Protein 1GME (pdb70)

CATH classification: 2.60.40.790

Organism: Triticum aestivum (NCBI:txid4565)

Structure (mmCIF, N/CA/C/O backbone):
data_1GME
#
_entry.id   1GME
#
_cell.length_a   171.645
_cell.length_b   171.645
_cell.length_c   124.157
_cell.angle_alpha   90.00
_cell.angle_beta   90.00
_cell.angle_gamma   120.00
#
_symmetry.space_group_name_H-M   'H 3 2'
#
loop_
_entity.id
_entity.type
_entity.pdbx_description
1 polymer 'HEAT SHOCK PROTEIN 16.9B'
2 water water
#
loop_
_atom_site.group_PDB
_atom_site.id
_atom_site.type_symbol
_atom_site.label_atom_id
_atom_site.label_alt_id
_atom_site.label_comp_id
_atom_site.label_asym_id
_atom_site.label_entity_id
_atom_site.label_seq_id
_atom_site.pdbx_PDB_ins_code
_atom_site.Cartn_x
_atom_site.Cartn_y
_atom_site.Cartn_z
_atom_site.occupancy
_atom_site.B_iso_or_equiv
_atom_site.auth_seq_id
_atom_site.auth_comp_id
_atom_site.auth_asym_id
_atom_site.auth_atom_id
_atom_site.pdbx_PDB_model_num
ATOM 1 N N . SER A 1 2 ? -9.014 21.940 50.915 1.00 46.72 2 SER A N 1
ATOM 2 C CA . SER A 1 2 ? -7.532 22.059 51.048 1.00 46.14 2 SER A CA 1
ATOM 3 C C . SER A 1 2 ? -7.098 23.516 50.926 1.00 45.08 2 SER A C 1
ATOM 4 O O . SER A 1 2 ? -5.941 23.854 51.171 1.00 46.94 2 SER A O 1
ATOM 7 N N . ILE A 1 3 ? -8.038 24.372 50.544 1.00 42.17 3 ILE A N 1
ATOM 8 C CA . ILE A 1 3 ? -7.768 25.792 50.370 1.00 39.29 3 ILE A CA 1
ATOM 9 C C . ILE A 1 3 ? -7.528 26.528 51.687 1.00 39.21 3 ILE A C 1
ATOM 10 O O . ILE A 1 3 ? -8.423 26.606 52.534 1.00 39.18 3 ILE A O 1
ATOM 15 N N . VAL A 1 4 ? -6.324 27.067 51.863 1.00 36.62 4 VAL A N 1
ATOM 16 C CA . VAL A 1 4 ? -6.023 27.826 53.069 1.00 35.81 4 VAL A CA 1
ATOM 17 C C . VAL A 1 4 ? -6.751 29.167 52.933 1.00 35.26 4 VAL A C 1
ATOM 18 O O . VAL A 1 4 ? -6.528 29.892 51.964 1.00 35.75 4 VAL A O 1
ATOM 22 N N . ARG A 1 5 ? -7.624 29.494 53.885 1.00 34.26 5 ARG A N 1
ATOM 23 C CA . ARG A 1 5 ? -8.356 30.754 53.812 1.00 33.60 5 ARG A CA 1
ATOM 24 C C . ARG A 1 5 ? -8.037 31.707 54.953 1.00 33.19 5 ARG A C 1
ATOM 25 O O . ARG A 1 5 ? -8.164 32.920 54.804 1.00 33.98 5 ARG A O 1
ATOM 33 N N . ARG A 1 6 ? -7.626 31.162 56.091 1.00 32.53 6 ARG A N 1
ATOM 34 C CA . ARG A 1 6 ? -7.279 31.993 57.235 1.00 31.92 6 ARG A CA 1
ATOM 35 C C . ARG A 1 6 ? -6.177 31.334 58.043 1.00 30.58 6 ARG A C 1
ATOM 36 O O . ARG A 1 6 ? -5.798 30.195 57.776 1.00 30.72 6 ARG A O 1
ATOM 44 N N . SER A 1 7 ? -5.659 32.051 59.034 1.00 29.43 7 SER A N 1
ATOM 45 C CA . SER A 1 7 ? -4.594 31.511 59.866 1.00 28.35 7 SER A CA 1
ATOM 46 C C . SER A 1 7 ? -5.108 30.449 60.846 1.00 28.91 7 SER A C 1
ATOM 47 O O . SER A 1 7 ? -6.262 30.476 61.280 1.00 27.90 7 SER A O 1
ATOM 50 N N . ASN A 1 8 ? -4.231 29.507 61.177 1.00 29.47 8 ASN A N 1
ATOM 51 C CA . ASN A 1 8 ? -4.540 28.416 62.089 1.00 27.56 8 ASN A CA 1
ATOM 52 C C . ASN A 1 8 ? -4.677 28.956 63.510 1.00 27.48 8 ASN A C 1
ATOM 53 O O . ASN A 1 8 ? -3.691 29.365 64.125 1.00 28.41 8 ASN A O 1
ATOM 58 N N . VAL A 1 9 ? -5.898 28.964 64.029 1.00 27.36 9 VAL A N 1
ATOM 59 C CA . VAL A 1 9 ? -6.143 29.447 65.380 1.00 27.73 9 VAL A CA 1
ATOM 60 C C . VAL A 1 9 ? -6.715 28.323 66.239 1.00 28.45 9 VAL A C 1
ATOM 61 O O . VAL A 1 9 ? -7.854 27.899 66.040 1.00 28.39 9 VAL A O 1
ATOM 65 N N . PHE A 1 10 ? -5.927 27.842 67.193 1.00 27.64 10 PHE A N 1
ATOM 66 C CA . PHE A 1 10 ? -6.388 26.763 68.051 1.00 28.44 10 PHE A CA 1
ATOM 67 C C . PHE A 1 10 ? -7.558 27.183 68.928 1.00 30.02 10 PHE A C 1
ATOM 68 O O . PHE A 1 10 ? -7.442 28.100 69.743 1.00 30.60 10 PHE A O 1
ATOM 76 N N . ASP A 1 11 ? -8.682 26.495 68.759 1.00 31.56 11 ASP A N 1
ATOM 77 C CA . ASP A 1 11 ? -9.886 26.767 69.532 1.00 32.48 11 ASP A CA 1
ATOM 78 C C . ASP A 1 11 ? -10.338 25.457 70.168 1.00 32.53 11 ASP A C 1
ATOM 79 O O . ASP A 1 11 ? -10.684 24.508 69.468 1.00 32.03 11 ASP A O 1
ATOM 84 N N . PRO A 1 12 ? -10.332 25.389 71.510 1.00 32.89 12 PRO A N 1
ATOM 85 C CA . PRO A 1 12 ? -10.736 24.193 72.253 1.00 33.04 12 PRO A CA 1
ATOM 86 C C . PRO A 1 12 ? -12.208 23.833 72.113 1.00 34.57 12 PRO A C 1
ATOM 87 O O . PRO A 1 12 ? -12.623 22.745 72.505 1.00 34.77 12 PRO A O 1
ATOM 91 N N . PHE A 1 13 ? -12.995 24.745 71.552 1.00 35.57 13 PHE A N 1
ATOM 92 C CA . PHE A 1 13 ? -14.419 24.497 71.385 1.00 35.58 13 PHE A CA 1
ATOM 93 C C . PHE A 1 13 ? -14.813 24.317 69.928 1.00 35.40 13 PHE A C 1
ATOM 94 O O . PHE A 1 13 ? -16.000 24.313 69.601 1.00 35.26 13 PHE A O 1
ATOM 102 N N . ALA A 1 14 ? -13.822 24.173 69.053 1.00 33.80 14 ALA A N 1
ATOM 103 C CA . ALA A 1 14 ? -14.100 23.980 67.634 1.00 33.03 14 ALA A CA 1
ATOM 104 C C . ALA A 1 14 ? -14.993 22.755 67.472 1.00 32.89 14 ALA A C 1
ATOM 105 O O . ALA A 1 14 ? -15.012 21.873 68.326 1.00 31.09 14 ALA A O 1
ATOM 107 N N . ASP A 1 15 ? -15.728 22.703 66.369 1.00 33.31 15 ASP A N 1
ATOM 108 C CA . ASP A 1 15 ? -16.645 21.601 66.119 1.00 34.32 15 ASP A CA 1
ATOM 109 C C . ASP A 1 15 ? -15.962 20.316 65.672 1.00 34.31 15 ASP A C 1
ATOM 110 O O . ASP A 1 15 ? -16.568 19.246 65.701 1.00 34.36 15 ASP A O 1
ATOM 115 N N . LEU A 1 16 ? -14.702 20.419 65.266 1.00 33.79 16 LEU A N 1
ATOM 116 C CA . LEU A 1 16 ? -13.963 19.250 64.811 1.00 34.80 16 LEU A CA 1
ATOM 117 C C . LEU A 1 16 ? -13.775 18.270 65.954 1.00 35.04 16 LEU A C 1
ATOM 118 O O . LEU A 1 16 ? -13.502 17.097 65.722 1.00 34.91 16 LEU A O 1
ATOM 123 N N . TRP A 1 17 ? -13.933 18.754 67.183 1.00 35.63 17 TRP A N 1
ATOM 124 C CA . TRP A 1 17 ? -13.770 17.911 68.363 1.00 37.73 17 TRP A CA 1
ATOM 125 C C . TRP A 1 17 ? -15.064 17.217 68.785 1.00 37.76 17 TRP A C 1
ATOM 126 O O . TRP A 1 17 ? -15.043 16.315 69.620 1.00 39.42 17 TRP A O 1
ATOM 137 N N . ALA A 1 18 ? -16.187 17.634 68.212 1.00 36.71 18 ALA A N 1
ATOM 138 C CA . ALA A 1 18 ? -17.476 17.042 68.558 1.00 35.69 18 ALA A CA 1
ATOM 139 C C . ALA A 1 18 ? -17.628 15.591 68.085 1.00 34.62 18 ALA A C 1
ATOM 140 O O . ALA A 1 18 ? -18.378 14.825 68.688 1.00 35.46 18 ALA A O 1
ATOM 142 N N . ASP A 1 19 ? -16.941 15.225 67.002 1.00 32.71 19 ASP A N 1
ATOM 143 C CA . ASP A 1 19 ? -16.980 13.855 66.470 1.00 29.94 19 ASP A CA 1
ATOM 144 C C . ASP A 1 19 ? -15.565 13.515 66.007 1.00 28.90 19 ASP A C 1
ATOM 145 O O . ASP A 1 19 ? -15.247 13.590 64.819 1.00 27.15 19 ASP A O 1
ATOM 150 N N . PRO A 1 20 ? -14.693 13.142 66.955 1.00 28.60 20 PRO A N 1
ATOM 151 C CA . PRO A 1 20 ? -13.299 12.787 66.690 1.00 27.97 20 PRO A CA 1
ATOM 152 C C . PRO A 1 20 ? -13.116 11.772 65.571 1.00 28.40 20 PRO A C 1
ATOM 153 O O . PRO A 1 20 ? -12.302 11.972 64.664 1.00 28.29 20 PRO A O 1
ATOM 157 N N . PHE A 1 21 ? -13.864 10.677 65.630 1.00 28.20 21 PHE A N 1
ATOM 158 C CA . PHE A 1 21 ? -13.709 9.656 64.612 1.00 29.60 21 PHE A CA 1
ATOM 159 C C . PHE A 1 21 ? -14.132 10.130 63.227 1.00 29.65 21 PHE A C 1
ATOM 160 O O . PHE A 1 21 ? -13.476 9.801 62.243 1.00 29.51 21 PHE A O 1
ATOM 168 N N . ASP A 1 22 ? -15.216 10.896 63.139 1.00 29.06 22 ASP A N 1
ATOM 169 C CA . ASP A 1 22 ? -15.651 11.405 61.840 1.00 30.77 22 ASP A CA 1
ATOM 170 C C . ASP A 1 22 ? -14.536 12.286 61.282 1.00 30.35 22 ASP A C 1
ATOM 171 O O . ASP A 1 22 ? -14.165 12.161 60.118 1.00 31.23 22 ASP A O 1
ATOM 176 N N . THR A 1 23 ? -14.006 13.172 62.124 1.00 29.48 23 THR A N 1
ATOM 177 C CA . THR A 1 23 ? -12.908 14.062 61.739 1.00 29.72 23 THR A CA 1
ATOM 178 C C . THR A 1 23 ? -11.702 13.233 61.312 1.00 30.43 23 THR A C 1
ATOM 179 O O . THR A 1 23 ? -11.098 13.478 60.271 1.00 28.24 23 THR A O 1
ATOM 183 N N . PHE A 1 24 ? -11.353 12.264 62.149 1.00 32.47 24 PHE A N 1
ATOM 184 C CA . PHE A 1 24 ? -10.235 11.368 61.889 1.00 36.16 24 PHE A CA 1
ATOM 185 C C . PHE A 1 24 ? -10.446 10.708 60.533 1.00 36.91 24 PHE A C 1
ATOM 186 O O . PHE A 1 24 ? -9.636 10.839 59.616 1.00 37.10 24 PHE A O 1
ATOM 194 N N . ARG A 1 25 ? -11.560 10.002 60.431 1.00 38.10 25 ARG A N 1
ATOM 195 C CA . ARG A 1 25 ? -11.949 9.293 59.226 1.00 40.43 25 ARG A CA 1
ATOM 196 C C . ARG A 1 25 ? -11.868 10.169 57.976 1.00 41.28 25 ARG A C 1
ATOM 197 O O . ARG A 1 25 ? -11.535 9.681 56.898 1.00 42.58 25 ARG A O 1
ATOM 205 N N . SER A 1 26 ? -12.162 11.459 58.121 1.00 41.08 26 SER A N 1
ATOM 206 C CA . SER A 1 26 ? -12.152 12.376 56.984 1.00 42.12 26 SER A CA 1
ATOM 207 C C . SER A 1 26 ? -10.800 12.931 56.541 1.00 42.84 26 SER A C 1
ATOM 208 O O . SER A 1 26 ? -10.612 13.199 55.354 1.00 42.40 26 SER A O 1
ATOM 211 N N . ILE A 1 27 ? -9.867 13.122 57.473 1.00 43.99 27 ILE A N 1
ATOM 212 C CA . ILE A 1 27 ? -8.561 13.670 57.106 1.00 45.47 27 ILE A CA 1
ATOM 213 C C . ILE A 1 27 ? -7.470 12.651 56.798 1.00 46.87 27 ILE A C 1
ATOM 214 O O . ILE A 1 27 ? -6.539 12.958 56.055 1.00 46.30 27 ILE A O 1
ATOM 219 N N . VAL A 1 28 ? -7.569 11.447 57.353 1.00 49.51 28 VAL A N 1
ATOM 220 C CA . VAL A 1 28 ? -6.553 10.431 57.083 1.00 52.21 28 VAL A CA 1
ATOM 221 C C . VAL A 1 28 ? -6.303 10.334 55.577 1.00 54.33 28 VAL A C 1
ATOM 222 O O . VAL A 1 28 ? -5.158 10.239 55.135 1.00 54.23 28 VAL A O 1
ATOM 226 N N . PRO A 1 29 ? -7.376 10.356 54.769 1.00 56.45 29 PRO A N 1
ATOM 227 C CA . PRO A 1 29 ? -7.248 10.275 53.309 1.00 58.51 29 PRO A CA 1
ATOM 228 C C . PRO A 1 29 ? -6.680 11.552 52.681 1.00 60.68 29 PRO A C 1
ATOM 229 O O . PRO A 1 29 ? -6.277 11.554 51.514 1.00 61.33 29 PRO A O 1
ATOM 233 N N . ALA A 1 30 ? -6.653 12.635 53.455 1.00 61.82 30 ALA A N 1
ATOM 234 C CA . ALA A 1 30 ? -6.159 13.917 52.961 1.00 62.16 30 ALA A CA 1
ATOM 235 C C . ALA A 1 30 ? -4.804 14.321 53.531 1.00 62.65 30 ALA A C 1
ATOM 236 O O . ALA A 1 30 ? -4.353 15.443 53.306 1.00 62.96 30 ALA A O 1
ATOM 238 N N . ILE A 1 31 ? -4.154 13.420 54.263 1.00 63.24 31 ILE A N 1
ATOM 239 C CA . ILE A 1 31 ? -2.849 13.728 54.841 1.00 64.48 31 ILE A CA 1
ATOM 240 C C . ILE A 1 31 ? -1.814 14.028 53.764 1.00 65.53 31 ILE A C 1
ATOM 241 O O . ILE A 1 31 ? -1.019 14.958 53.895 1.00 66.20 31 ILE A O 1
ATOM 246 N N . SER A 1 32 ? -1.827 13.236 52.700 1.00 66.51 32 SER A N 1
ATOM 247 C CA . SER A 1 32 ? -0.885 13.407 51.599 1.00 67.05 32 SER A CA 1
ATOM 248 C C . SER A 1 32 ? -1.234 14.613 50.728 1.00 66.83 32 SER A C 1
ATOM 249 O O . SER A 1 32 ? -1.135 14.550 49.503 1.00 68.52 32 SER A O 1
ATOM 252 N N . GLY A 1 33 ? -1.638 15.713 51.355 1.00 65.52 33 GLY A N 1
ATOM 253 C CA . GLY A 1 33 ? -2.000 16.890 50.585 1.00 64.15 33 GLY A CA 1
ATOM 254 C C . GLY A 1 33 ? -1.738 18.202 51.297 1.00 63.00 33 GLY A C 1
ATOM 255 O O . GLY A 1 33 ? -1.364 18.222 52.473 1.00 63.52 33 GLY A O 1
ATOM 256 N N . GLY A 1 34 ? -1.943 19.303 50.578 1.00 60.25 34 GLY A N 1
ATOM 257 C CA . GLY A 1 34 ? -1.718 20.614 51.153 1.00 55.87 34 GLY A CA 1
ATOM 258 C C . GLY A 1 34 ? -0.338 20.722 51.770 1.00 52.77 34 GLY A C 1
ATOM 259 O O . GLY A 1 34 ? 0.645 20.176 51.260 1.00 53.68 34 GLY A O 1
ATOM 260 N N . GLY A 1 35 ? -0.263 21.440 52.880 1.00 48.67 35 GLY A N 1
ATOM 261 C CA . GLY A 1 35 ? 1.000 21.606 53.564 1.00 42.38 35 GLY A CA 1
ATOM 262 C C . GLY A 1 35 ? 0.739 21.550 55.048 1.00 38.43 35 GLY A C 1
ATOM 263 O O . GLY A 1 35 ? -0.401 21.349 55.472 1.00 38.11 35 GLY A O 1
ATOM 264 N N . SER A 1 36 ? 1.779 21.730 55.847 1.00 33.21 36 SER A N 1
ATOM 265 C CA . SER A 1 36 ? 1.596 21.680 57.283 1.00 30.25 36 SER A CA 1
ATOM 266 C C . SER A 1 36 ? 2.595 22.539 58.042 1.00 29.26 36 SER A C 1
ATOM 267 O O . SER A 1 36 ? 3.730 22.734 57.612 1.00 28.18 36 SER A O 1
ATOM 270 N N . GLU A 1 37 ? 2.152 23.062 59.177 1.00 28.28 37 GLU A N 1
ATOM 271 C CA . GLU A 1 37 ? 2.999 23.884 60.016 1.00 28.16 37 GLU A CA 1
ATOM 272 C C . GLU A 1 37 ? 3.525 23.073 61.181 1.00 28.91 37 GLU A C 1
ATOM 273 O O . GLU A 1 37 ? 4.245 23.613 62.026 1.00 29.88 37 GLU A O 1
ATOM 279 N N . THR A 1 38 ? 3.176 21.786 61.241 1.00 27.58 38 THR A N 1
ATOM 280 C CA . THR A 1 38 ? 3.629 20.962 62.360 1.00 28.49 38 THR A CA 1
ATOM 281 C C . THR A 1 38 ? 5.141 21.025 62.550 1.00 26.91 38 THR A C 1
ATOM 282 O O . THR A 1 38 ? 5.609 21.121 63.675 1.00 27.53 38 THR A O 1
ATOM 286 N N . ALA A 1 39 ? 5.903 20.998 61.463 1.00 25.93 39 ALA A N 1
ATOM 287 C CA . ALA A 1 39 ? 7.349 21.087 61.598 1.00 26.45 39 ALA A CA 1
ATOM 288 C C . ALA A 1 39 ? 7.694 22.369 62.361 1.00 26.97 39 ALA A C 1
ATOM 289 O O . ALA A 1 39 ? 8.413 22.330 63.362 1.00 28.26 39 ALA A O 1
ATOM 291 N N . ALA A 1 40 ? 7.178 23.502 61.883 1.00 25.36 40 ALA A N 1
ATOM 292 C CA . ALA A 1 40 ? 7.430 24.791 62.516 1.00 24.24 40 ALA A CA 1
ATOM 293 C C . ALA A 1 40 ? 6.919 24.799 63.948 1.00 25.01 40 ALA A C 1
ATOM 294 O O . ALA A 1 40 ? 7.570 25.333 64.842 1.00 25.32 40 ALA A O 1
ATOM 296 N N . PHE A 1 41 ? 5.751 24.204 64.163 1.00 24.64 41 PHE A N 1
ATOM 297 C CA . PHE A 1 41 ? 5.156 24.142 65.490 1.00 24.64 41 PHE A CA 1
ATOM 298 C C . PHE A 1 41 ? 6.087 23.470 66.492 1.00 25.18 41 PHE A C 1
ATOM 299 O O . PHE A 1 41 ? 6.099 23.815 67.670 1.00 26.10 41 PHE A O 1
ATOM 307 N N . ALA A 1 42 ? 6.869 22.508 66.019 1.00 26.16 42 ALA A N 1
ATOM 308 C CA . ALA A 1 42 ? 7.786 21.782 66.885 1.00 26.83 42 ALA A CA 1
ATOM 309 C C . ALA A 1 42 ? 8.787 22.683 67.604 1.00 29.19 42 ALA A C 1
ATOM 310 O O . ALA A 1 42 ? 9.337 22.299 68.633 1.00 30.93 42 ALA A O 1
ATOM 312 N N . ASN A 1 43 ? 9.026 23.877 67.065 1.00 30.86 43 ASN A N 1
ATOM 313 C CA . ASN A 1 43 ? 9.961 24.819 67.680 1.00 31.00 43 ASN A CA 1
ATOM 314 C C . ASN A 1 43 ? 9.346 25.511 68.886 1.00 31.52 43 ASN A C 1
ATOM 315 O O . ASN A 1 43 ? 10.030 26.242 69.597 1.00 32.52 43 ASN A O 1
ATOM 320 N N . ALA A 1 44 ? 8.056 25.283 69.119 1.00 31.32 44 ALA A N 1
ATOM 321 C CA . ALA A 1 44 ? 7.382 25.917 70.244 1.00 30.62 44 ALA A CA 1
ATOM 322 C C . ALA A 1 44 ? 6.255 25.082 70.835 1.00 31.07 44 ALA A C 1
ATOM 323 O O . ALA A 1 44 ? 5.085 25.445 70.721 1.00 29.88 44 ALA A O 1
ATOM 325 N N . ARG A 1 45 ? 6.611 23.963 71.461 1.00 31.01 45 ARG A N 1
ATOM 326 C CA . ARG A 1 45 ? 5.622 23.107 72.099 1.00 31.78 45 ARG A CA 1
ATOM 327 C C . ARG A 1 45 ? 4.947 23.975 73.164 1.00 30.60 45 ARG A C 1
ATOM 328 O O . ARG A 1 45 ? 5.625 24.599 73.976 1.00 29.31 45 ARG A O 1
ATOM 336 N N . MET A 1 46 ? 3.619 24.009 73.169 1.00 29.89 46 MET A N 1
ATOM 337 C CA . MET A 1 46 ? 2.907 24.843 74.123 1.00 30.18 46 MET A CA 1
ATOM 338 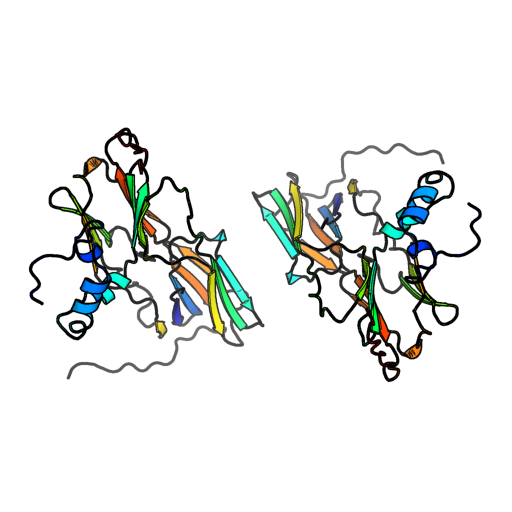C C . MET A 1 46 ? 1.781 24.169 74.879 1.00 30.18 46 MET A C 1
ATOM 339 O O . MET A 1 46 ? 1.130 23.266 74.368 1.00 30.34 46 MET A O 1
ATOM 344 N N . ASP A 1 47 ? 1.558 24.638 76.102 1.00 30.91 47 ASP A N 1
ATOM 345 C CA . ASP A 1 47 ? 0.489 24.139 76.956 1.00 32.41 47 ASP A CA 1
ATOM 346 C C . ASP A 1 47 ? -0.458 25.292 77.221 1.00 32.54 47 ASP A C 1
ATOM 347 O O . ASP A 1 47 ? -0.052 26.452 77.237 1.00 33.51 47 ASP A O 1
ATOM 352 N N . TRP A 1 48 ? -1.723 24.968 77.430 1.00 32.10 48 TRP A N 1
ATOM 353 C CA . TRP A 1 48 ? -2.720 25.972 77.715 1.00 31.23 48 TRP A CA 1
ATOM 354 C C . TRP A 1 48 ? -3.559 25.450 78.866 1.00 31.89 48 TRP A C 1
ATOM 355 O O . TRP A 1 48 ? -4.276 24.457 78.731 1.00 31.97 48 TRP A O 1
ATOM 366 N N . LYS A 1 49 ? -3.440 26.117 80.005 1.00 32.43 49 LYS A N 1
ATOM 367 C CA . LYS A 1 49 ? -4.180 25.744 81.196 1.00 34.95 49 LYS A CA 1
ATOM 368 C C . LYS A 1 49 ? -5.146 26.851 81.584 1.00 37.24 49 LYS A C 1
ATOM 369 O O . LYS A 1 49 ? -4.834 28.033 81.449 1.00 36.91 49 LYS A O 1
ATOM 375 N N . GLU A 1 50 ? -6.325 26.469 82.059 1.00 39.23 50 GLU A N 1
ATOM 376 C CA . GLU A 1 50 ? -7.300 27.456 82.474 1.00 41.74 50 GLU A CA 1
ATOM 377 C C . GLU A 1 50 ? -7.631 27.312 83.948 1.00 43.03 50 GLU A C 1
ATOM 378 O O . GLU A 1 50 ? -8.470 26.496 84.331 1.00 44.15 50 GLU A O 1
ATOM 384 N N . THR A 1 51 ? -6.956 28.093 84.778 1.00 44.27 51 THR A N 1
ATOM 385 C CA . THR A 1 51 ? -7.231 28.067 86.201 1.00 46.40 51 THR A CA 1
ATOM 386 C C . THR A 1 51 ? -8.438 28.985 86.320 1.00 47.61 51 THR A C 1
ATOM 387 O O . THR A 1 51 ? -8.744 29.727 85.387 1.00 48.02 51 THR A O 1
ATOM 391 N N . PRO A 1 52 ? -9.147 28.946 87.455 1.00 49.01 52 PRO A N 1
ATOM 392 C CA . PRO A 1 52 ? -10.313 29.826 87.585 1.00 49.04 52 PRO A CA 1
ATOM 393 C C . PRO A 1 52 ? -9.963 31.305 87.426 1.00 48.50 52 PRO A C 1
ATOM 394 O O . PRO A 1 52 ? -10.766 32.084 86.924 1.00 48.10 52 PRO A O 1
ATOM 398 N N . GLU A 1 53 ? -8.751 31.674 87.831 1.00 48.64 53 GLU A N 1
ATOM 399 C CA . GLU A 1 53 ? -8.291 33.061 87.777 1.00 49.14 53 GLU A CA 1
ATOM 400 C C . GLU A 1 53 ? -7.790 33.569 86.425 1.00 48.13 53 GLU A C 1
ATOM 401 O O . GLU A 1 53 ? -7.927 34.752 86.122 1.00 47.64 53 GLU A O 1
ATOM 407 N N . ALA A 1 54 ? -7.200 32.695 85.615 1.00 47.23 54 ALA A N 1
ATOM 408 C CA . ALA A 1 54 ? -6.687 33.134 84.322 1.00 45.86 54 ALA A CA 1
ATOM 409 C C . ALA A 1 54 ? -6.298 32.001 83.382 1.00 44.23 54 ALA A C 1
ATOM 410 O O . ALA A 1 54 ? -6.312 30.831 83.761 1.00 44.32 54 ALA A O 1
ATOM 412 N N . HIS A 1 55 ? -5.964 32.366 82.146 1.00 41.55 55 HIS A N 1
ATOM 413 C CA . HIS A 1 55 ? -5.523 31.400 81.147 1.00 38.91 55 HIS A CA 1
ATOM 414 C C . HIS A 1 55 ? -3.998 31.459 81.163 1.00 37.05 55 HIS A C 1
ATOM 415 O O . HIS A 1 55 ? -3.421 32.533 81.016 1.00 37.43 55 HIS A O 1
ATOM 422 N N . VAL A 1 56 ? -3.344 30.319 81.357 1.00 34.51 56 VAL A N 1
ATOM 423 C CA . VAL A 1 56 ? -1.885 30.295 81.397 1.00 32.49 56 VAL A CA 1
ATOM 424 C C . VAL A 1 56 ? -1.299 29.455 80.264 1.00 32.12 56 VAL A C 1
ATOM 425 O O . VAL A 1 56 ? -1.589 28.262 80.142 1.00 30.80 56 VAL A O 1
ATOM 429 N N . PHE A 1 57 ? -0.481 30.092 79.431 1.00 30.63 57 PHE A N 1
ATOM 430 C CA . PHE A 1 57 ? 0.152 29.414 78.307 1.00 30.79 57 PHE A CA 1
ATOM 431 C C . PHE A 1 57 ? 1.634 29.250 78.586 1.00 30.91 57 PHE A C 1
ATOM 432 O O . PHE A 1 57 ? 2.266 30.143 79.143 1.00 32.25 57 PHE A O 1
ATOM 440 N N . LYS A 1 58 ? 2.182 28.102 78.205 1.00 29.48 58 LYS A N 1
ATOM 441 C CA . LYS A 1 58 ? 3.596 27.832 78.393 1.00 29.32 58 LYS A CA 1
ATOM 442 C C . LYS A 1 58 ? 4.177 27.464 77.042 1.00 29.39 58 LYS A C 1
ATOM 443 O O . LYS A 1 58 ? 3.525 26.798 76.239 1.00 29.95 58 LYS A O 1
ATOM 449 N N . ALA A 1 59 ? 5.400 27.903 76.780 1.00 27.30 59 ALA A N 1
ATOM 450 C CA . ALA A 1 59 ? 6.034 27.590 75.516 1.00 27.02 59 ALA A CA 1
ATOM 451 C C . ALA A 1 59 ? 7.503 27.284 75.731 1.00 27.54 59 ALA A C 1
ATOM 452 O O . ALA A 1 59 ? 8.234 28.080 76.327 1.00 28.73 59 ALA A O 1
ATOM 454 N N . ASP A 1 60 ? 7.940 26.120 75.269 1.00 27.49 60 ASP A N 1
ATOM 455 C CA . ASP A 1 60 ? 9.337 25.775 75.426 1.00 28.11 60 ASP A CA 1
ATOM 456 C C . ASP A 1 60 ? 10.115 26.476 74.336 1.00 29.50 60 ASP A C 1
ATOM 457 O O . ASP A 1 60 ? 10.012 26.135 73.162 1.00 31.52 60 ASP A O 1
ATOM 462 N N . LEU A 1 61 ? 10.880 27.479 74.740 1.00 31.10 61 LEU A N 1
ATOM 463 C CA . LEU A 1 61 ? 11.689 28.261 73.822 1.00 30.63 61 LEU A CA 1
ATOM 464 C C . LEU A 1 61 ? 13.101 28.340 74.369 1.00 31.46 61 LEU A C 1
ATOM 465 O O . LEU A 1 61 ? 13.603 29.420 74.659 1.00 32.95 61 LEU A O 1
ATOM 470 N N . PRO A 1 62 ? 13.762 27.186 74.516 1.00 32.48 62 PRO A N 1
ATOM 471 C CA . PRO A 1 62 ? 15.129 27.149 75.040 1.00 34.05 62 PRO A CA 1
ATOM 472 C C . PRO A 1 62 ? 16.126 27.983 74.242 1.00 35.83 62 PRO A C 1
ATOM 473 O O . PRO A 1 62 ? 16.107 27.982 73.010 1.00 36.71 62 PRO A O 1
ATOM 477 N N . GLY A 1 63 ? 16.985 28.702 74.961 1.00 38.24 63 GLY A N 1
ATOM 478 C CA . GLY A 1 63 ? 18.007 29.522 74.329 1.00 40.60 63 GLY A CA 1
ATOM 479 C C . GLY A 1 63 ? 17.512 30.705 73.520 1.00 42.01 63 GLY A C 1
ATOM 480 O O . GLY A 1 63 ? 18.255 31.265 72.713 1.00 42.64 63 GLY A O 1
ATOM 481 N N . VAL A 1 64 ? 16.260 31.092 73.729 1.00 42.76 64 VAL A N 1
ATOM 482 C CA . VAL A 1 64 ? 15.692 32.213 72.999 1.00 43.10 64 VAL A CA 1
ATOM 483 C C . VAL A 1 64 ? 15.717 33.480 73.842 1.00 43.86 64 VAL A C 1
ATOM 484 O O . VAL A 1 64 ? 15.467 33.440 75.044 1.00 43.24 64 VAL A O 1
ATOM 488 N N . LYS A 1 65 ? 16.030 34.602 73.204 1.00 46.11 65 LYS A N 1
ATOM 489 C CA . LYS A 1 65 ? 16.076 35.887 73.891 1.00 48.28 65 LYS A CA 1
ATOM 490 C C . LYS A 1 65 ? 14.804 36.658 73.574 1.00 48.67 65 LYS A C 1
ATOM 491 O O . LYS A 1 65 ? 14.281 36.569 72.465 1.00 48.47 65 LYS A O 1
ATOM 497 N N . LYS A 1 66 ? 14.312 37.413 74.552 1.00 50.18 66 LYS A N 1
ATOM 498 C CA . LYS A 1 66 ? 13.087 38.191 74.391 1.00 51.51 66 LYS A CA 1
ATOM 499 C C . LYS A 1 66 ? 13.010 39.016 73.108 1.00 51.66 66 LYS A C 1
ATOM 500 O O . LYS A 1 66 ? 11.923 39.252 72.593 1.00 52.46 66 LYS A O 1
ATOM 506 N N . GLU A 1 67 ? 14.151 39.456 72.589 1.00 51.95 67 GLU A N 1
ATOM 507 C CA . GLU A 1 67 ? 14.157 40.242 71.355 1.00 52.79 67 GLU A CA 1
ATOM 508 C C . GLU A 1 67 ? 13.849 39.357 70.151 1.00 52.96 67 GLU A C 1
ATOM 509 O O . GLU A 1 67 ? 13.735 39.846 69.025 1.00 54.35 67 GLU A O 1
ATOM 515 N N . GLU A 1 68 ? 13.721 38.056 70.395 1.00 51.50 68 GLU A N 1
ATOM 516 C CA . GLU A 1 68 ? 13.456 37.090 69.335 1.00 49.13 68 GLU A CA 1
ATOM 517 C C . GLU A 1 68 ? 12.064 36.469 69.416 1.00 46.84 68 GLU A C 1
ATOM 518 O O . GLU A 1 68 ? 11.679 35.698 68.540 1.00 45.28 68 GLU A O 1
ATOM 524 N N . VAL A 1 69 ? 11.321 36.800 70.468 1.00 44.81 69 VAL A N 1
ATOM 525 C CA . VAL A 1 69 ? 9.972 36.268 70.672 1.00 43.23 69 VAL A CA 1
ATOM 526 C C . VAL A 1 69 ? 8.969 37.401 70.677 1.00 42.08 69 VAL A C 1
ATOM 527 O O . VAL A 1 69 ? 9.294 38.514 71.060 1.00 41.66 69 VAL A O 1
ATOM 531 N N . LYS A 1 70 ? 7.738 37.112 70.283 1.00 42.38 70 LYS A N 1
ATOM 532 C CA . LYS A 1 70 ? 6.723 38.146 70.238 1.00 41.79 70 LYS A CA 1
ATOM 533 C C . LYS A 1 70 ? 5.357 37.625 70.674 1.00 41.57 70 LYS A C 1
ATOM 534 O O . LYS A 1 70 ? 4.869 36.619 70.164 1.00 42.33 70 LYS A O 1
ATOM 540 N N . VAL A 1 71 ? 4.752 38.316 71.632 1.00 41.30 71 VAL A N 1
ATOM 541 C CA . VAL A 1 71 ? 3.437 37.952 72.143 1.00 40.06 71 VAL A CA 1
ATOM 542 C C . VAL A 1 71 ? 2.497 39.105 71.831 1.00 40.03 71 VAL A C 1
ATOM 543 O O . VAL A 1 71 ? 2.642 40.193 72.378 1.00 41.72 71 VAL A O 1
ATOM 547 N N . GLU A 1 72 ? 1.533 38.867 70.950 1.00 40.26 72 GLU A N 1
ATOM 548 C CA . GLU A 1 72 ? 0.595 39.907 70.564 1.00 39.96 72 GLU A CA 1
ATOM 549 C C . GLU A 1 72 ? -0.836 39.433 70.761 1.00 39.20 72 GLU A C 1
ATOM 550 O O . GLU A 1 72 ? -1.076 38.272 71.087 1.00 39.13 72 GLU A O 1
ATOM 556 N N . VAL A 1 73 ? -1.781 40.347 70.577 1.00 38.20 73 VAL A N 1
ATOM 557 C CA . VAL A 1 73 ? -3.196 40.027 70.693 1.00 37.81 73 VAL A CA 1
ATOM 558 C C . VAL A 1 73 ? -3.867 40.596 69.449 1.00 40.53 73 VAL A C 1
ATOM 559 O O . VAL A 1 73 ? -3.671 41.764 69.110 1.00 42.47 73 VAL A O 1
ATOM 563 N N . GLU A 1 74 ? -4.639 39.767 68.755 1.00 41.96 74 GLU A N 1
ATOM 564 C CA . GLU A 1 74 ? -5.310 40.199 67.537 1.00 42.89 74 GLU A CA 1
ATOM 565 C C . GLU A 1 74 ? -6.809 40.049 67.647 1.00 44.16 74 GLU A C 1
ATOM 566 O O . GLU A 1 74 ? -7.307 39.171 68.353 1.00 43.95 74 GLU A O 1
ATOM 572 N N . ASP A 1 75 ? -7.518 40.919 66.936 1.00 45.17 75 ASP A N 1
ATOM 573 C CA . ASP A 1 75 ? -8.972 40.905 66.905 1.00 45.84 75 ASP A CA 1
ATOM 574 C C . ASP A 1 75 ? -9.606 40.625 68.263 1.00 44.60 75 ASP A C 1
ATOM 575 O O . ASP A 1 75 ? -10.520 39.809 68.374 1.00 44.35 75 ASP A O 1
ATOM 580 N N . GLY A 1 76 ? -9.099 41.296 69.292 1.00 43.87 76 GLY A N 1
ATOM 581 C CA . GLY A 1 76 ? -9.639 41.145 70.633 1.00 43.03 76 GLY A CA 1
ATOM 582 C C . GLY A 1 76 ? -9.490 39.836 71.392 1.00 43.41 76 GLY A C 1
ATOM 583 O O . GLY A 1 76 ? -9.273 39.859 72.604 1.00 42.72 76 GLY A O 1
ATOM 584 N N . ASN A 1 77 ? -9.595 38.695 70.715 1.00 43.15 77 ASN A N 1
ATOM 585 C CA . ASN A 1 77 ? -9.491 37.423 71.425 1.00 43.84 77 ASN A CA 1
ATOM 586 C C . ASN A 1 77 ? -8.533 36.377 70.850 1.00 42.22 77 ASN A C 1
ATOM 587 O O . ASN A 1 77 ? -8.758 35.178 71.018 1.00 41.16 77 ASN A O 1
ATOM 592 N N . VAL A 1 78 ? -7.464 36.812 70.192 1.00 39.26 78 VAL A N 1
ATOM 593 C CA . VAL A 1 78 ? -6.521 35.861 69.616 1.00 35.70 78 VAL A CA 1
ATOM 594 C C . VAL A 1 78 ? -5.085 36.072 70.073 1.00 33.68 78 VAL A C 1
ATOM 595 O O . VAL A 1 78 ? -4.409 37.006 69.639 1.00 33.12 78 VAL A O 1
ATOM 599 N N . LEU A 1 79 ? -4.623 35.193 70.956 1.00 30.93 79 LEU A N 1
ATOM 600 C CA . LEU A 1 79 ? -3.266 35.283 71.459 1.00 29.58 79 LEU A CA 1
ATOM 601 C C . LEU A 1 79 ? -2.363 34.802 70.342 1.00 29.90 79 LEU A C 1
ATOM 602 O O . LEU A 1 79 ? -2.668 33.809 69.683 1.00 29.82 79 LEU A O 1
ATOM 607 N N . VAL A 1 80 ? -1.265 35.514 70.115 1.00 28.91 80 VAL A N 1
ATOM 608 C CA . VAL A 1 80 ? -0.339 35.131 69.064 1.00 26.98 80 VAL A CA 1
ATOM 609 C C . VAL A 1 80 ? 1.085 35.071 69.588 1.00 27.94 80 VAL A C 1
ATOM 610 O O . VAL A 1 80 ? 1.583 36.033 70.164 1.00 28.45 80 VAL A O 1
ATOM 614 N N . VAL A 1 81 ? 1.736 33.930 69.392 1.00 27.78 81 VAL A N 1
ATOM 615 C CA . VAL A 1 81 ? 3.116 33.756 69.828 1.00 28.06 81 VAL A CA 1
ATOM 616 C C . VAL A 1 81 ? 3.964 33.387 68.620 1.00 29.66 81 VAL A C 1
ATOM 617 O O . VAL A 1 81 ? 3.673 32.416 67.927 1.00 30.04 81 VAL A O 1
ATOM 621 N N . SER A 1 82 ? 5.010 34.169 68.368 1.00 32.28 82 SER A N 1
ATOM 622 C CA . SER A 1 82 ? 5.888 33.929 67.230 1.00 34.81 82 SER A CA 1
ATOM 623 C C . SER A 1 82 ? 7.325 34.322 67.541 1.00 36.40 82 SER A C 1
ATOM 624 O O . SER A 1 82 ? 7.595 34.961 68.556 1.00 37.08 82 SER A O 1
ATOM 627 N N . GLY A 1 83 ? 8.244 33.938 66.663 1.00 37.65 83 GLY A N 1
ATOM 628 C CA . GLY A 1 83 ? 9.636 34.274 66.873 1.00 42.34 83 GLY A CA 1
ATOM 629 C C . GLY A 1 83 ? 10.591 33.473 66.014 1.00 46.43 83 GLY A C 1
ATOM 630 O O . GLY A 1 83 ? 10.192 32.859 65.026 1.00 46.94 83 GLY A O 1
ATOM 631 N N . GLU A 1 84 ? 11.863 33.492 66.394 1.00 50.74 84 GLU A N 1
ATOM 632 C CA . GLU A 1 84 ? 12.905 32.768 65.681 1.00 56.44 84 GLU A CA 1
ATOM 633 C C . GLU A 1 84 ? 14.223 32.863 66.439 1.00 60.35 84 GLU A C 1
ATOM 634 O O . GLU A 1 84 ? 14.794 33.946 66.554 1.00 61.67 84 GLU A O 1
ATOM 640 N N . ARG A 1 85 ? 14.699 31.731 66.955 1.00 64.66 85 ARG A N 1
ATOM 641 C CA . ARG A 1 85 ? 15.951 31.707 67.701 1.00 68.90 85 ARG A CA 1
ATOM 642 C C . ARG A 1 85 ? 17.078 32.140 66.776 1.00 71.70 85 ARG A C 1
ATOM 643 O O . ARG A 1 85 ? 17.236 31.602 65.678 1.00 71.75 85 ARG A O 1
ATOM 651 N N . THR A 1 86 ? 17.852 33.124 67.225 1.00 75.04 86 THR A N 1
ATOM 652 C CA . THR A 1 86 ? 18.960 33.662 66.443 1.00 78.04 86 THR A CA 1
ATOM 653 C C . THR A 1 86 ? 20.095 32.666 66.294 1.00 80.04 86 THR A C 1
ATOM 654 O O . THR A 1 86 ? 20.186 31.693 67.042 1.00 79.99 86 THR A O 1
ATOM 658 N N . LYS A 1 87 ? 20.953 32.914 65.311 1.00 83.13 87 LYS A N 1
ATOM 659 C CA . LYS A 1 87 ? 22.106 32.061 65.083 1.00 85.94 87 LYS A CA 1
ATOM 660 C C . LYS A 1 87 ? 23.066 32.301 66.231 1.00 87.49 87 LYS A C 1
ATOM 661 O O . LYS A 1 87 ? 23.307 33.447 66.619 1.00 87.97 87 LYS A O 1
ATOM 667 N N . GLU A 1 88 ? 23.602 31.222 66.786 1.00 88.81 88 GLU A N 1
ATOM 668 C CA . GLU A 1 88 ? 24.543 31.345 67.888 1.00 90.28 88 GLU A CA 1
ATOM 669 C C . GLU A 1 88 ? 25.820 31.936 67.297 1.00 91.22 88 GLU A C 1
ATOM 670 O O . GLU A 1 88 ? 26.519 31.287 66.517 1.00 91.70 88 GLU A O 1
ATOM 676 N N . LYS A 1 89 ? 26.105 33.179 67.655 1.00 91.98 89 LYS A N 1
ATOM 677 C CA . LYS A 1 89 ? 27.293 33.869 67.187 1.00 92.68 89 LYS A CA 1
ATOM 678 C C . LYS A 1 89 ? 28.526 33.226 67.797 1.00 93.19 89 LYS A C 1
ATOM 679 O O . LYS A 1 89 ? 29.429 33.914 68.292 1.00 93.82 89 LYS A O 1
ATOM 685 N N . GLU A 1 90 ? 28.542 31.897 67.779 1.00 93.16 90 GLU A N 1
ATOM 686 C CA . GLU A 1 90 ? 29.652 31.131 68.337 1.00 93.40 90 GLU A CA 1
ATOM 687 C C . GLU A 1 90 ? 30.746 30.896 67.297 1.00 92.57 90 GLU A C 1
ATOM 688 O O . GLU A 1 90 ? 30.498 30.874 66.094 1.00 92.43 90 GLU A O 1
ATOM 694 N N . ASP A 1 91 ? 31.955 30.703 67.805 1.00 91.46 91 ASP A N 1
ATOM 695 C CA . ASP A 1 91 ? 33.151 30.489 67.015 1.00 90.20 91 ASP A CA 1
ATOM 696 C C . ASP A 1 91 ? 32.928 30.020 65.590 1.00 88.28 91 ASP A C 1
ATOM 697 O O . ASP A 1 91 ? 32.595 28.858 65.347 1.00 88.99 91 ASP A O 1
ATOM 702 N N . LYS A 1 92 ? 33.097 30.930 64.638 1.00 85.49 92 LYS A N 1
ATOM 703 C CA . LYS A 1 92 ? 32.952 30.588 63.224 1.00 82.37 92 LYS A CA 1
ATOM 704 C C . LYS A 1 92 ? 34.208 29.744 62.970 1.00 79.52 92 LYS A C 1
ATOM 705 O O . LYS A 1 92 ? 35.317 30.195 63.257 1.00 79.84 92 LYS A O 1
ATOM 711 N N . ASN A 1 93 ? 34.016 28.531 62.459 1.00 75.09 93 ASN A N 1
ATOM 712 C CA . ASN A 1 93 ? 35.075 27.570 62.144 1.00 71.00 93 ASN A CA 1
ATOM 713 C C . ASN A 1 93 ? 34.979 26.302 62.986 1.00 67.54 93 ASN A C 1
ATOM 714 O O . ASN A 1 93 ? 35.679 25.323 62.721 1.00 67.83 93 ASN A O 1
ATOM 719 N N . ASP A 1 94 ? 34.139 26.326 64.016 1.00 62.34 94 ASP A N 1
ATOM 720 C CA . ASP A 1 94 ? 33.990 25.160 64.885 1.00 57.07 94 ASP A CA 1
ATOM 721 C C . ASP A 1 94 ? 33.575 23.932 64.103 1.00 52.32 94 ASP A C 1
ATOM 722 O O . ASP A 1 94 ? 32.965 24.038 63.039 1.00 51.15 94 ASP A O 1
ATOM 727 N N . LYS A 1 95 ? 33.898 22.761 64.639 1.00 47.22 95 LYS A N 1
ATOM 728 C CA . LYS A 1 95 ? 33.532 21.515 63.984 1.00 43.29 95 LYS A CA 1
ATOM 729 C C . LYS A 1 95 ? 32.236 21.012 64.602 1.00 42.12 95 LYS A C 1
ATOM 730 O O . LYS A 1 95 ? 32.143 20.860 65.821 1.00 41.39 95 LYS A O 1
ATOM 736 N N . TRP A 1 96 ? 31.234 20.767 63.762 1.00 39.79 96 TRP A N 1
ATOM 737 C CA . TRP A 1 96 ? 29.946 20.280 64.238 1.00 37.67 96 TRP A CA 1
ATOM 738 C C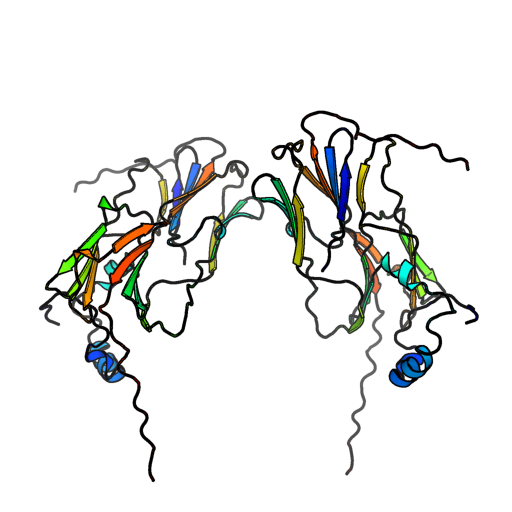 . TRP A 1 96 ? 29.851 18.765 64.151 1.00 36.04 96 TRP A C 1
ATOM 739 O O . TRP A 1 96 ? 29.589 18.228 63.078 1.00 36.67 96 TRP A O 1
ATOM 750 N N . HIS A 1 97 ? 30.067 18.081 65.273 1.00 33.45 97 HIS A N 1
ATOM 751 C CA . HIS A 1 97 ? 29.980 16.623 65.314 1.00 32.25 97 HIS A CA 1
ATOM 752 C C . HIS A 1 97 ? 28.527 16.168 65.221 1.00 31.88 97 HIS A C 1
ATOM 753 O O . HIS A 1 97 ? 28.193 15.278 64.446 1.00 32.04 97 HIS A O 1
ATOM 760 N N . ARG A 1 98 ? 27.664 16.782 66.023 1.00 29.98 98 ARG A N 1
ATOM 761 C CA . ARG A 1 98 ? 26.259 16.409 66.044 1.00 29.18 98 ARG A CA 1
ATOM 762 C C . ARG A 1 98 ? 25.385 17.625 66.328 1.00 28.97 98 ARG A C 1
ATOM 763 O O . ARG A 1 98 ? 25.674 18.407 67.235 1.00 28.75 98 ARG A O 1
ATOM 771 N N . VAL A 1 99 ? 24.312 17.775 65.557 1.00 28.38 99 VAL A N 1
ATOM 772 C CA . VAL A 1 99 ? 23.397 18.900 65.734 1.00 28.14 99 VAL A CA 1
ATOM 773 C C . VAL A 1 99 ? 21.943 18.454 65.744 1.00 29.98 99 VAL A C 1
ATOM 774 O O . VAL A 1 99 ? 21.376 18.122 64.699 1.00 30.96 99 VAL A O 1
ATOM 778 N N . GLU A 1 100 ? 21.336 18.446 66.924 1.00 30.10 100 GLU A N 1
ATOM 779 C CA . GLU A 1 100 ? 19.939 18.058 67.042 1.00 29.76 100 GLU A CA 1
ATOM 780 C C . GLU A 1 100 ? 19.092 19.309 67.234 1.00 31.18 100 GLU A C 1
ATOM 781 O O . GLU A 1 100 ? 18.011 19.437 66.658 1.00 32.29 100 GLU A O 1
ATOM 787 N N . ARG A 1 101 ? 19.600 20.234 68.040 1.00 33.20 101 ARG A N 1
ATOM 788 C CA . ARG A 1 101 ? 18.902 21.481 68.312 1.00 34.57 101 ARG A CA 1
ATOM 789 C C . ARG A 1 101 ? 18.868 22.264 67.010 1.00 35.68 101 ARG A C 1
ATOM 790 O O . ARG A 1 101 ? 19.863 22.843 66.596 1.00 38.30 101 ARG A O 1
ATOM 798 N N . SER A 1 102 ? 17.717 22.268 66.358 1.00 36.39 102 SER A N 1
ATOM 799 C CA . SER A 1 102 ? 17.578 22.965 65.095 1.00 37.73 102 SER A CA 1
ATOM 800 C C . SER A 1 102 ? 16.236 23.690 65.056 1.00 39.27 102 SER A C 1
ATOM 801 O O . SER A 1 102 ? 15.258 23.169 64.527 1.00 40.09 102 SER A O 1
ATOM 804 N N . SER A 1 103 ? 16.200 24.894 65.619 1.00 41.08 103 SER A N 1
ATOM 805 C CA . SER A 1 103 ? 14.975 25.688 65.671 1.00 43.37 103 SER A CA 1
ATOM 806 C C . SER A 1 103 ? 14.873 26.732 64.559 1.00 42.32 103 SER A C 1
ATOM 807 O O . SER A 1 103 ? 15.886 27.190 64.030 1.00 44.88 103 SER A O 1
ATOM 810 N N . GLY A 1 104 ? 13.640 27.106 64.216 1.00 39.19 104 GLY A N 1
ATOM 811 C CA . GLY A 1 104 ? 13.418 28.089 63.172 1.00 35.22 104 GLY A CA 1
ATOM 812 C C . GLY A 1 104 ? 12.248 29.013 63.455 1.00 33.22 104 GLY A C 1
ATOM 813 O O . GLY A 1 104 ? 11.753 29.088 64.572 1.00 33.89 104 GLY A O 1
ATOM 814 N N . LYS A 1 105 ? 11.805 29.725 62.429 1.00 33.00 105 LYS A N 1
ATOM 815 C CA .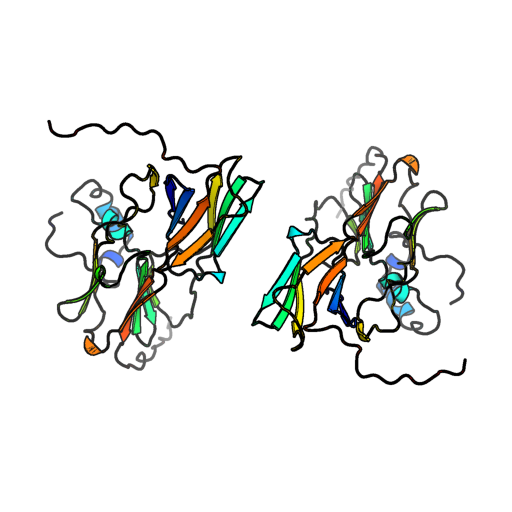 LYS A 1 105 ? 10.689 30.652 62.557 1.00 33.37 105 LYS A CA 1
ATOM 816 C C . LYS A 1 105 ? 9.398 29.891 62.849 1.00 32.97 105 LYS A C 1
ATOM 817 O O . LYS A 1 105 ? 9.279 28.716 62.492 1.00 32.03 105 LYS A O 1
ATOM 823 N N . PHE A 1 106 ? 8.432 30.564 63.481 1.00 30.24 106 PHE A N 1
ATOM 824 C CA . PHE A 1 106 ? 7.152 29.942 63.817 1.00 27.19 106 PHE A CA 1
ATOM 825 C C . PHE A 1 106 ? 6.140 30.959 64.331 1.00 27.13 106 PHE A C 1
ATOM 826 O O . PHE A 1 106 ? 6.518 31.969 64.915 1.00 27.41 106 PHE A O 1
ATOM 834 N N . VAL A 1 107 ? 4.855 30.675 64.125 1.00 26.38 107 VAL A N 1
ATOM 835 C CA . VAL A 1 107 ? 3.782 31.530 64.626 1.00 27.53 107 VAL A CA 1
ATOM 836 C C . VAL A 1 107 ? 2.625 30.658 65.110 1.00 28.79 107 VAL A C 1
ATOM 837 O O . VAL A 1 107 ? 2.203 29.722 64.420 1.00 27.40 107 VAL A O 1
ATOM 841 N N . ARG A 1 108 ? 2.114 30.976 66.296 1.00 29.12 108 ARG A N 1
ATOM 842 C CA . ARG A 1 108 ? 1.022 30.220 66.897 1.00 28.35 108 ARG A CA 1
ATOM 843 C C . ARG A 1 108 ? -0.107 31.126 67.370 1.00 29.18 108 ARG A C 1
ATOM 844 O O . ARG A 1 108 ? 0.131 32.228 67.857 1.00 31.41 108 ARG A O 1
ATOM 852 N N . ARG A 1 109 ? -1.340 30.656 67.232 1.00 29.19 109 ARG A N 1
ATOM 853 C CA . ARG A 1 109 ? -2.493 31.437 67.649 1.00 28.58 109 ARG A CA 1
ATOM 854 C C . ARG A 1 109 ? -3.526 30.621 68.413 1.00 29.10 109 ARG A C 1
ATOM 855 O O . ARG A 1 109 ? -3.764 29.458 68.100 1.00 29.41 109 ARG A O 1
ATOM 863 N N . PHE A 1 110 ? -4.121 31.237 69.431 1.00 29.99 110 PHE A N 1
ATOM 864 C CA . PHE A 1 110 ? -5.147 30.584 70.242 1.00 31.58 110 PHE A CA 1
ATOM 865 C C . PHE A 1 110 ? -6.372 31.487 70.362 1.00 32.92 110 PHE A C 1
ATOM 866 O O . PHE A 1 110 ? -6.246 32.702 70.505 1.00 33.30 110 PHE A O 1
ATOM 874 N N . ARG A 1 111 ? -7.561 30.901 70.297 1.00 34.03 111 ARG A N 1
ATOM 875 C CA . ARG A 1 111 ? -8.759 31.704 70.423 1.00 36.21 111 ARG A CA 1
ATOM 876 C C . ARG A 1 111 ? -9.213 31.730 71.868 1.00 38.33 111 ARG A C 1
ATOM 877 O O . ARG A 1 111 ? -9.692 30.729 72.403 1.00 38.64 111 ARG A O 1
ATOM 885 N N . LEU A 1 112 ? -9.042 32.886 72.499 1.00 40.33 112 LEU A N 1
ATOM 886 C CA . LEU A 1 112 ? -9.435 33.080 73.886 1.00 41.62 112 LEU A CA 1
ATOM 887 C C . LEU A 1 112 ? -10.951 32.967 73.993 1.00 42.41 112 LEU A C 1
ATOM 888 O O . LEU A 1 112 ? -11.669 33.259 73.040 1.00 42.22 112 LEU A O 1
ATOM 893 N N . LEU A 1 113 ? -11.434 32.536 75.152 1.00 44.43 113 LEU A N 1
ATOM 894 C CA . LEU A 1 113 ? -12.867 32.376 75.358 1.00 46.61 113 LEU A CA 1
ATOM 895 C C . LEU A 1 113 ? -13.542 33.731 75.525 1.00 48.11 113 LEU A C 1
ATOM 896 O O . LEU A 1 113 ? -14.738 33.871 75.279 1.00 48.82 113 LEU A O 1
ATOM 901 N N . GLU A 1 114 ? -12.765 34.726 75.939 1.00 50.24 114 GLU A N 1
ATOM 902 C CA . GLU A 1 114 ? -13.280 36.075 76.145 1.00 52.50 114 GLU A CA 1
ATOM 903 C C . GLU A 1 114 ? -12.241 37.107 75.728 1.00 52.73 114 GLU A C 1
ATOM 904 O O . GLU A 1 114 ? -11.042 36.876 75.865 1.00 51.90 114 GLU A O 1
ATOM 910 N N . ASP A 1 115 ? -12.702 38.244 75.219 1.00 53.83 115 ASP A N 1
ATOM 911 C CA . ASP A 1 115 ? -11.791 39.309 74.820 1.00 55.27 115 ASP A CA 1
ATOM 912 C C . ASP A 1 115 ? -10.908 39.639 76.015 1.00 55.06 115 ASP A C 1
ATOM 913 O O . ASP A 1 115 ? -11.394 39.853 77.121 1.00 55.95 115 ASP A O 1
ATOM 918 N N . ALA A 1 116 ? -9.604 39.677 75.790 1.00 55.32 116 ALA A N 1
ATOM 919 C CA . ALA A 1 116 ? -8.665 39.950 76.864 1.00 55.40 116 ALA A CA 1
ATOM 920 C C . ALA A 1 116 ? -8.352 41.431 77.045 1.00 55.00 116 ALA A C 1
ATOM 921 O O . ALA A 1 116 ? -8.349 42.201 76.082 1.00 55.86 116 ALA A O 1
ATOM 923 N N . LYS A 1 117 ? -8.097 41.818 78.293 1.00 53.41 117 LYS A N 1
ATOM 924 C CA . LYS A 1 117 ? -7.740 43.193 78.615 1.00 51.34 117 LYS A CA 1
ATOM 925 C C . LYS A 1 117 ? -6.229 43.261 78.434 1.00 49.01 117 LYS A C 1
ATOM 926 O O . LYS A 1 117 ? -5.462 43.079 79.377 1.00 49.03 117 LYS A O 1
ATOM 932 N N . VAL A 1 118 ? -5.817 43.511 77.199 1.00 46.52 118 VAL A N 1
ATOM 933 C CA . VAL A 1 118 ? -4.414 43.572 76.829 1.00 44.48 118 VAL A CA 1
ATOM 934 C C . VAL A 1 118 ? -3.442 44.207 77.823 1.00 44.57 118 VAL A C 1
ATOM 935 O O . VAL A 1 118 ? -2.279 43.812 77.875 1.00 44.57 118 VAL A O 1
ATOM 939 N N . GLU A 1 119 ? -3.890 45.177 78.614 1.00 45.40 119 GLU A N 1
ATOM 940 C CA . GLU A 1 119 ? -2.970 45.808 79.555 1.00 45.35 119 GLU A CA 1
ATOM 941 C C . GLU A 1 119 ? -2.752 44.957 80.788 1.00 46.08 119 GLU A C 1
ATOM 942 O O . GLU A 1 119 ? -1.867 45.244 81.595 1.00 45.67 119 GLU A O 1
ATOM 948 N N . GLU A 1 120 ? -3.552 43.902 80.923 1.00 47.72 120 GLU A N 1
ATOM 949 C CA . GLU A 1 120 ? -3.452 42.998 82.065 1.00 48.91 120 GLU A CA 1
ATOM 950 C C . GLU A 1 120 ? -2.716 41.703 81.747 1.00 47.98 120 GLU A C 1
ATOM 951 O O . GLU A 1 120 ? -2.411 40.922 82.646 1.00 49.04 120 GLU A O 1
ATOM 957 N N . VAL A 1 121 ? -2.429 41.483 80.468 1.00 46.88 121 VAL A N 1
ATOM 958 C CA . VAL A 1 121 ? -1.718 40.289 80.025 1.00 45.43 121 VAL A CA 1
ATOM 959 C C . VAL A 1 121 ? -0.239 40.376 80.405 1.00 46.09 121 VAL A C 1
ATOM 960 O O . VAL A 1 121 ? 0.444 41.335 80.045 1.00 47.26 121 VAL A O 1
ATOM 964 N N . LYS A 1 122 ? 0.248 39.372 81.129 1.00 46.34 122 LYS A N 1
ATOM 965 C CA . LYS A 1 122 ? 1.646 39.319 81.560 1.00 47.06 122 LYS A CA 1
ATOM 966 C C . LYS A 1 122 ? 2.406 38.250 80.773 1.00 47.13 122 LYS A C 1
ATOM 967 O O . LYS A 1 122 ? 1.875 37.169 80.507 1.00 48.80 122 LYS A O 1
ATOM 973 N N . ALA A 1 123 ? 3.647 38.555 80.403 1.00 45.32 123 ALA A N 1
ATOM 974 C CA . ALA A 1 123 ? 4.478 37.627 79.641 1.00 43.48 123 ALA A CA 1
ATOM 975 C C . ALA A 1 123 ? 5.913 37.630 80.159 1.00 44.12 123 ALA A C 1
ATOM 976 O O . ALA A 1 123 ? 6.585 38.664 80.157 1.00 44.96 123 ALA A O 1
ATOM 978 N N . GLY A 1 124 ? 6.384 36.466 80.594 1.00 43.10 124 GLY A N 1
ATOM 979 C CA . GLY A 1 124 ? 7.732 36.380 81.110 1.00 43.36 124 GLY A CA 1
ATOM 980 C C . GLY A 1 124 ? 8.517 35.241 80.503 1.00 44.06 124 GLY A C 1
ATOM 981 O O . GLY A 1 124 ? 7.969 34.189 80.196 1.00 44.67 124 GLY A O 1
ATOM 982 N N . LEU A 1 125 ? 9.813 35.456 80.329 1.00 44.06 125 LEU A N 1
ATOM 983 C CA . LEU A 1 125 ? 10.681 34.442 79.760 1.00 43.29 125 LEU A CA 1
ATOM 984 C C . LEU A 1 125 ? 11.698 34.042 80.825 1.00 43.48 125 LEU A C 1
ATOM 985 O O . LEU A 1 125 ? 12.401 34.889 81.376 1.00 44.36 125 LEU A O 1
ATOM 990 N N . GLU A 1 126 ? 11.768 32.751 81.126 1.00 43.04 126 GLU A N 1
ATOM 991 C CA . GLU A 1 126 ? 12.692 32.272 82.142 1.00 43.20 126 GLU A CA 1
ATOM 992 C C . GLU A 1 126 ? 13.041 30.794 81.978 1.00 41.58 126 GLU A C 1
ATOM 993 O O . GLU A 1 126 ? 12.162 29.955 81.789 1.00 41.43 126 GLU A O 1
ATOM 999 N N . ASN A 1 127 ? 14.332 30.487 82.065 1.00 39.55 127 ASN A N 1
ATOM 1000 C CA . ASN A 1 127 ? 14.822 29.120 81.919 1.00 37.07 127 ASN A CA 1
ATOM 1001 C C . ASN A 1 127 ? 14.270 28.450 80.665 1.00 34.56 127 ASN A C 1
ATOM 1002 O O . ASN A 1 127 ? 13.841 27.300 80.697 1.00 33.19 127 ASN A O 1
ATOM 1007 N N . GLY A 1 128 ? 14.277 29.196 79.565 1.00 31.98 128 GLY A N 1
ATOM 1008 C CA . GLY A 1 128 ? 13.807 28.681 78.293 1.00 29.50 128 GLY A CA 1
ATOM 1009 C C . GLY A 1 128 ? 12.310 28.509 78.147 1.00 28.65 128 GLY A C 1
ATOM 1010 O O . GLY A 1 128 ? 11.844 28.009 77.123 1.00 29.07 128 GLY A O 1
ATOM 1011 N N . VAL A 1 129 ? 11.550 28.925 79.154 1.00 27.50 129 VAL A N 1
ATOM 1012 C CA . VAL A 1 129 ? 10.098 28.785 79.111 1.00 27.60 129 VAL A CA 1
ATOM 1013 C C . VAL A 1 129 ? 9.344 30.109 79.088 1.00 28.10 129 VAL A C 1
ATOM 1014 O O . VAL A 1 129 ? 9.446 30.916 80.012 1.00 28.78 129 VAL A O 1
ATOM 1018 N N . LEU A 1 130 ? 8.580 30.323 78.025 1.00 28.07 130 LEU A N 1
ATOM 1019 C CA . LEU A 1 130 ? 7.787 31.535 77.891 1.00 27.93 130 LEU A CA 1
ATOM 1020 C C . LEU A 1 130 ? 6.473 31.285 78.615 1.00 28.73 130 LEU A C 1
ATOM 1021 O O . LEU A 1 130 ? 5.897 30.206 78.514 1.00 30.89 130 LEU A O 1
ATOM 1026 N N . THR A 1 131 ? 6.001 32.275 79.356 1.00 29.19 131 THR A N 1
ATOM 1027 C CA . THR A 1 131 ? 4.752 32.131 80.082 1.00 29.05 131 THR A CA 1
ATOM 1028 C C . THR A 1 131 ? 3.865 33.339 79.832 1.00 30.82 131 THR A C 1
ATOM 1029 O O . THR A 1 131 ? 4.272 34.480 80.063 1.00 31.84 131 THR A O 1
ATOM 1033 N N . VAL A 1 132 ? 2.654 33.082 79.351 1.00 30.65 132 VAL A N 1
ATOM 1034 C CA . VAL A 1 132 ? 1.716 34.151 79.063 1.00 31.26 132 VAL A CA 1
ATOM 1035 C C . VAL A 1 132 ? 0.476 33.953 79.918 1.00 33.23 132 VAL A C 1
ATOM 1036 O O . VAL A 1 132 ? -0.248 32.977 79.754 1.00 34.75 132 VAL A O 1
ATOM 1040 N N . THR A 1 133 ? 0.237 34.876 80.842 1.00 35.16 133 THR A N 1
ATOM 1041 C CA . THR A 1 133 ? -0.927 34.785 81.715 1.00 36.11 133 THR A CA 1
ATOM 1042 C C . THR A 1 133 ? -1.995 35.782 81.271 1.00 38.01 133 THR A C 1
ATOM 1043 O O . THR A 1 133 ? -1.712 36.968 81.104 1.00 40.20 133 THR A O 1
ATOM 1047 N N . VAL A 1 134 ? -3.217 35.297 81.069 1.00 38.32 134 VAL A N 1
ATOM 1048 C CA . VAL A 1 134 ? -4.319 36.155 80.649 1.00 38.71 134 VAL A CA 1
ATOM 1049 C C . VAL A 1 134 ? -5.422 36.143 81.701 1.00 41.28 134 VAL A C 1
ATOM 1050 O O . VAL A 1 134 ? -6.174 35.175 81.820 1.00 40.18 134 VAL A O 1
ATOM 1054 N N . PRO A 1 135 ? -5.528 37.227 82.484 1.00 44.46 135 PRO A N 1
ATOM 1055 C CA . PRO A 1 135 ? -6.531 37.371 83.542 1.00 46.74 135 PRO A CA 1
ATOM 1056 C C . PRO A 1 135 ? -7.961 37.338 83.019 1.00 50.06 135 PRO A C 1
ATOM 1057 O O . PRO A 1 135 ? -8.311 38.071 82.095 1.00 50.71 135 PRO A O 1
ATOM 1061 N N . LYS A 1 136 ? -8.788 36.485 83.610 1.00 53.60 136 LYS A N 1
ATOM 1062 C CA . LYS A 1 136 ? -10.183 36.396 83.205 1.00 57.41 136 LYS A CA 1
ATOM 1063 C C . LYS A 1 136 ? -11.006 37.311 84.105 1.00 60.63 136 LYS A C 1
ATOM 1064 O O . LYS A 1 136 ? -10.498 37.842 85.090 1.00 60.04 136 LYS A O 1
ATOM 1070 N N . ALA A 1 137 ? -12.274 37.500 83.760 1.00 64.61 137 ALA A N 1
ATOM 1071 C CA . ALA A 1 137 ? -13.156 38.332 84.564 1.00 68.13 137 ALA A CA 1
ATOM 1072 C C . ALA A 1 137 ? -13.838 37.452 85.609 1.00 70.82 137 ALA A C 1
ATOM 1073 O O . ALA A 1 137 ? -14.041 36.260 85.382 1.00 71.16 137 ALA A O 1
ATOM 1075 N N . GLU A 1 138 ? -14.196 38.046 86.745 1.00 74.28 138 GLU A N 1
ATOM 1076 C CA . GLU A 1 138 ? -14.836 37.314 87.837 1.00 78.43 138 GLU A CA 1
ATOM 1077 C C . GLU A 1 138 ? -16.242 36.800 87.530 1.00 80.31 138 GLU A C 1
ATOM 1078 O O . GLU A 1 138 ? -17.045 37.464 86.868 1.00 80.29 138 GLU A O 1
ATOM 1084 N N . VAL A 1 139 ? -16.517 35.601 88.031 1.00 82.30 139 VAL A N 1
ATOM 1085 C CA . VAL A 1 139 ? -17.808 34.936 87.875 1.00 84.88 139 VAL A CA 1
ATOM 1086 C C . VAL A 1 139 ? -17.904 33.879 88.975 1.00 87.05 139 VAL A C 1
ATOM 1087 O O . VAL A 1 139 ? -16.893 33.291 89.365 1.00 87.25 139 VAL A O 1
ATOM 1091 N N . LYS A 1 140 ? -19.114 33.638 89.473 1.00 89.22 140 LYS A N 1
ATOM 1092 C CA . LYS A 1 140 ? -19.318 32.654 90.529 1.00 91.28 140 LYS A CA 1
ATOM 1093 C C . LYS A 1 140 ? -19.485 31.228 90.010 1.00 92.15 140 LYS A C 1
ATOM 1094 O O . LYS A 1 140 ? -20.044 30.379 90.709 1.00 92.21 140 LYS A O 1
ATOM 1100 N N . LYS A 1 141 ? -19.017 30.965 88.791 1.00 92.34 141 LYS A N 1
ATOM 1101 C CA . LYS A 1 141 ? -19.131 29.627 88.221 1.00 92.41 141 LYS A CA 1
ATOM 1102 C C . LYS A 1 141 ? -20.581 29.268 88.478 1.00 91.98 141 LYS A C 1
ATOM 1103 O O . LYS A 1 141 ? -20.882 28.262 89.137 1.00 91.98 141 LYS A O 1
ATOM 1109 N N . PRO A 1 142 ? -21.501 30.085 87.933 1.00 91.52 142 PRO A N 1
ATOM 1110 C CA . PRO A 1 142 ? -22.963 30.019 88.014 1.00 90.33 142 PRO A CA 1
ATOM 1111 C C . PRO A 1 142 ? -23.645 28.831 88.682 1.00 89.59 142 PRO A C 1
ATOM 1112 O O . PRO A 1 142 ? -24.770 28.450 88.315 1.00 90.01 142 PRO A O 1
ATOM 1116 N N . GLU A 1 143 ? -22.975 28.266 89.678 1.00 88.14 143 GLU A N 1
ATOM 1117 C CA . GLU A 1 143 ? -23.461 27.107 90.411 1.00 86.31 143 GLU A CA 1
ATOM 1118 C C . GLU A 1 143 ? -23.789 25.955 89.462 1.00 84.84 143 GLU A C 1
ATOM 1119 O O . GLU A 1 143 ? -24.161 26.184 88.311 1.00 85.19 143 GLU A O 1
ATOM 1125 N N . VAL A 1 144 ? -23.681 24.719 89.948 1.00 82.29 144 VAL A N 1
ATOM 1126 C CA . VAL A 1 144 ? -23.980 23.546 89.127 1.00 79.18 144 VAL A CA 1
ATOM 1127 C C . VAL A 1 144 ? -25.370 23.032 89.481 1.00 77.57 144 VAL A C 1
ATOM 1128 O O . VAL A 1 144 ? -25.684 22.810 90.652 1.00 76.85 144 VAL A O 1
ATOM 1132 N N . LYS A 1 145 ? -26.202 22.852 88.462 1.00 75.36 145 LYS A N 1
ATOM 1133 C CA . LYS A 1 145 ? -27.562 22.375 88.667 1.00 72.95 145 LYS A CA 1
ATOM 1134 C C . LYS A 1 145 ? -27.596 20.857 88.542 1.00 71.15 145 LYS A C 1
ATOM 1135 O O . LYS A 1 145 ? -27.124 20.294 87.556 1.00 70.45 145 LYS A O 1
ATOM 1141 N N . ALA A 1 146 ? -28.149 20.203 89.557 1.00 68.57 146 ALA A N 1
ATOM 1142 C CA . ALA A 1 146 ? -28.247 18.750 89.576 1.00 65.39 146 ALA A CA 1
ATOM 1143 C C . ALA A 1 146 ? -29.698 18.315 89.397 1.00 62.82 146 ALA A C 1
ATOM 1144 O O . ALA A 1 146 ? -30.563 18.645 90.209 1.00 61.13 146 ALA A O 1
ATOM 1146 N N . ILE A 1 147 ? -29.951 17.571 88.324 1.00 60.30 147 ILE A N 1
ATOM 1147 C CA . ILE A 1 147 ? -31.290 17.088 88.006 1.00 58.21 147 ILE A CA 1
ATOM 1148 C C . ILE A 1 147 ? -31.567 15.700 88.574 1.00 57.63 147 ILE A C 1
ATOM 1149 O O . ILE A 1 147 ? -30.818 14.759 88.317 1.00 58.27 147 ILE A O 1
ATOM 1154 N N . GLN A 1 148 ? -32.642 15.570 89.345 1.00 56.90 148 GLN A N 1
ATOM 1155 C CA . GLN A 1 148 ? -33.002 14.272 89.900 1.00 57.25 148 GLN A CA 1
ATOM 1156 C C . GLN A 1 148 ? -33.549 13.425 88.758 1.00 55.42 148 GLN A C 1
ATOM 1157 O O . GLN A 1 148 ? -34.430 13.860 88.020 1.00 55.33 148 GLN A O 1
ATOM 1163 N N . ILE A 1 149 ? -33.014 12.219 88.611 1.00 53.47 149 ILE A N 1
ATOM 1164 C CA . ILE A 1 149 ? -33.427 11.330 87.535 1.00 51.75 149 ILE A CA 1
ATOM 1165 C C . ILE A 1 149 ? -34.664 10.507 87.858 1.00 51.32 149 ILE A C 1
ATOM 1166 O O . ILE A 1 149 ? -34.606 9.553 88.630 1.00 52.14 149 ILE A O 1
ATOM 1171 N N . SER A 1 150 ? -35.784 10.876 87.253 1.00 51.17 150 SER A N 1
ATOM 1172 C CA . SER A 1 150 ? -37.020 10.146 87.470 1.00 52.18 150 SER A CA 1
ATOM 1173 C C . SER A 1 150 ? -36.902 8.779 86.807 1.00 52.77 150 SER A C 1
ATOM 1174 O O . SER A 1 150 ? -35.821 8.376 86.381 1.00 51.91 150 SER A O 1
ATOM 1177 N N . GLY A 1 151 ? -38.023 8.075 86.715 1.00 53.74 151 GLY A N 1
ATOM 1178 C CA . GLY A 1 151 ? -38.020 6.757 86.114 1.00 54.22 151 GLY A CA 1
ATOM 1179 C C . GLY A 1 151 ? -37.481 5.718 87.079 1.00 55.45 151 GLY A C 1
ATOM 1180 O O . GLY A 1 151 ? -37.064 6.100 88.197 1.00 55.37 151 GLY A O 1
ATOM 1182 N N . ASN B 1 43 ? 13.096 13.463 76.112 1.00 54.47 43 ASN B N 1
ATOM 1183 C CA . ASN B 1 43 ? 14.014 13.739 74.967 1.00 54.86 43 ASN B CA 1
ATOM 1184 C C . ASN B 1 43 ? 14.698 15.102 75.083 1.00 53.94 43 ASN B C 1
ATOM 1185 O O . ASN B 1 43 ? 14.084 16.144 74.823 1.00 54.16 43 ASN B O 1
ATOM 1190 N N . ALA B 1 44 ? 15.970 15.091 75.466 1.00 50.27 44 ALA B N 1
ATOM 1191 C CA . ALA B 1 44 ? 16.732 16.324 75.587 1.00 47.14 44 ALA B CA 1
ATOM 1192 C C . ALA B 1 44 ? 17.616 16.449 74.345 1.00 45.82 44 ALA B C 1
ATOM 1193 O O . ALA B 1 44 ? 18.501 15.618 74.117 1.00 45.12 44 ALA B O 1
ATOM 1195 N N . ARG B 1 45 ? 17.362 17.477 73.536 1.00 43.92 45 ARG B N 1
ATOM 1196 C CA . ARG B 1 45 ? 18.129 17.693 72.313 1.00 42.37 45 ARG B CA 1
ATOM 1197 C C . ARG B 1 45 ? 19.505 18.260 72.627 1.00 40.15 45 ARG B C 1
ATOM 1198 O O . ARG B 1 45 ? 19.634 19.237 73.361 1.00 38.08 45 ARG B O 1
ATOM 1206 N N . MET B 1 46 ? 20.530 17.630 72.059 1.00 38.19 46 MET B N 1
ATOM 1207 C CA . MET B 1 46 ? 21.900 18.040 72.299 1.00 37.67 46 MET B CA 1
ATOM 1208 C C . MET B 1 46 ? 22.768 18.188 71.058 1.00 37.87 46 MET B C 1
ATOM 1209 O O . MET B 1 46 ? 22.666 17.404 70.115 1.00 38.79 46 MET B O 1
ATOM 1214 N N . ASP B 1 47 ? 23.625 19.206 71.079 1.00 37.10 47 ASP B N 1
ATOM 1215 C CA . ASP B 1 47 ? 24.558 19.460 69.996 1.00 35.62 47 ASP B CA 1
ATOM 1216 C C . ASP B 1 47 ? 25.930 19.085 70.519 1.00 34.97 47 ASP B C 1
ATOM 1217 O O . ASP B 1 47 ? 26.182 19.150 71.726 1.00 33.44 47 ASP B O 1
ATOM 1222 N N . TRP B 1 48 ? 26.812 18.695 69.608 1.00 34.29 48 TRP B N 1
ATOM 1223 C CA . TRP B 1 48 ? 28.173 18.329 69.963 1.00 33.70 48 TRP B CA 1
ATOM 1224 C C . TRP B 1 48 ? 29.118 19.006 68.976 1.00 35.29 48 TRP B C 1
ATOM 1225 O O . TRP B 1 48 ? 29.250 18.582 67.827 1.00 35.16 48 TRP B O 1
ATOM 1236 N N . LYS B 1 49 ? 29.747 20.086 69.435 1.00 36.56 49 LYS B N 1
ATOM 1237 C CA . LYS B 1 49 ? 30.691 20.849 68.629 1.00 37.35 49 LYS B CA 1
ATOM 1238 C C . LYS B 1 49 ? 32.095 20.722 69.203 1.00 37.68 49 LYS B C 1
ATOM 1239 O O . LYS B 1 49 ? 32.275 20.425 70.385 1.00 35.61 49 LYS B O 1
ATOM 1245 N N . GLU B 1 50 ? 33.093 20.938 68.355 1.00 39.27 50 GLU B N 1
ATOM 1246 C CA . GLU B 1 50 ? 34.475 20.844 68.790 1.00 39.94 50 GLU B CA 1
ATOM 1247 C C . GLU B 1 50 ? 35.241 22.117 68.477 1.00 40.45 50 GLU B C 1
ATOM 1248 O O . GLU B 1 50 ? 35.237 22.598 67.347 1.00 39.85 50 GLU B O 1
ATOM 1254 N N . THR B 1 51 ? 35.889 22.664 69.497 1.00 43.15 51 THR B N 1
ATOM 1255 C CA . THR B 1 51 ? 36.693 23.867 69.341 1.00 44.62 51 THR B CA 1
ATOM 1256 C C . THR B 1 51 ? 38.144 23.415 69.428 1.00 46.83 51 THR B C 1
ATOM 1257 O O . THR B 1 51 ? 38.432 22.286 69.835 1.00 46.65 51 THR B O 1
ATOM 1261 N N . PRO B 1 52 ? 39.081 24.285 69.042 1.00 48.50 52 PRO B N 1
ATOM 1262 C CA . PRO B 1 52 ? 40.479 23.863 69.125 1.00 49.31 52 PRO B CA 1
ATOM 1263 C C . PRO B 1 52 ? 40.849 23.499 70.564 1.00 49.91 52 PRO B C 1
ATOM 1264 O O . PRO B 1 52 ? 41.707 22.653 70.798 1.00 50.82 52 PRO B O 1
ATOM 1268 N N . GLU B 1 53 ? 40.168 24.125 71.519 1.00 49.75 53 GLU B N 1
ATOM 1269 C CA . GLU B 1 53 ? 40.433 23.902 72.935 1.00 50.09 53 GLU B CA 1
ATOM 1270 C C . GLU B 1 53 ? 39.611 22.808 73.611 1.00 49.23 53 GLU B C 1
ATOM 1271 O O . GLU B 1 53 ? 40.094 22.157 74.538 1.00 49.67 53 GLU B O 1
ATOM 1277 N N . ALA B 1 54 ? 38.377 22.595 73.161 1.00 48.23 54 ALA B N 1
ATOM 1278 C CA . ALA B 1 54 ? 37.538 21.577 73.792 1.00 46.49 54 ALA B CA 1
ATOM 1279 C C . ALA B 1 54 ? 36.304 21.150 73.009 1.00 44.70 54 ALA B C 1
ATOM 1280 O O . ALA B 1 54 ? 35.909 21.792 72.034 1.00 43.41 54 ALA B O 1
ATOM 1282 N N . HIS B 1 55 ? 35.710 20.046 73.453 1.00 42.09 55 HIS B N 1
ATOM 1283 C CA . HIS B 1 55 ? 34.487 19.540 72.855 1.00 40.91 55 HIS B CA 1
ATOM 1284 C C . HIS B 1 55 ? 33.383 20.165 73.688 1.00 39.88 55 HIS B C 1
ATOM 1285 O O . HIS B 1 55 ? 33.388 20.062 74.911 1.00 38.49 55 HIS B O 1
ATOM 1292 N N . VAL B 1 56 ? 32.449 20.827 73.017 1.00 39.59 56 VAL B N 1
ATOM 1293 C CA . VAL B 1 56 ? 31.357 21.502 73.693 1.00 39.94 56 VAL B CA 1
ATOM 1294 C C . VAL B 1 56 ? 30.011 20.857 73.409 1.00 40.02 56 VAL B C 1
ATOM 1295 O O . VAL B 1 56 ? 29.654 20.623 72.258 1.00 40.91 56 VAL B O 1
ATOM 1299 N N . PHE B 1 57 ? 29.266 20.574 74.470 1.00 39.67 57 PHE B N 1
ATOM 1300 C CA . PHE B 1 57 ? 27.953 19.958 74.344 1.00 38.89 57 PHE B CA 1
ATOM 1301 C C . PHE B 1 57 ? 26.868 20.936 74.795 1.00 38.72 57 PHE B C 1
ATOM 1302 O O . PHE B 1 57 ? 27.036 21.644 75.788 1.00 39.20 57 PHE B O 1
ATOM 1310 N N . LYS B 1 58 ? 25.767 20.980 74.053 1.00 38.11 58 LYS B N 1
ATOM 1311 C CA . LYS B 1 58 ? 24.645 21.860 74.375 1.00 37.17 58 LYS B CA 1
ATOM 1312 C C . LYS B 1 58 ? 23.399 20.999 74.543 1.00 36.32 58 LYS B C 1
ATOM 1313 O O . LYS B 1 58 ? 23.246 19.998 73.853 1.00 35.71 58 LYS B O 1
ATOM 1319 N N . ALA B 1 59 ? 22.505 21.382 75.448 1.00 34.69 59 ALA B N 1
ATOM 1320 C CA . ALA B 1 59 ? 21.290 20.610 75.666 1.00 32.21 59 ALA B CA 1
ATOM 1321 C C . ALA B 1 59 ? 20.112 21.511 75.977 1.00 32.11 59 ALA B C 1
ATOM 1322 O O . ALA B 1 59 ? 20.199 22.360 76.858 1.00 32.60 59 ALA B O 1
ATOM 1324 N N . ASP B 1 60 ? 19.014 21.338 75.246 1.00 32.25 60 ASP B N 1
ATOM 1325 C CA . ASP B 1 60 ? 17.822 22.135 75.495 1.00 31.20 60 ASP B CA 1
ATOM 1326 C C . ASP B 1 60 ? 17.149 21.523 76.713 1.00 31.42 60 ASP B C 1
ATOM 1327 O O . ASP B 1 60 ? 16.764 20.356 76.689 1.00 31.56 60 ASP B O 1
ATOM 1332 N N . LEU B 1 61 ? 17.027 22.303 77.781 1.00 31.50 61 LEU B N 1
ATOM 1333 C CA . LEU B 1 61 ? 16.396 21.832 79.008 1.00 32.51 61 LEU B CA 1
ATOM 1334 C C . LEU B 1 61 ? 15.466 22.904 79.551 1.00 33.09 61 LEU B C 1
ATOM 1335 O O . LEU B 1 61 ? 15.587 23.325 80.698 1.00 34.09 61 LEU B O 1
ATOM 1340 N N . PRO B 1 62 ? 14.516 23.362 78.729 1.00 34.02 62 PRO B N 1
ATOM 1341 C CA . PRO B 1 62 ? 13.605 24.395 79.217 1.00 34.45 62 PRO B CA 1
ATOM 1342 C C . PRO B 1 62 ? 12.868 23.967 80.480 1.00 35.72 62 PRO B C 1
ATOM 1343 O O . PRO B 1 62 ? 12.509 22.803 80.632 1.00 36.85 62 PRO B O 1
ATOM 1347 N N . GLY B 1 63 ? 12.668 24.914 81.390 1.00 37.65 63 GLY B N 1
ATOM 1348 C CA . GLY B 1 63 ? 11.953 24.635 82.623 1.00 39.53 63 GLY B CA 1
ATOM 1349 C C . GLY B 1 63 ? 12.637 23.721 83.620 1.00 42.13 63 GLY B C 1
ATOM 1350 O O . GLY B 1 63 ? 11.978 23.130 84.473 1.00 43.47 63 GLY B O 1
ATOM 1351 N N . VAL B 1 64 ? 13.955 23.599 83.530 1.00 43.82 64 VAL B N 1
ATOM 1352 C CA . VAL B 1 64 ? 14.689 22.739 84.450 1.00 44.67 64 VAL B CA 1
ATOM 1353 C C . VAL B 1 64 ? 15.643 23.563 85.297 1.00 46.04 64 VAL B C 1
ATOM 1354 O O . VAL B 1 64 ? 16.485 24.286 84.763 1.00 46.29 64 VAL B O 1
ATOM 1358 N N . LYS B 1 65 ? 15.505 23.464 86.616 1.00 47.58 65 LYS B N 1
ATOM 1359 C CA . LYS B 1 65 ? 16.384 24.197 87.520 1.00 50.46 65 LYS B CA 1
ATOM 1360 C C . LYS B 1 65 ? 17.669 23.387 87.693 1.00 51.89 65 LYS B C 1
ATOM 1361 O O . LYS B 1 65 ? 17.647 22.156 87.620 1.00 51.33 65 LYS B O 1
ATOM 1367 N N . LYS B 1 66 ? 18.786 24.075 87.918 1.00 53.68 66 LYS B N 1
ATOM 1368 C CA . LYS B 1 66 ? 20.069 23.402 88.075 1.00 55.44 66 LYS B CA 1
ATOM 1369 C C . LYS B 1 66 ? 20.092 22.338 89.166 1.00 55.53 66 LYS B C 1
ATOM 1370 O O . LYS B 1 66 ? 21.016 21.532 89.223 1.00 56.75 66 LYS B O 1
ATOM 1376 N N . GLU B 1 67 ? 19.079 22.323 90.027 1.00 56.19 67 GLU B N 1
ATOM 1377 C CA . GLU B 1 67 ? 19.015 21.326 91.096 1.00 56.39 67 GLU B CA 1
ATOM 1378 C C . GLU B 1 67 ? 18.403 20.030 90.589 1.00 56.13 67 GLU B C 1
ATOM 1379 O O . GLU B 1 67 ? 18.412 19.017 91.288 1.00 56.53 67 GLU B O 1
ATOM 1385 N N . GLU B 1 68 ? 17.872 20.068 89.371 1.00 55.59 68 GLU B N 1
ATOM 1386 C CA . GLU B 1 68 ? 17.239 18.903 88.769 1.00 54.73 68 GLU B CA 1
ATOM 1387 C C . GLU B 1 68 ? 18.096 18.277 87.677 1.00 53.50 68 GLU B C 1
ATOM 1388 O O . GLU B 1 68 ? 17.713 17.269 87.082 1.00 53.36 68 GLU B O 1
ATOM 1394 N N . VAL B 1 69 ? 19.252 18.877 87.412 1.00 51.79 69 VAL B N 1
ATOM 1395 C CA . VAL B 1 69 ? 20.151 18.374 86.382 1.00 49.44 69 VAL B CA 1
ATOM 1396 C C . VAL B 1 69 ? 21.423 17.837 87.019 1.00 48.98 69 VAL B C 1
ATOM 1397 O O . VAL B 1 69 ? 21.914 18.386 88.003 1.00 48.35 69 VAL B O 1
ATOM 1401 N N . LYS B 1 70 ? 21.953 16.762 86.450 1.00 48.37 70 LYS B N 1
ATOM 1402 C CA . LYS B 1 70 ? 23.180 16.161 86.950 1.00 47.68 70 LYS B CA 1
ATOM 1403 C C . LYS B 1 70 ? 24.147 15.969 85.785 1.00 46.91 70 LYS B C 1
ATOM 1404 O O . LYS B 1 70 ? 23.771 15.453 84.736 1.00 47.71 70 LYS B O 1
ATOM 1410 N N . VAL B 1 71 ? 25.389 16.397 85.968 1.00 46.56 71 VAL B N 1
ATOM 1411 C CA . VAL B 1 71 ? 26.405 16.249 84.933 1.00 45.88 71 VAL B CA 1
ATOM 1412 C C . VAL B 1 71 ? 27.554 15.414 85.493 1.00 45.98 71 VAL B C 1
ATOM 1413 O O . VAL B 1 71 ? 28.214 15.817 86.447 1.00 45.76 71 VAL B O 1
ATOM 1417 N N . GLU B 1 72 ? 27.792 14.247 84.906 1.00 46.34 72 GLU B N 1
ATOM 1418 C CA . GLU B 1 72 ? 28.857 13.387 85.398 1.00 48.88 72 GLU B CA 1
ATOM 1419 C C . GLU B 1 72 ? 29.682 12.719 84.313 1.00 49.62 72 GLU B C 1
ATOM 1420 O O . GLU B 1 72 ? 29.406 12.843 83.119 1.00 51.23 72 GLU B O 1
ATOM 1426 N N . VAL B 1 73 ? 30.702 12.000 84.766 1.00 50.53 73 VAL B N 1
ATOM 1427 C CA . VAL B 1 73 ? 31.597 11.250 83.904 1.00 49.71 73 VAL B CA 1
ATOM 1428 C C . VAL B 1 73 ? 31.669 9.839 84.485 1.00 49.64 73 VAL B C 1
ATOM 1429 O O . VAL B 1 73 ? 32.256 9.624 85.543 1.00 48.56 73 VAL B O 1
ATOM 1433 N N . GLU B 1 74 ? 31.041 8.890 83.802 1.00 50.65 74 GLU B N 1
ATOM 1434 C CA . GLU B 1 74 ? 31.029 7.503 84.246 1.00 52.85 74 GLU B CA 1
ATOM 1435 C C . GLU B 1 74 ? 32.123 6.719 83.545 1.00 53.38 74 GLU B C 1
ATOM 1436 O O . GLU B 1 74 ? 32.682 7.174 82.549 1.00 52.97 74 GLU B O 1
ATOM 1442 N N . ASP B 1 75 ? 32.409 5.533 84.074 1.00 54.41 75 ASP B N 1
ATOM 1443 C CA . ASP B 1 75 ? 33.416 4.635 83.519 1.00 55.55 75 ASP B CA 1
ATOM 1444 C C . ASP B 1 75 ? 34.694 5.333 83.058 1.00 54.91 75 ASP B C 1
ATOM 1445 O O . ASP B 1 75 ? 35.396 4.841 82.176 1.00 54.66 75 ASP B O 1
ATOM 1450 N N . GLY B 1 76 ? 34.987 6.483 83.654 1.00 53.95 76 GLY B N 1
ATOM 1451 C CA . GLY B 1 76 ? 36.189 7.212 83.302 1.00 51.66 76 GLY B CA 1
ATOM 1452 C C . GLY B 1 76 ? 36.121 8.105 82.079 1.00 50.79 76 GLY B C 1
ATOM 1453 O O . GLY B 1 76 ? 36.817 9.120 82.027 1.00 50.75 76 GLY B O 1
ATOM 1454 N N . ASN B 1 77 ? 35.298 7.757 81.093 1.00 49.48 77 ASN B N 1
ATOM 1455 C CA . ASN B 1 77 ? 35.228 8.584 79.894 1.00 47.38 77 ASN B CA 1
ATOM 1456 C C . ASN B 1 77 ? 33.865 8.708 79.232 1.00 45.02 77 ASN B C 1
ATOM 1457 O O . ASN B 1 77 ? 33.781 8.945 78.027 1.00 45.71 77 ASN B O 1
ATOM 1462 N N . VAL B 1 78 ? 32.798 8.554 80.006 1.00 42.03 78 VAL B N 1
ATOM 1463 C CA . VAL B 1 78 ? 31.454 8.684 79.454 1.00 38.84 78 VAL B CA 1
ATOM 1464 C C . VAL B 1 78 ? 30.697 9.832 80.108 1.00 37.95 78 VAL B C 1
ATOM 1465 O O . VAL B 1 78 ? 30.346 9.766 81.282 1.00 37.96 78 VAL B O 1
ATOM 1469 N N . LEU B 1 79 ? 30.462 10.891 79.341 1.00 37.45 79 LEU B N 1
ATOM 1470 C CA . LEU B 1 79 ? 29.729 12.049 79.834 1.00 36.97 79 LEU B CA 1
ATOM 1471 C C . LEU B 1 79 ? 28.255 11.676 79.992 1.00 37.80 79 LEU B C 1
ATOM 1472 O O . LEU B 1 79 ? 27.624 11.184 79.054 1.00 37.51 79 LEU B O 1
ATOM 1477 N N . VAL B 1 80 ? 27.709 11.900 81.182 1.00 37.38 80 VAL B N 1
ATOM 1478 C CA . VAL B 1 80 ? 26.313 11.575 81.434 1.00 37.76 80 VAL B CA 1
ATOM 1479 C C . VAL B 1 80 ? 25.529 12.795 81.904 1.00 39.57 80 VAL B C 1
ATOM 1480 O O . VAL B 1 80 ? 25.793 13.352 82.974 1.00 40.15 80 VAL B O 1
ATOM 1484 N N . VAL B 1 81 ? 24.573 13.213 81.080 1.00 39.92 81 VAL B N 1
ATOM 1485 C CA . VAL B 1 81 ? 23.722 14.353 81.391 1.00 40.23 81 VAL B CA 1
ATOM 1486 C C . VAL B 1 81 ? 22.332 13.782 81.671 1.00 40.66 81 VAL B C 1
ATOM 1487 O O . VAL B 1 81 ? 21.721 13.156 80.802 1.00 42.04 81 VAL B O 1
ATOM 1491 N N . SER B 1 82 ? 21.838 13.972 82.886 1.00 40.51 82 SER B N 1
ATOM 1492 C CA . SER B 1 82 ? 20.527 13.452 83.235 1.00 41.37 82 SER B CA 1
ATOM 1493 C C . SER B 1 82 ? 19.825 14.343 84.245 1.00 42.72 82 SER B C 1
ATOM 1494 O O . SER B 1 82 ? 20.445 15.187 84.889 1.00 43.84 82 SER B O 1
ATOM 1497 N N . GLY B 1 83 ? 18.522 14.142 84.375 1.00 43.40 83 GLY B N 1
ATOM 1498 C CA . GLY B 1 83 ? 17.735 14.928 85.300 1.00 44.53 83 GLY B CA 1
ATOM 1499 C C . GLY B 1 83 ? 16.265 14.697 85.037 1.00 46.13 83 GLY B C 1
ATOM 1500 O O . GLY B 1 83 ? 15.895 13.759 84.327 1.00 46.30 83 GLY B O 1
ATOM 1501 N N . GLU B 1 84 ? 15.418 15.553 85.595 1.00 48.13 84 GLU B N 1
ATOM 1502 C CA . GLU B 1 84 ? 13.985 15.402 85.404 1.00 50.02 84 GLU B CA 1
ATOM 1503 C C . GLU B 1 84 ? 13.300 16.730 85.126 1.00 50.16 84 GLU B C 1
ATOM 1504 O O . GLU B 1 84 ? 13.660 17.762 85.687 1.00 49.67 84 GLU B O 1
ATOM 1510 N N . ARG B 1 85 ? 12.316 16.692 84.238 1.00 51.28 85 ARG B N 1
ATOM 1511 C CA . ARG B 1 85 ? 11.550 17.877 83.889 1.00 53.33 85 ARG B CA 1
ATOM 1512 C C . ARG B 1 85 ? 10.233 17.665 84.619 1.00 55.21 85 ARG B C 1
ATOM 1513 O O . ARG B 1 85 ? 9.277 17.132 84.062 1.00 55.75 85 ARG B O 1
ATOM 1521 N N . THR B 1 86 ? 10.208 18.073 85.882 1.00 58.32 86 THR B N 1
ATOM 1522 C CA . THR B 1 86 ? 9.049 17.893 86.743 1.00 62.22 86 THR B CA 1
ATOM 1523 C C . THR B 1 86 ? 7.711 18.346 86.178 1.00 65.28 86 THR B C 1
ATOM 1524 O O . THR B 1 86 ? 7.576 19.461 85.673 1.00 64.80 86 THR B O 1
ATOM 1528 N N . LYS B 1 87 ? 6.722 17.462 86.276 1.00 69.04 87 LYS B N 1
ATOM 1529 C CA . LYS B 1 87 ? 5.375 17.746 85.803 1.00 73.93 87 LYS B CA 1
ATOM 1530 C C . LYS B 1 87 ? 4.644 18.549 86.873 1.00 77.30 87 LYS B C 1
ATOM 1531 O O . LYS B 1 87 ? 4.621 18.167 88.041 1.00 78.09 87 LYS B O 1
ATOM 1537 N N . GLU B 1 88 ? 4.050 19.663 86.465 1.00 80.69 88 GLU B N 1
ATOM 1538 C CA . GLU B 1 88 ? 3.328 20.536 87.382 1.00 83.95 88 GLU B CA 1
ATOM 1539 C C . GLU B 1 88 ? 1.881 20.073 87.546 1.00 85.65 88 GLU B C 1
ATOM 1540 O O . GLU B 1 88 ? 0.951 20.774 87.145 1.00 86.24 88 GLU B O 1
ATOM 1546 N N . LYS B 1 89 ? 1.701 18.898 88.145 1.00 87.36 89 LYS B N 1
ATOM 1547 C CA . LYS B 1 89 ? 0.375 18.320 88.339 1.00 89.46 89 LYS B CA 1
ATOM 1548 C C . LYS B 1 89 ? -0.750 19.257 88.777 1.00 89.79 89 LYS B C 1
ATOM 1549 O O . LYS B 1 89 ? -1.850 19.204 88.220 1.00 90.01 89 LYS B O 1
ATOM 1555 N N . GLU B 1 90 ? -0.485 20.101 89.770 1.00 89.82 90 GLU B N 1
ATOM 1556 C CA . GLU B 1 90 ? -1.474 21.068 90.248 1.00 89.75 90 GLU B CA 1
ATOM 1557 C C . GLU B 1 90 ? -2.771 20.505 90.852 1.00 88.92 90 GLU B C 1
ATOM 1558 O O . GLU B 1 90 ? -2.794 19.399 91.397 1.00 89.24 90 GLU B O 1
ATOM 1564 N N . ASP B 1 91 ? -3.843 21.287 90.746 1.00 87.28 91 ASP B N 1
ATOM 1565 C CA . ASP B 1 91 ? -5.142 20.924 91.294 1.00 85.91 91 ASP B CA 1
ATOM 1566 C C . ASP B 1 91 ? -6.214 20.642 90.246 1.00 84.19 91 ASP B C 1
ATOM 1567 O O . ASP B 1 91 ? -6.059 20.983 89.072 1.00 84.01 91 ASP B O 1
ATOM 1572 N N . LYS B 1 92 ? -7.308 20.024 90.690 1.00 82.15 92 LYS B N 1
ATOM 1573 C CA . LYS B 1 92 ? -8.424 19.669 89.814 1.00 79.93 92 LYS B CA 1
ATOM 1574 C C . LYS B 1 92 ? -9.292 20.867 89.445 1.00 77.25 92 LYS B C 1
ATOM 1575 O O . LYS B 1 92 ? -10.179 20.755 88.598 1.00 76.82 92 LYS B O 1
ATOM 1581 N N . ASN B 1 93 ? -9.048 22.007 90.083 1.00 74.28 93 ASN B N 1
ATOM 1582 C CA . ASN B 1 93 ? -9.807 23.207 89.757 1.00 71.53 93 ASN B CA 1
ATOM 1583 C C . ASN B 1 93 ? -9.423 23.636 88.346 1.00 69.13 93 ASN B C 1
ATOM 1584 O O . ASN B 1 93 ? -10.204 24.268 87.637 1.00 69.71 93 ASN B O 1
ATOM 1589 N N . ASP B 1 94 ? -8.206 23.274 87.954 1.00 65.85 94 ASP B N 1
ATOM 1590 C CA . ASP B 1 94 ? -7.664 23.614 86.651 1.00 61.74 94 ASP B CA 1
ATOM 1591 C C . ASP B 1 94 ? -8.295 22.833 85.508 1.00 58.49 94 ASP B C 1
ATOM 1592 O O . ASP B 1 94 ? -8.946 21.813 85.717 1.00 57.82 94 ASP B O 1
ATOM 1597 N N . LYS B 1 95 ? -8.080 23.322 84.293 1.00 54.69 95 LYS B N 1
ATOM 1598 C CA . LYS B 1 95 ? -8.638 22.720 83.093 1.00 51.11 95 LYS B CA 1
ATOM 1599 C C . LYS B 1 95 ? -7.588 22.824 81.985 1.00 48.32 95 LYS B C 1
ATOM 1600 O O . LYS B 1 95 ? -7.070 23.909 81.726 1.00 48.24 95 LYS B O 1
ATOM 1606 N N . TRP B 1 96 ? -7.265 21.708 81.337 1.00 43.38 96 TRP B N 1
ATOM 1607 C CA . TRP B 1 96 ? -6.263 21.732 80.275 1.00 40.41 96 TRP B CA 1
ATOM 1608 C C . TRP B 1 96 ? -6.854 21.735 78.875 1.00 39.25 96 TRP B C 1
ATOM 1609 O O . TRP B 1 96 ? -7.568 20.810 78.493 1.00 40.31 96 TRP B O 1
ATOM 1620 N N . HIS B 1 97 ? -6.538 22.775 78.109 1.00 36.66 97 HIS B N 1
ATOM 1621 C CA . HIS B 1 97 ? -7.041 22.903 76.748 1.00 34.60 97 HIS B CA 1
ATOM 1622 C C . HIS B 1 97 ? -6.033 22.409 75.723 1.00 33.96 97 HIS B C 1
ATOM 1623 O O . HIS B 1 97 ? -6.393 22.061 74.603 1.00 34.41 97 HIS B O 1
ATOM 1630 N N . ARG B 1 98 ? -4.766 22.376 76.107 1.00 32.90 98 ARG B N 1
ATOM 1631 C CA . ARG B 1 98 ? -3.726 21.916 75.203 1.00 31.67 98 ARG B CA 1
ATOM 1632 C C . ARG B 1 98 ? -2.504 21.490 76.001 1.00 31.64 98 ARG B C 1
ATOM 1633 O O . ARG B 1 98 ? -2.130 22.136 76.982 1.00 30.67 98 ARG B O 1
ATOM 1641 N N . VAL B 1 99 ? -1.886 20.395 75.582 1.00 31.42 99 VAL B N 1
ATOM 1642 C CA . VAL B 1 99 ? -0.703 19.892 76.258 1.00 30.36 99 VAL B CA 1
ATOM 1643 C C . VAL B 1 99 ? 0.242 19.311 75.216 1.00 30.70 99 VAL B C 1
ATOM 1644 O O . VAL B 1 99 ? -0.054 18.277 74.617 1.00 29.49 99 VAL B O 1
ATOM 1648 N N . GLU B 1 100 ? 1.374 19.978 74.995 1.00 29.95 100 GLU B N 1
ATOM 1649 C CA . GLU B 1 100 ? 2.348 19.519 74.016 1.00 29.38 100 GLU B CA 1
ATOM 1650 C C . GLU B 1 100 ? 3.719 19.368 74.640 1.00 30.83 100 GLU B C 1
ATOM 1651 O O . GLU B 1 100 ? 4.586 18.674 74.108 1.00 33.20 100 GLU B O 1
ATOM 1657 N N . ARG B 1 101 ? 3.921 20.022 75.773 1.00 30.72 101 ARG B N 1
ATOM 1658 C CA . ARG B 1 101 ? 5.208 19.961 76.432 1.00 31.25 101 ARG B CA 1
ATOM 1659 C C . ARG B 1 101 ? 5.400 18.650 77.187 1.00 33.27 101 ARG B C 1
ATOM 1660 O O . ARG B 1 101 ? 4.487 18.156 77.846 1.00 34.63 101 ARG B O 1
ATOM 1668 N N . SER B 1 102 ? 6.594 18.081 77.081 1.00 33.82 102 SER B N 1
ATOM 1669 C CA . SER B 1 102 ? 6.883 16.822 77.751 1.00 34.47 102 SER B CA 1
ATOM 1670 C C . SER B 1 102 ? 7.427 17.042 79.156 1.00 33.89 102 SER B C 1
ATOM 1671 O O . SER B 1 102 ? 7.825 18.144 79.516 1.00 34.58 102 SER B O 1
ATOM 1674 N N . SER B 1 103 ? 7.428 15.978 79.948 1.00 34.09 103 SER B N 1
ATOM 1675 C CA . SER B 1 103 ? 7.935 16.029 81.309 1.00 34.16 103 SER B CA 1
ATOM 1676 C C . SER B 1 103 ? 8.477 14.649 81.649 1.00 34.51 103 SER B C 1
ATOM 1677 O O . SER B 1 103 ? 8.239 13.683 80.923 1.00 33.20 103 SER B O 1
ATOM 1680 N N . GLY B 1 104 ? 9.210 14.558 82.750 1.00 34.29 104 GLY B N 1
ATOM 1681 C CA . GLY B 1 104 ? 9.763 13.279 83.140 1.00 34.41 104 GLY B CA 1
ATOM 1682 C C . GLY B 1 104 ? 11.277 13.262 83.149 1.00 35.12 104 GLY B C 1
ATOM 1683 O O . GLY B 1 104 ? 11.930 14.307 83.163 1.00 34.32 104 GLY B O 1
ATOM 1684 N N . LYS B 1 105 ? 11.833 12.058 83.130 1.00 36.05 105 LYS B N 1
ATOM 1685 C CA . LYS B 1 105 ? 13.275 11.871 83.161 1.00 36.05 105 LYS B CA 1
ATOM 1686 C C . LYS B 1 105 ? 13.916 11.924 81.786 1.00 34.79 105 LYS B C 1
ATOM 1687 O O . LYS B 1 105 ? 13.289 11.571 80.793 1.00 33.61 105 LYS B O 1
ATOM 1693 N N . PHE B 1 106 ? 15.166 12.381 81.745 1.00 34.13 106 PHE B N 1
ATOM 1694 C CA . PHE B 1 106 ? 15.937 12.434 80.508 1.00 33.50 106 PHE B CA 1
ATOM 1695 C C . PHE B 1 106 ? 17.355 11.948 80.809 1.00 32.86 106 PHE B C 1
ATOM 1696 O O . PHE B 1 106 ? 17.876 12.168 81.901 1.00 32.67 106 PHE B O 1
ATOM 1704 N N . VAL B 1 107 ? 17.963 11.269 79.844 1.00 32.64 107 VAL B N 1
ATOM 1705 C CA . VAL B 1 107 ? 19.310 10.738 80.002 1.00 34.14 107 VAL B CA 1
ATOM 1706 C C . VAL B 1 107 ? 20.103 10.853 78.708 1.00 33.40 107 VAL B C 1
ATOM 1707 O O . VAL B 1 107 ? 19.647 10.402 77.666 1.00 34.42 107 VAL B O 1
ATOM 1711 N N . ARG B 1 108 ? 21.294 11.438 78.777 1.00 32.43 108 ARG B N 1
ATOM 1712 C CA . ARG B 1 108 ? 22.134 11.559 77.592 1.00 32.42 108 ARG B CA 1
ATOM 1713 C C . ARG B 1 108 ? 23.578 11.184 77.864 1.00 32.30 108 ARG B C 1
ATOM 1714 O O . ARG B 1 108 ? 24.175 11.651 78.833 1.00 32.88 108 ARG B O 1
ATOM 1722 N N . ARG B 1 109 ? 24.138 10.347 76.994 1.00 31.64 109 ARG B N 1
ATOM 1723 C CA . ARG B 1 109 ? 25.506 9.875 77.154 1.00 32.66 109 ARG B CA 1
ATOM 1724 C C . ARG B 1 109 ? 26.391 10.049 75.920 1.00 32.73 109 ARG B C 1
ATOM 1725 O O . ARG B 1 109 ? 26.011 9.683 74.812 1.00 34.12 109 ARG B O 1
ATOM 1733 N N . PHE B 1 110 ? 27.581 10.599 76.119 1.00 33.18 110 PHE B N 1
ATOM 1734 C CA . PHE B 1 110 ? 28.536 10.770 75.030 1.00 33.16 110 PHE B CA 1
ATOM 1735 C C . PHE B 1 110 ? 29.842 10.173 75.511 1.00 34.21 110 PHE B C 1
ATOM 1736 O O . PHE B 1 110 ? 30.181 10.286 76.687 1.00 35.78 110 PHE B O 1
ATOM 1744 N N . ARG B 1 111 ? 30.572 9.524 74.615 1.00 35.08 111 ARG B N 1
ATOM 1745 C CA . ARG B 1 111 ? 31.848 8.936 74.989 1.00 36.53 111 ARG B CA 1
ATOM 1746 C C . ARG B 1 111 ? 32.968 9.927 74.690 1.00 38.61 111 ARG B C 1
ATOM 1747 O O . ARG B 1 111 ? 33.230 10.254 73.531 1.00 37.83 111 ARG B O 1
ATOM 1755 N N . LEU B 1 112 ? 33.613 10.414 75.747 1.00 39.96 112 LEU B N 1
ATOM 1756 C CA . LEU B 1 112 ? 34.710 11.365 75.613 1.00 41.55 112 LEU B CA 1
ATOM 1757 C C . LEU B 1 112 ? 35.982 10.617 75.227 1.00 43.83 112 LEU B C 1
ATOM 1758 O O . LEU B 1 112 ? 35.996 9.386 75.178 1.00 42.64 112 LEU B O 1
ATOM 1763 N N . LEU B 1 113 ? 37.050 11.361 74.956 1.00 46.55 113 LEU B N 1
ATOM 1764 C CA . LEU B 1 113 ? 38.326 10.754 74.588 1.00 49.18 113 LEU B CA 1
ATOM 1765 C C . LEU B 1 113 ? 39.017 10.149 75.805 1.00 51.11 113 LEU B C 1
ATOM 1766 O O . LEU B 1 113 ? 38.922 10.686 76.908 1.00 49.76 113 LEU B O 1
ATOM 1771 N N . GLU B 1 114 ? 39.713 9.032 75.599 1.00 54.39 114 GLU B N 1
ATOM 1772 C CA . GLU B 1 114 ? 40.439 8.368 76.680 1.00 57.29 114 GLU B CA 1
ATOM 1773 C C . GLU B 1 114 ? 41.461 9.329 77.291 1.00 58.50 114 GLU B C 1
ATOM 1774 O O . GLU B 1 114 ? 42.030 9.053 78.346 1.00 57.71 114 GLU B O 1
ATOM 1780 N N . ASP B 1 115 ? 41.683 10.457 76.617 1.00 60.11 115 ASP B N 1
ATOM 1781 C CA . ASP B 1 115 ? 42.620 11.474 77.087 1.00 61.44 115 ASP B CA 1
ATOM 1782 C C . ASP B 1 115 ? 41.957 12.855 77.061 1.00 61.40 115 ASP B C 1
ATOM 1783 O O . ASP B 1 115 ? 42.310 13.725 76.263 1.00 62.74 115 ASP B O 1
ATOM 1788 N N . ALA B 1 116 ? 40.982 13.046 77.941 1.00 60.22 116 ALA B N 1
ATOM 1789 C CA . ALA B 1 116 ? 40.270 14.312 78.029 1.00 59.08 116 ALA B CA 1
ATOM 1790 C C . ALA B 1 116 ? 40.378 14.826 79.453 1.00 59.06 116 ALA B C 1
ATOM 1791 O O . ALA B 1 116 ? 40.417 14.042 80.400 1.00 58.59 116 ALA B O 1
ATOM 1793 N N . LYS B 1 117 ? 40.434 16.144 79.601 1.00 59.28 117 LYS B N 1
ATOM 1794 C CA . LYS B 1 117 ? 40.543 16.762 80.914 1.00 60.67 117 LYS B CA 1
ATOM 1795 C C . LYS B 1 117 ? 39.289 16.503 81.750 1.00 61.40 117 LYS B C 1
ATOM 1796 O O . LYS B 1 117 ? 38.551 17.431 82.081 1.00 62.30 117 LYS B O 1
ATOM 1802 N N . VAL B 1 118 ? 39.064 15.236 82.091 1.00 61.64 118 VAL B N 1
ATOM 1803 C CA . VAL B 1 118 ? 37.907 14.823 82.879 1.00 62.19 118 VAL B CA 1
ATOM 1804 C C . VAL B 1 118 ? 37.716 15.630 84.168 1.00 62.68 118 VAL B C 1
ATOM 1805 O O . VAL B 1 118 ? 36.593 15.797 84.644 1.00 62.86 118 VAL B O 1
ATOM 1809 N N . GLU B 1 119 ? 38.810 16.129 84.733 1.00 63.00 119 GLU B N 1
ATOM 1810 C CA . GLU B 1 119 ? 38.735 16.921 85.956 1.00 63.39 119 GLU B CA 1
ATOM 1811 C C . GLU B 1 119 ? 38.497 18.393 85.652 1.00 63.33 119 GLU B C 1
ATOM 1812 O O . GLU B 1 119 ? 38.296 19.192 86.564 1.00 64.78 119 GLU B O 1
ATOM 1818 N N . GLU B 1 120 ? 38.521 18.754 84.373 1.00 63.15 120 GLU B N 1
ATOM 1819 C CA . GLU B 1 120 ? 38.324 20.146 83.979 1.00 62.37 120 GLU B CA 1
ATOM 1820 C C . GLU B 1 120 ? 37.034 20.415 83.212 1.00 60.40 120 GLU B C 1
ATOM 1821 O O . GLU B 1 120 ? 36.901 21.449 82.556 1.00 60.02 120 GLU B O 1
ATOM 1827 N N . VAL B 1 121 ? 36.083 19.491 83.302 1.00 59.34 121 VAL B N 1
ATOM 1828 C CA . VAL B 1 121 ? 34.804 19.649 82.617 1.00 57.69 121 VAL B CA 1
ATOM 1829 C C . VAL B 1 121 ? 33.933 20.666 83.345 1.00 56.71 121 VAL B C 1
ATOM 1830 O O . VAL B 1 121 ? 33.725 20.565 84.552 1.00 56.73 121 VAL B O 1
ATOM 1834 N N . LYS B 1 122 ? 33.429 21.650 82.612 1.00 55.40 122 LYS B N 1
ATOM 1835 C CA . LYS B 1 122 ? 32.571 22.664 83.209 1.00 54.08 122 LYS B CA 1
ATOM 1836 C C . LYS B 1 122 ? 31.152 22.441 82.711 1.00 52.70 122 LYS B C 1
ATOM 1837 O O . LYS B 1 122 ? 30.943 21.827 81.667 1.00 53.10 122 LYS B O 1
ATOM 1843 N N . ALA B 1 123 ? 30.180 22.944 83.458 1.00 50.54 123 ALA B N 1
ATOM 1844 C CA . ALA B 1 123 ? 28.786 22.797 83.079 1.00 48.28 123 ALA B CA 1
ATOM 1845 C C . ALA B 1 123 ? 28.020 24.047 83.471 1.00 47.35 123 ALA B C 1
ATOM 1846 O O . ALA B 1 123 ? 27.959 24.403 84.644 1.00 46.62 123 ALA B O 1
ATOM 1848 N N . GLY B 1 124 ? 27.447 24.715 82.477 1.00 46.68 124 GLY B N 1
ATOM 1849 C CA . GLY B 1 124 ? 26.687 25.921 82.735 1.00 46.46 124 GLY B CA 1
ATOM 1850 C C . GLY B 1 124 ? 25.252 25.760 82.280 1.00 47.48 124 GLY B C 1
ATOM 1851 O O . GLY B 1 124 ? 24.977 25.030 81.328 1.00 48.09 124 GLY B O 1
ATOM 1852 N N . LEU B 1 125 ? 24.332 26.435 82.960 1.00 47.13 125 LEU B N 1
ATOM 1853 C CA . LEU B 1 125 ? 22.918 26.361 82.614 1.00 46.40 125 LEU B CA 1
ATOM 1854 C C . LEU B 1 125 ? 22.318 27.752 82.581 1.00 46.27 125 LEU B C 1
ATOM 1855 O O . LEU B 1 125 ? 22.281 28.436 83.597 1.00 47.74 125 LEU B O 1
ATOM 1860 N N . GLU B 1 126 ? 21.841 28.165 81.413 1.00 46.44 126 GLU B N 1
ATOM 1861 C CA . GLU B 1 126 ? 21.244 29.484 81.264 1.00 46.30 126 GLU B CA 1
ATOM 1862 C C . GLU B 1 126 ? 20.206 29.516 80.152 1.00 44.20 126 GLU B C 1
ATOM 1863 O O . GLU B 1 126 ? 20.415 28.958 79.080 1.00 44.15 126 GLU B O 1
ATOM 1869 N N . ASN B 1 127 ? 19.086 30.173 80.421 1.00 43.14 127 ASN B N 1
ATOM 1870 C CA . ASN B 1 127 ? 18.005 30.295 79.448 1.00 42.63 127 ASN B CA 1
ATOM 1871 C C . ASN B 1 127 ? 17.563 28.950 78.869 1.00 41.84 127 ASN B C 1
ATOM 1872 O O . ASN B 1 127 ? 17.371 28.811 77.660 1.00 40.44 127 ASN B O 1
ATOM 1877 N N . GLY B 1 128 ? 17.405 27.962 79.742 1.00 40.67 128 GLY B N 1
ATOM 1878 C CA . GLY B 1 128 ? 16.966 26.654 79.304 1.00 39.12 128 GLY B CA 1
ATOM 1879 C C . GLY B 1 128 ? 17.954 25.864 78.471 1.00 38.34 128 GLY B C 1
ATOM 1880 O O . GLY B 1 128 ? 17.587 24.842 77.891 1.00 39.10 128 GLY B O 1
ATOM 1881 N N . VAL B 1 129 ? 19.198 26.324 78.394 1.00 36.99 129 VAL B N 1
ATOM 1882 C CA . VAL B 1 129 ? 20.216 25.607 77.626 1.00 36.44 129 VAL B CA 1
ATOM 1883 C C . VAL B 1 129 ? 21.415 25.246 78.492 1.00 36.00 129 VAL B C 1
ATOM 1884 O O . VAL B 1 129 ? 22.018 26.113 79.130 1.00 36.83 129 VAL B O 1
ATOM 1888 N N . LEU B 1 130 ? 21.749 23.959 78.512 1.00 34.35 130 LEU B N 1
ATOM 1889 C CA . LEU B 1 130 ? 22.880 23.461 79.285 1.00 33.81 130 LEU B CA 1
ATOM 1890 C C . LEU B 1 130 ? 24.114 23.385 78.388 1.00 33.69 130 LEU B C 1
ATOM 1891 O O . LEU B 1 130 ? 24.033 22.953 77.241 1.00 34.10 130 LEU B O 1
ATOM 1896 N N . THR B 1 131 ? 25.255 23.812 78.910 1.00 33.90 131 THR B N 1
ATOM 1897 C CA . THR B 1 131 ? 26.492 23.777 78.146 1.00 34.18 131 THR B CA 1
ATOM 1898 C C . THR B 1 131 ? 27.583 23.073 78.935 1.00 35.91 131 THR B C 1
ATOM 1899 O O . THR B 1 131 ? 27.881 23.447 80.068 1.00 37.16 131 THR B O 1
ATOM 1903 N N . VAL B 1 132 ? 28.168 22.043 78.338 1.00 36.53 132 VAL B N 1
ATOM 1904 C CA . VAL B 1 132 ? 29.229 21.294 78.988 1.00 38.43 132 VAL B CA 1
ATOM 1905 C C . VAL B 1 132 ? 30.504 21.452 78.170 1.00 40.45 132 VAL B C 1
ATOM 1906 O O . VAL B 1 132 ? 30.513 21.202 76.964 1.00 40.49 132 VAL B O 1
ATOM 1910 N N . THR B 1 133 ? 31.578 21.871 78.832 1.00 40.85 133 THR B N 1
ATOM 1911 C CA . THR B 1 133 ? 32.849 22.087 78.157 1.00 41.33 133 THR B CA 1
ATOM 1912 C C . THR B 1 133 ? 33.887 21.065 78.580 1.00 42.45 133 THR B C 1
ATOM 1913 O O . THR B 1 133 ? 34.369 21.089 79.713 1.00 43.77 133 THR B O 1
ATOM 1917 N N . VAL B 1 134 ? 34.235 20.166 77.667 1.00 43.29 134 VAL B N 1
ATOM 1918 C CA . VAL B 1 134 ? 35.225 19.142 77.964 1.00 44.69 134 VAL B CA 1
ATOM 1919 C C . VAL B 1 134 ? 36.558 19.497 77.319 1.00 45.93 134 VAL B C 1
ATOM 1920 O O . VAL B 1 134 ? 36.753 19.290 76.124 1.00 46.22 134 VAL B O 1
ATOM 1924 N N . PRO B 1 135 ? 37.494 20.044 78.111 1.00 47.53 135 PRO B N 1
ATOM 1925 C CA . PRO B 1 135 ? 38.826 20.441 77.637 1.00 47.39 135 PRO B CA 1
ATOM 1926 C C . PRO B 1 135 ? 39.582 19.301 76.962 1.00 47.29 135 PRO B C 1
ATOM 1927 O O . PRO B 1 135 ? 39.531 18.159 77.413 1.00 46.82 135 PRO B O 1
ATOM 1931 N N . LYS B 1 136 ? 40.287 19.618 75.883 1.00 47.82 136 LYS B N 1
ATOM 1932 C CA . LYS B 1 136 ? 41.051 18.614 75.155 1.00 49.59 136 LYS B CA 1
ATOM 1933 C C . LYS B 1 136 ? 42.479 18.550 75.686 1.00 51.53 136 LYS B C 1
ATOM 1934 O O . LYS B 1 136 ? 43.053 19.566 76.073 1.00 50.34 136 LYS B O 1
ATOM 1940 N N . ALA B 1 137 ? 43.046 17.349 75.707 1.00 54.24 137 ALA B N 1
ATOM 1941 C CA . ALA B 1 137 ? 44.403 17.152 76.205 1.00 56.69 137 ALA B CA 1
ATOM 1942 C C . ALA B 1 137 ? 45.369 18.193 75.653 1.00 58.90 137 ALA B C 1
ATOM 1943 O O . ALA B 1 137 ? 46.244 18.682 76.374 1.00 60.17 137 ALA B O 1
ATOM 1945 N N . GLU B 1 138 ? 45.213 18.534 74.377 1.00 59.98 138 GLU B N 1
ATOM 1946 C CA . GLU B 1 138 ? 46.095 19.510 73.752 1.00 60.74 138 GLU B CA 1
ATOM 1947 C C . GLU B 1 138 ? 45.389 20.302 72.657 1.00 60.56 138 GLU B C 1
ATOM 1948 O O . GLU B 1 138 ? 44.993 19.750 71.633 1.00 60.80 138 GLU B O 1
ATOM 1954 N N . VAL B 1 139 ? 45.235 21.602 72.894 1.00 59.81 139 VAL B N 1
ATOM 1955 C CA . VAL B 1 139 ? 44.585 22.506 71.952 1.00 59.87 139 VAL B CA 1
ATOM 1956 C C . VAL B 1 139 ? 45.042 22.226 70.527 1.00 60.54 139 VAL B C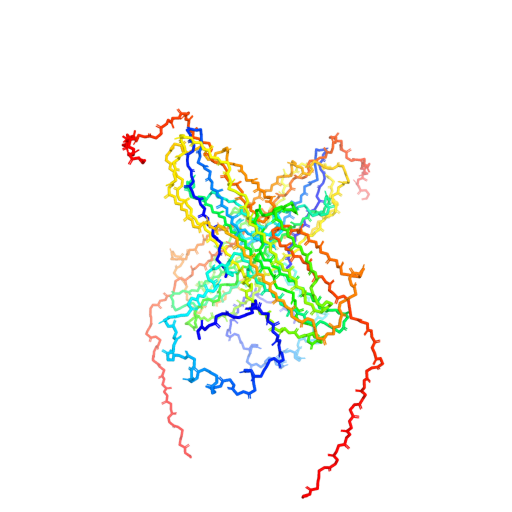 1
ATOM 1957 O O . VAL B 1 139 ? 46.239 22.139 70.268 1.00 61.64 139 VAL B O 1
ATOM 1961 N N . LYS B 1 140 ? 44.090 22.091 69.606 1.00 60.91 140 LYS B N 1
ATOM 1962 C CA . LYS B 1 140 ? 44.420 21.801 68.213 1.00 61.56 140 LYS B CA 1
ATOM 1963 C C . LYS B 1 140 ? 43.186 21.709 67.322 1.00 62.05 140 LYS B C 1
ATOM 1964 O O . LYS B 1 140 ? 42.466 20.711 67.358 1.00 62.44 140 LYS B O 1
ATOM 1970 N N . LYS B 1 141 ? 42.947 22.742 66.518 1.00 62.39 141 LYS B N 1
ATOM 1971 C CA . LYS B 1 141 ? 41.799 22.737 65.618 1.00 63.11 141 LYS B CA 1
ATOM 1972 C C . LYS B 1 141 ? 41.811 21.482 64.759 1.00 63.27 141 LYS B C 1
ATOM 1973 O O . LYS B 1 141 ? 42.866 21.040 64.307 1.00 62.23 141 LYS B O 1
ATOM 1979 N N . PRO B 1 142 ? 40.630 20.889 64.526 1.00 64.12 142 PRO B N 1
ATOM 1980 C CA . PRO B 1 142 ? 40.512 19.675 63.712 1.00 64.06 142 PRO B CA 1
ATOM 1981 C C . PRO B 1 142 ? 40.812 19.942 62.240 1.00 64.15 142 PRO B C 1
ATOM 1982 O O . PRO B 1 142 ? 40.554 21.033 61.731 1.00 63.91 142 PRO B O 1
ATOM 1986 N N . GLU B 1 143 ? 41.359 18.940 61.563 1.00 64.47 143 GLU B N 1
ATOM 1987 C CA . GLU B 1 143 ? 41.690 19.067 60.150 1.00 65.32 143 GLU B CA 1
ATOM 1988 C C . GLU B 1 143 ? 40.437 19.061 59.282 1.00 63.11 143 GLU B C 1
ATOM 1989 O O . GLU B 1 143 ? 39.734 18.054 59.203 1.00 62.14 143 GLU B O 1
ATOM 1995 N N . VAL B 1 144 ? 40.166 20.193 58.637 1.00 60.94 144 VAL B N 1
ATOM 1996 C CA . VAL B 1 144 ? 39.000 20.331 57.770 1.00 59.34 144 VAL B CA 1
ATOM 1997 C C . VAL B 1 144 ? 39.321 21.193 56.552 1.00 57.39 144 VAL B C 1
ATOM 1998 O O . VAL B 1 144 ? 39.675 22.359 56.689 1.00 58.63 144 VAL B O 1
ATOM 2002 N N . LYS B 1 145 ? 39.187 20.620 55.363 1.00 55.22 145 LYS B N 1
ATOM 2003 C CA . LYS B 1 145 ? 39.470 21.347 54.131 1.00 52.99 145 LYS B CA 1
ATOM 2004 C C . LYS B 1 145 ? 38.188 21.861 53.482 1.00 51.58 145 LYS B C 1
ATOM 2005 O O . LYS B 1 145 ? 37.399 21.081 52.945 1.00 50.92 145 LYS B O 1
ATOM 2011 N N . ALA B 1 146 ? 37.987 23.176 53.532 1.00 49.12 146 ALA B N 1
ATOM 2012 C CA . ALA B 1 146 ? 36.794 23.791 52.959 1.00 46.87 146 ALA B CA 1
ATOM 2013 C C . ALA B 1 146 ? 36.841 23.824 51.440 1.00 46.33 146 ALA B C 1
ATOM 2014 O O . ALA B 1 146 ? 37.910 23.786 50.845 1.00 46.90 146 ALA B O 1
ATOM 2016 N N . ILE B 1 147 ? 35.668 23.897 50.823 1.00 45.87 147 ILE B N 1
ATOM 2017 C CA . ILE B 1 147 ? 35.553 23.934 49.375 1.00 45.26 147 ILE B CA 1
ATOM 2018 C C . ILE B 1 147 ? 34.722 25.142 48.962 1.00 46.09 147 ILE B C 1
ATOM 2019 O O . ILE B 1 147 ? 33.859 25.582 49.721 1.00 46.21 147 ILE B O 1
ATOM 2024 N N . GLN B 1 148 ? 34.993 25.678 47.772 1.00 46.55 148 GLN B N 1
ATOM 2025 C CA . GLN B 1 148 ? 34.278 26.850 47.274 1.00 48.47 148 GLN B CA 1
ATOM 2026 C C . GLN B 1 148 ? 32.940 26.513 46.642 1.00 48.03 148 GLN B C 1
ATOM 2027 O O . GLN B 1 148 ? 32.833 25.547 45.887 1.00 47.35 148 GLN B O 1
ATOM 2033 N N . ILE B 1 149 ? 31.937 27.335 46.937 1.00 48.96 149 ILE B N 1
ATOM 2034 C CA . ILE B 1 149 ? 30.600 27.150 46.393 1.00 51.89 149 ILE B CA 1
ATOM 2035 C C . ILE B 1 149 ? 30.318 28.288 45.416 1.00 54.92 149 ILE B C 1
ATOM 2036 O O . ILE B 1 149 ? 30.680 29.437 45.672 1.00 54.59 149 ILE B O 1
ATOM 2041 N N . SER B 1 150 ? 29.663 27.968 44.304 1.00 58.76 150 SER B N 1
ATOM 2042 C CA . SER B 1 150 ? 29.352 28.959 43.279 1.00 62.33 150 SER B CA 1
ATOM 2043 C C . SER B 1 150 ? 28.391 28.362 42.260 1.00 66.01 150 SER B C 1
ATOM 2044 O O . SER B 1 150 ? 27.178 28.555 42.357 1.00 66.53 150 SER B O 1
ATOM 2047 N N . GLY B 1 151 ? 28.978 27.646 41.293 1.00 67.70 151 GLY B N 1
ATOM 2048 C CA . GLY B 1 151 ? 28.279 26.969 40.204 1.00 68.93 151 GLY B CA 1
ATOM 2049 C C . GLY B 1 151 ? 26.821 27.213 39.841 1.00 70.53 151 GLY B C 1
ATOM 2050 O O . GLY B 1 151 ? 26.096 27.916 40.573 1.00 71.09 151 GLY B O 1
ATOM 2052 N N . SER C 1 2 ? 15.738 -18.851 135.291 1.00 48.50 2 SER C N 1
ATOM 2053 C CA . SER C 1 2 ? 16.676 -17.692 135.295 1.00 49.19 2 SER C CA 1
ATOM 2054 C C . SER C 1 2 ? 18.116 -18.176 135.408 1.00 48.53 2 SER C C 1
ATOM 2055 O O . SER C 1 2 ? 19.053 -17.394 135.235 1.00 49.03 2 SER C O 1
ATOM 2058 N N . ILE C 1 3 ? 18.289 -19.460 135.716 1.00 46.57 3 ILE C N 1
ATOM 2059 C CA . ILE C 1 3 ? 19.624 -20.038 135.831 1.00 45.30 3 ILE C CA 1
ATOM 2060 C C . ILE C 1 3 ? 20.267 -20.126 134.449 1.00 44.25 3 ILE C C 1
ATOM 2061 O O . ILE C 1 3 ? 19.769 -20.845 133.581 1.00 43.72 3 ILE C O 1
ATOM 2066 N N . VAL C 1 4 ? 21.357 -19.395 134.234 1.00 41.52 4 VAL C N 1
ATOM 2067 C CA . VAL C 1 4 ? 22.044 -19.467 132.950 1.00 39.90 4 VAL C CA 1
ATOM 2068 C C . VAL C 1 4 ? 22.867 -20.749 132.978 1.00 40.07 4 VAL C C 1
ATOM 2069 O O . VAL C 1 4 ? 23.660 -20.962 133.900 1.00 40.31 4 VAL C O 1
ATOM 2073 N N . ARG C 1 5 ? 22.683 -21.615 131.989 1.00 39.55 5 ARG C N 1
ATOM 2074 C CA . ARG C 1 5 ? 23.446 -22.853 131.980 1.00 41.40 5 ARG C CA 1
ATOM 2075 C C . ARG C 1 5 ? 24.180 -23.087 130.679 1.00 40.67 5 ARG C C 1
ATOM 2076 O O . ARG C 1 5 ? 25.100 -23.894 130.621 1.00 42.82 5 ARG C O 1
ATOM 2084 N N . ARG C 1 6 ? 23.794 -22.364 129.639 1.00 39.35 6 ARG C N 1
ATOM 2085 C CA . ARG C 1 6 ? 24.414 -22.546 128.339 1.00 37.27 6 ARG C CA 1
ATOM 2086 C C . ARG C 1 6 ? 24.501 -21.228 127.583 1.00 35.83 6 ARG C C 1
ATOM 2087 O O . ARG C 1 6 ? 23.801 -20.276 127.912 1.00 37.48 6 ARG C O 1
ATOM 2095 N N . SER C 1 7 ? 25.364 -21.171 126.574 1.00 34.88 7 SER C N 1
ATOM 2096 C CA . SER C 1 7 ? 25.501 -19.964 125.768 1.00 33.32 7 SER C CA 1
ATOM 2097 C C . SER C 1 7 ? 24.293 -19.902 124.834 1.00 34.63 7 SER C C 1
ATOM 2098 O O . SER C 1 7 ? 23.756 -20.937 124.436 1.00 35.32 7 SER C O 1
ATOM 2101 N N . ASN C 1 8 ? 23.864 -18.691 124.490 1.00 34.98 8 ASN C N 1
ATOM 2102 C CA . ASN C 1 8 ? 22.705 -18.510 123.627 1.00 34.04 8 ASN C CA 1
ATOM 2103 C C . ASN C 1 8 ? 22.995 -18.813 122.167 1.00 34.11 8 ASN C C 1
ATOM 2104 O O . ASN C 1 8 ? 23.774 -18.112 121.520 1.00 33.28 8 ASN C O 1
ATOM 2109 N N . VAL C 1 9 ? 22.354 -19.855 121.650 1.00 34.34 9 VAL C N 1
ATOM 2110 C CA . VAL C 1 9 ? 22.529 -20.247 120.258 1.00 34.70 9 VAL C CA 1
ATOM 2111 C C . VAL C 1 9 ? 21.208 -20.109 119.517 1.00 35.04 9 VAL C C 1
ATOM 2112 O O . VAL C 1 9 ? 20.237 -20.792 119.831 1.00 35.11 9 VAL C O 1
ATOM 2116 N N . PHE C 1 10 ? 21.167 -19.217 118.539 1.00 35.65 10 PHE C N 1
ATOM 2117 C CA . PHE C 1 10 ? 19.945 -19.029 117.779 1.00 37.33 10 PHE C CA 1
ATOM 2118 C C . PHE C 1 10 ? 19.721 -20.235 116.876 1.00 39.60 10 PHE C C 1
ATOM 2119 O O . PHE C 1 10 ? 20.526 -20.523 115.986 1.00 39.53 10 PHE C O 1
ATOM 2127 N N . ASP C 1 11 ? 18.624 -20.940 117.120 1.00 41.77 11 ASP C N 1
ATOM 2128 C CA . ASP C 1 11 ? 18.277 -22.120 116.342 1.00 43.75 11 ASP C CA 1
ATOM 2129 C C . ASP C 1 11 ? 16.893 -21.908 115.749 1.00 44.40 11 ASP C C 1
ATOM 2130 O O . ASP C 1 11 ? 15.891 -21.916 116.467 1.00 43.73 11 ASP C O 1
ATOM 2135 N N . PRO C 1 12 ? 16.819 -21.705 114.425 1.00 45.48 12 PRO C N 1
ATOM 2136 C CA . PRO C 1 12 ? 15.526 -21.491 113.774 1.00 46.00 12 PRO C CA 1
ATOM 2137 C C . PRO C 1 12 ? 14.579 -22.680 113.899 1.00 48.29 12 PRO C C 1
ATOM 2138 O O . PRO C 1 12 ? 13.459 -22.641 113.396 1.00 48.91 12 PRO C O 1
ATOM 2142 N N . PHE C 1 13 ? 15.024 -23.730 114.587 1.00 50.60 13 PHE C N 1
ATOM 2143 C CA . PHE C 1 13 ? 14.199 -24.921 114.776 1.00 51.39 13 PHE C CA 1
ATOM 2144 C C . PHE C 1 13 ? 13.893 -25.254 116.234 1.00 50.53 13 PHE C C 1
ATOM 2145 O O . PHE C 1 13 ? 13.332 -26.310 116.528 1.00 50.27 13 PHE C O 1
ATOM 2153 N N . ALA C 1 14 ? 14.251 -24.359 117.146 1.00 49.19 14 ALA C N 1
ATOM 2154 C CA . ALA C 1 14 ? 13.994 -24.596 118.561 1.00 48.60 14 ALA C CA 1
ATOM 2155 C C . ALA C 1 14 ? 12.499 -24.768 118.807 1.00 48.81 14 ALA C C 1
ATOM 2156 O O . ALA C 1 14 ? 11.666 -24.313 118.022 1.00 48.52 14 ALA C O 1
ATOM 2158 N N . ASP C 1 15 ? 12.161 -25.425 119.908 1.00 48.40 15 ASP C N 1
ATOM 2159 C CA . ASP C 1 15 ? 10.769 -25.671 120.238 1.00 47.07 15 ASP C CA 1
ATOM 2160 C C . ASP C 1 15 ? 9.952 -24.442 120.630 1.00 46.11 15 ASP C C 1
ATOM 2161 O O . ASP C 1 15 ? 8.722 -24.500 120.626 1.00 46.67 15 ASP C O 1
ATOM 2166 N N . LEU C 1 16 ? 10.606 -23.333 120.961 1.00 44.99 16 LEU C N 1
ATOM 2167 C CA . LEU C 1 16 ? 9.846 -22.155 121.366 1.00 43.83 16 LEU C CA 1
ATOM 2168 C C . LEU C 1 16 ? 9.078 -21.519 120.214 1.00 42.99 16 LEU C C 1
ATOM 2169 O O . LEU C 1 16 ? 8.200 -20.690 120.448 1.00 43.99 16 LEU C O 1
ATOM 2174 N N . TRP C 1 17 ? 9.392 -21.913 118.978 1.00 41.51 17 TRP C N 1
ATOM 2175 C CA . TRP C 1 17 ? 8.710 -21.366 117.802 1.00 39.92 17 TRP C CA 1
ATOM 2176 C C . TRP C 1 17 ? 7.492 -22.202 117.370 1.00 39.44 17 TRP C C 1
ATOM 2177 O O . TRP C 1 17 ? 6.815 -21.866 116.397 1.00 39.88 17 TRP C O 1
ATOM 2188 N N . ALA C 1 18 ? 7.208 -23.286 118.088 1.00 38.02 18 ALA C N 1
ATOM 2189 C CA . ALA C 1 18 ? 6.075 -24.145 117.748 1.00 36.12 18 ALA C CA 1
ATOM 2190 C C . ALA C 1 18 ? 4.752 -23.545 118.224 1.00 35.97 18 ALA C C 1
ATOM 2191 O O . ALA C 1 18 ? 3.706 -23.758 117.600 1.00 35.69 18 ALA C O 1
ATOM 2193 N N . ASP C 1 19 ? 4.805 -22.805 119.332 1.00 34.49 19 ASP C N 1
ATOM 2194 C CA . ASP C 1 19 ? 3.624 -22.148 119.891 1.00 32.97 19 ASP C CA 1
ATOM 2195 C C . ASP C 1 19 ? 4.027 -20.729 120.290 1.00 32.47 19 ASP C C 1
ATOM 2196 O O . ASP C 1 19 ? 4.062 -20.392 121.473 1.00 32.26 19 ASP C O 1
ATOM 2201 N N . PRO C 1 20 ? 4.324 -19.876 119.300 1.00 31.96 20 PRO C N 1
ATOM 2202 C CA . PRO C 1 20 ? 4.732 -18.488 119.535 1.00 32.68 20 PRO C CA 1
ATOM 2203 C C . PRO C 1 20 ? 3.949 -17.792 120.639 1.00 33.13 20 PRO C C 1
ATOM 2204 O O . PRO C 1 20 ? 4.527 -17.254 121.584 1.00 34.21 20 PRO C O 1
ATOM 2208 N N . PHE C 1 21 ? 2.629 -17.810 120.523 1.00 33.68 21 PHE C N 1
ATOM 2209 C CA . PHE C 1 21 ? 1.796 -17.154 121.510 1.00 34.12 21 PHE C CA 1
ATOM 2210 C C . PHE C 1 21 ? 2.007 -17.692 122.915 1.00 33.56 21 PHE C C 1
ATOM 2211 O O . PHE C 1 21 ? 2.055 -16.927 123.871 1.00 33.46 21 PHE C O 1
ATOM 2219 N N . ASP C 1 22 ? 2.130 -19.006 123.052 1.00 34.09 22 ASP C N 1
ATOM 2220 C CA . ASP C 1 22 ? 2.345 -19.578 124.373 1.00 35.02 22 ASP C CA 1
ATOM 2221 C C . ASP C 1 22 ? 3.690 -19.092 124.922 1.00 36.11 22 ASP C C 1
ATOM 2222 O O . ASP C 1 22 ? 3.777 -18.679 126.076 1.00 35.38 22 ASP C O 1
ATOM 2227 N N . THR C 1 23 ? 4.731 -19.139 124.091 1.00 36.76 23 THR C N 1
ATOM 2228 C CA . THR C 1 23 ? 6.054 -18.681 124.495 1.00 38.81 23 THR C CA 1
ATOM 2229 C C . THR C 1 23 ? 5.893 -17.262 125.013 1.00 41.01 23 THR C C 1
ATOM 2230 O O . THR C 1 23 ? 6.206 -16.962 126.167 1.00 38.70 23 THR C O 1
ATOM 2234 N N . PHE C 1 24 ? 5.391 -16.400 124.138 1.00 43.60 24 PHE C N 1
ATOM 2235 C CA . PHE C 1 24 ? 5.136 -15.004 124.459 1.00 47.35 24 PHE C CA 1
ATOM 2236 C C . PHE C 1 24 ? 4.415 -14.912 125.805 1.00 49.20 24 PHE C C 1
ATOM 2237 O O . PHE C 1 24 ? 4.974 -14.468 126.807 1.00 48.86 24 PHE C O 1
ATOM 2245 N N . ARG C 1 25 ? 3.162 -15.349 125.803 1.00 51.40 25 ARG C N 1
ATOM 2246 C CA . ARG C 1 25 ? 2.307 -15.341 126.982 1.00 53.84 25 ARG C CA 1
ATOM 2247 C C . ARG C 1 25 ? 3.024 -15.610 128.308 1.00 55.32 25 ARG C C 1
ATOM 2248 O O . ARG C 1 25 ? 2.792 -14.916 129.294 1.00 55.45 25 ARG C O 1
ATOM 2256 N N . SER C 1 26 ? 3.906 -16.600 128.340 1.00 57.11 26 SER C N 1
ATOM 2257 C CA . SER C 1 26 ? 4.605 -16.917 129.578 1.00 58.97 26 SER C CA 1
ATOM 2258 C C . SER C 1 26 ? 5.943 -16.201 129.736 1.00 60.70 26 SER C C 1
ATOM 2259 O O . SER C 1 26 ? 6.542 -16.235 130.809 1.00 60.70 26 SER C O 1
ATOM 2262 N N . ILE C 1 27 ? 6.411 -15.549 128.676 1.00 62.85 27 ILE C N 1
ATOM 2263 C CA . ILE C 1 27 ? 7.693 -14.853 128.732 1.00 65.17 27 ILE C CA 1
ATOM 2264 C C . ILE C 1 27 ? 7.565 -13.449 129.320 1.00 66.76 27 ILE C C 1
ATOM 2265 O O . ILE C 1 27 ? 8.444 -12.996 130.054 1.00 67.55 27 ILE C O 1
ATOM 2270 N N . VAL C 1 28 ? 6.466 -12.769 128.999 1.00 68.12 28 VAL C N 1
ATOM 2271 C CA . VAL C 1 28 ? 6.216 -11.418 129.489 1.00 69.05 28 VAL C CA 1
ATOM 2272 C C . VAL C 1 28 ? 6.323 -11.309 131.012 1.00 71.46 28 VAL C C 1
ATOM 2273 O O . VAL C 1 28 ? 6.884 -10.344 131.537 1.00 72.06 28 VAL C O 1
ATOM 2277 N N . PRO C 1 29 ? 5.782 -12.296 131.744 1.00 73.14 29 PRO C N 1
ATOM 2278 C CA . PRO C 1 29 ? 5.844 -12.263 133.208 1.00 73.94 29 PRO C CA 1
ATOM 2279 C C . PRO C 1 29 ? 7.227 -11.960 133.794 1.00 74.03 29 PRO C C 1
ATOM 2280 O O . PRO C 1 29 ? 7.370 -11.060 134.621 1.00 74.45 29 PRO C O 1
ATOM 2284 N N . ALA C 1 30 ? 8.240 -12.707 133.364 1.00 74.29 30 ALA C N 1
ATOM 2285 C CA . ALA C 1 30 ? 9.591 -12.519 133.884 1.00 74.30 30 ALA C CA 1
ATOM 2286 C C . ALA C 1 30 ? 10.527 -11.750 132.959 1.00 74.39 30 ALA C C 1
ATOM 2287 O O . ALA C 1 30 ? 11.630 -12.214 132.678 1.00 75.29 30 ALA C O 1
ATOM 2289 N N . ILE C 1 31 ? 10.104 -10.577 132.498 1.00 74.26 31 ILE C N 1
ATOM 2290 C CA . ILE C 1 31 ? 10.941 -9.769 131.615 1.00 74.75 31 ILE C CA 1
ATOM 2291 C C . ILE C 1 31 ? 11.961 -8.942 132.406 1.00 74.39 31 ILE C C 1
ATOM 2292 O O . ILE C 1 31 ? 12.845 -8.307 131.823 1.00 74.58 31 ILE C O 1
ATOM 2297 N N . SER C 1 32 ? 11.852 -8.965 133.733 1.00 73.59 32 SER C N 1
ATOM 2298 C CA . SER C 1 32 ? 12.768 -8.204 134.584 1.00 72.13 32 SER C CA 1
ATOM 2299 C C . SER C 1 32 ? 13.344 -9.009 135.753 1.00 71.07 32 SER C C 1
ATOM 2300 O O . SER C 1 32 ? 12.754 -9.047 136.834 1.00 71.69 32 SER C O 1
ATOM 2303 N N . GLY C 1 33 ? 14.499 -9.639 135.539 1.00 69.12 33 GLY C N 1
ATOM 2304 C CA . GLY C 1 33 ? 15.117 -10.416 136.601 1.00 66.17 33 GLY C CA 1
ATOM 2305 C C . GLY C 1 33 ? 16.007 -11.569 136.162 1.00 63.91 33 GLY C C 1
ATOM 2306 O O . GLY C 1 33 ? 16.381 -12.410 136.982 1.00 64.81 33 GLY C O 1
ATOM 2307 N N . GLY C 1 34 ? 16.358 -11.615 134.879 1.00 61.12 34 GLY C N 1
ATOM 2308 C CA . GLY C 1 34 ? 17.202 -12.695 134.394 1.00 55.78 34 GLY C CA 1
ATOM 2309 C C . GLY C 1 34 ? 18.358 -12.270 133.502 1.00 52.09 34 GLY C C 1
ATOM 2310 O O . GLY C 1 34 ? 18.967 -13.117 132.835 1.00 52.50 34 GLY C O 1
ATOM 2311 N N . GLY C 1 35 ? 18.663 -10.972 133.487 1.00 46.06 35 GLY C N 1
ATOM 2312 C CA . GLY C 1 35 ? 19.751 -10.468 132.665 1.00 39.18 35 GLY C CA 1
ATOM 2313 C C . GLY C 1 35 ? 19.502 -10.687 131.187 1.00 34.22 35 GLY C C 1
ATOM 2314 O O . GLY C 1 35 ? 18.823 -11.636 130.805 1.00 34.23 35 GLY C O 1
ATOM 2315 N N . SER C 1 36 ? 20.049 -9.820 130.344 1.00 30.73 36 SER C N 1
ATOM 2316 C CA . SER C 1 36 ? 19.854 -9.953 128.904 1.00 28.55 36 SER C CA 1
ATOM 2317 C C . SER C 1 36 ? 21.102 -9.544 128.116 1.00 27.56 36 SER C C 1
ATOM 2318 O O . SER C 1 36 ? 21.894 -8.721 128.570 1.00 26.45 36 SER C O 1
ATOM 2321 N N . GLU C 1 37 ? 21.272 -10.127 126.934 1.00 26.32 37 GLU C N 1
ATOM 2322 C CA . GLU C 1 37 ? 22.413 -9.805 126.089 1.00 27.41 37 GLU C CA 1
ATOM 2323 C C . GLU C 1 37 ? 22.038 -8.855 124.968 1.00 26.70 37 GLU C C 1
ATOM 2324 O O . GLU C 1 37 ? 22.916 -8.361 124.267 1.00 25.67 37 GLU C O 1
ATOM 2330 N N . THR C 1 38 ? 20.740 -8.609 124.800 1.00 26.46 38 THR C N 1
ATOM 2331 C CA . THR C 1 38 ? 20.250 -7.752 123.722 1.00 28.75 38 THR C CA 1
ATOM 2332 C C . THR C 1 38 ? 21.048 -6.464 123.573 1.00 27.93 38 THR C C 1
ATOM 2333 O O . THR C 1 38 ? 21.388 -6.067 122.460 1.00 29.06 38 THR C O 1
ATOM 2337 N N . ALA C 1 39 ? 21.360 -5.819 124.690 1.00 27.48 39 ALA C N 1
ATOM 2338 C CA . ALA C 1 39 ? 22.132 -4.587 124.642 1.00 28.06 39 ALA C CA 1
ATOM 2339 C C . ALA C 1 39 ? 23.442 -4.836 123.905 1.00 28.92 39 ALA C C 1
ATOM 2340 O O . ALA C 1 39 ? 23.831 -4.058 123.039 1.00 30.92 39 ALA C O 1
ATOM 2342 N N . ALA C 1 40 ? 24.126 -5.921 124.254 1.00 28.18 40 ALA C N 1
ATOM 2343 C CA . ALA C 1 40 ? 25.385 -6.252 123.599 1.00 27.47 40 ALA C CA 1
ATOM 2344 C C . ALA C 1 40 ? 25.114 -6.568 122.140 1.00 27.57 40 ALA C C 1
ATOM 2345 O O . ALA C 1 40 ? 25.849 -6.126 121.256 1.00 28.57 40 ALA C O 1
ATOM 2347 N N . PHE C 1 41 ? 24.053 -7.331 121.893 1.00 25.89 41 PHE C N 1
ATOM 2348 C CA . PHE C 1 41 ? 23.679 -7.705 120.534 1.00 25.37 41 PHE C CA 1
ATOM 2349 C C . PHE C 1 41 ? 23.605 -6.486 119.627 1.00 26.44 41 PHE C C 1
ATOM 2350 O O . PHE C 1 41 ? 23.858 -6.579 118.428 1.00 28.44 41 PHE C O 1
ATOM 2358 N N . ALA C 1 42 ? 23.271 -5.339 120.199 1.00 26.62 42 ALA C N 1
ATOM 2359 C CA . ALA C 1 42 ? 23.158 -4.120 119.413 1.00 28.07 42 ALA C CA 1
ATOM 2360 C C . ALA C 1 42 ? 24.461 -3.732 118.720 1.00 29.60 42 ALA C C 1
ATOM 2361 O O . ALA C 1 42 ? 24.452 -2.933 117.788 1.00 29.80 42 ALA C O 1
ATOM 2363 N N . ASN C 1 43 ? 25.580 -4.293 119.170 1.00 30.60 43 ASN C N 1
ATOM 2364 C CA . ASN C 1 43 ? 26.875 -3.981 118.571 1.00 31.51 43 ASN C CA 1
ATOM 2365 C C . ASN C 1 43 ? 27.130 -4.802 117.321 1.00 33.10 43 ASN C C 1
ATOM 2366 O O . ASN C 1 43 ? 28.066 -4.530 116.568 1.00 33.21 43 ASN C O 1
ATOM 2371 N N . ALA C 1 44 ? 26.299 -5.812 117.104 1.00 34.15 44 ALA C N 1
ATOM 2372 C CA . ALA C 1 44 ? 26.463 -6.664 115.943 1.00 34.76 44 ALA C CA 1
ATOM 2373 C C . ALA C 1 44 ? 25.126 -7.152 115.405 1.00 36.18 44 ALA C C 1
ATOM 2374 O O . ALA C 1 44 ? 24.821 -8.342 115.472 1.00 37.06 44 ALA C O 1
ATOM 2376 N N . ARG C 1 45 ? 24.327 -6.226 114.882 1.00 37.68 45 ARG C N 1
ATOM 2377 C CA . ARG C 1 45 ? 23.033 -6.578 114.307 1.00 38.38 45 ARG C CA 1
ATOM 2378 C C . ARG C 1 45 ? 23.332 -7.499 113.127 1.00 37.95 45 ARG C C 1
ATOM 2379 O O . ARG C 1 45 ? 24.153 -7.167 112.274 1.00 38.01 45 ARG C O 1
ATOM 2387 N N . MET C 1 46 ? 22.666 -8.647 113.077 1.00 37.37 46 MET C N 1
ATOM 2388 C CA . MET C 1 46 ? 22.921 -9.618 112.023 1.00 37.12 46 MET C CA 1
ATOM 2389 C C . MET C 1 46 ? 21.702 -10.108 111.252 1.00 36.56 46 MET C C 1
ATOM 2390 O O . MET C 1 46 ? 20.566 -9.998 111.712 1.00 37.32 46 MET C O 1
ATOM 2395 N N . ASP C 1 47 ? 21.965 -10.645 110.066 1.00 36.40 47 ASP C N 1
ATOM 2396 C CA . ASP C 1 47 ? 20.941 -11.219 109.203 1.00 36.47 47 ASP C CA 1
ATOM 2397 C C . ASP C 1 47 ? 21.419 -12.616 108.837 1.00 38.20 47 ASP C C 1
ATOM 2398 O O . ASP C 1 47 ? 22.618 -12.839 108.636 1.00 37.67 47 ASP C O 1
ATOM 2403 N N . TRP C 1 48 ? 20.479 -13.551 108.758 1.00 38.68 48 TRP C N 1
ATOM 2404 C CA . TRP C 1 48 ? 20.785 -14.924 108.400 1.00 38.24 48 TRP 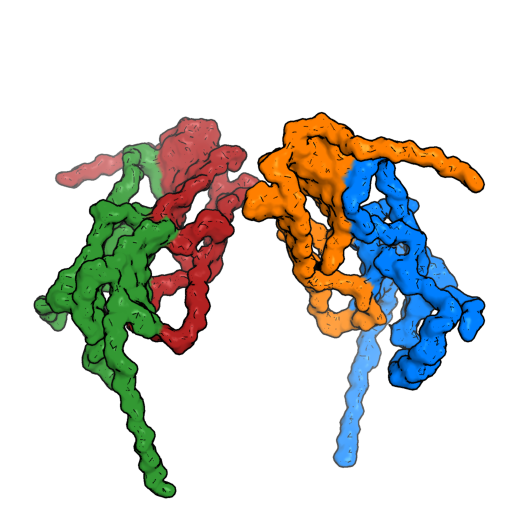C CA 1
ATOM 2405 C C . TRP C 1 48 ? 19.865 -15.318 107.248 1.00 39.45 48 TRP C C 1
ATOM 2406 O O . TRP C 1 48 ? 18.662 -15.504 107.432 1.00 39.36 48 TRP C O 1
ATOM 2417 N N . LYS C 1 49 ? 20.440 -15.428 106.057 1.00 41.23 49 LYS C N 1
ATOM 2418 C CA . LYS C 1 49 ? 19.683 -15.801 104.870 1.00 43.91 49 LYS C CA 1
ATOM 2419 C C . LYS C 1 49 ? 20.105 -17.189 104.414 1.00 46.04 49 LYS C C 1
ATOM 2420 O O . LYS C 1 49 ? 21.296 -17.493 104.366 1.00 45.89 49 LYS C O 1
ATOM 2426 N N . GLU C 1 50 ? 19.132 -18.028 104.078 1.00 48.51 50 GLU C N 1
ATOM 2427 C CA . GLU C 1 50 ? 19.437 -19.376 103.623 1.00 51.88 50 GLU C CA 1
ATOM 2428 C C . GLU C 1 50 ? 19.053 -19.592 102.172 1.00 53.21 50 GLU C C 1
ATOM 2429 O O . GLU C 1 50 ? 17.893 -19.867 101.867 1.00 53.49 50 GLU C O 1
ATOM 2435 N N . THR C 1 51 ? 20.025 -19.468 101.277 1.00 55.15 51 THR C N 1
ATOM 2436 C CA . THR C 1 51 ? 19.760 -19.690 99.865 1.00 57.80 51 THR C CA 1
ATOM 2437 C C . THR C 1 51 ? 19.889 -21.188 99.650 1.00 59.67 51 THR C C 1
ATOM 2438 O O . THR C 1 51 ? 20.271 -21.919 100.564 1.00 60.23 51 THR C O 1
ATOM 2442 N N . PRO C 1 52 ? 19.561 -21.672 98.445 1.00 61.46 52 PRO C N 1
ATOM 2443 C CA . PRO C 1 52 ? 19.679 -23.115 98.213 1.00 61.81 52 PRO C CA 1
ATOM 2444 C C . PRO C 1 52 ? 21.136 -23.555 98.231 1.00 61.39 52 PRO C C 1
ATOM 2445 O O . PRO C 1 52 ? 21.455 -24.674 98.622 1.00 61.45 52 PRO C O 1
ATOM 2449 N N . GLU C 1 53 ? 22.015 -22.651 97.817 1.00 61.40 53 GLU C N 1
ATOM 2450 C CA . GLU C 1 53 ? 23.441 -22.933 97.742 1.00 61.44 53 GLU C CA 1
ATOM 2451 C C . GLU C 1 53 ? 24.199 -22.817 99.057 1.00 60.16 53 GLU C C 1
ATOM 2452 O O . GLU C 1 53 ? 25.169 -23.545 99.279 1.00 59.32 53 GLU C O 1
ATOM 2458 N N . ALA C 1 54 ? 23.770 -21.909 99.930 1.00 57.86 54 ALA C N 1
ATOM 2459 C CA . ALA C 1 54 ? 24.459 -21.733 101.203 1.00 55.43 54 ALA C CA 1
ATOM 2460 C C . ALA C 1 54 ? 23.778 -20.792 102.194 1.00 53.87 54 ALA C C 1
ATOM 2461 O O . ALA C 1 54 ? 22.831 -20.077 101.861 1.00 53.87 54 ALA C O 1
ATOM 2463 N N . HIS C 1 55 ? 24.277 -20.820 103.427 1.00 51.81 55 HIS C N 1
ATOM 2464 C CA . HIS C 1 55 ? 23.789 -19.956 104.493 1.00 49.01 55 HIS C CA 1
ATOM 2465 C C . HIS C 1 55 ? 24.659 -18.707 104.420 1.00 47.20 55 HIS C C 1
ATOM 2466 O O . HIS C 1 55 ? 25.885 -18.810 104.414 1.00 47.14 55 HIS C O 1
ATOM 2473 N N . VAL C 1 56 ? 24.040 -17.533 104.350 1.00 44.68 56 VAL C N 1
ATOM 2474 C CA . VAL C 1 56 ? 24.815 -16.300 104.291 1.00 41.37 56 VAL C CA 1
ATOM 2475 C C . VAL C 1 56 ? 24.517 -15.413 105.491 1.00 39.80 56 VAL C C 1
ATOM 2476 O O . VAL C 1 56 ? 23.387 -14.958 105.675 1.00 38.93 56 VAL C O 1
ATOM 2480 N N . PHE C 1 57 ? 25.537 -15.187 106.313 1.00 36.87 57 PHE C N 1
ATOM 2481 C CA . PHE C 1 57 ? 25.394 -14.347 107.494 1.00 34.24 57 PHE C CA 1
ATOM 2482 C C . PHE C 1 57 ? 26.018 -12.988 107.233 1.00 34.27 57 PHE C C 1
ATOM 2483 O O . PHE C 1 57 ? 27.070 -12.894 106.609 1.00 34.68 57 PHE C O 1
ATOM 2491 N N . LYS C 1 58 ? 25.364 -11.934 107.702 1.00 34.05 58 LYS C N 1
ATOM 2492 C CA . LYS C 1 58 ? 25.896 -10.591 107.540 1.00 33.44 58 LYS C CA 1
ATOM 2493 C C . LYS C 1 58 ? 25.725 -9.823 108.839 1.00 32.41 58 LYS C C 1
ATOM 2494 O O . LYS C 1 58 ? 24.650 -9.808 109.425 1.00 32.06 58 LYS C O 1
ATOM 2500 N N . ALA C 1 59 ? 26.801 -9.200 109.298 1.00 31.45 59 ALA C N 1
ATOM 2501 C CA . ALA C 1 59 ? 26.760 -8.439 110.533 1.00 30.06 59 ALA C CA 1
ATOM 2502 C C . ALA C 1 59 ? 27.374 -7.064 110.343 1.00 29.78 59 ALA C C 1
ATOM 2503 O O . ALA C 1 59 ? 28.384 -6.917 109.655 1.00 30.16 59 ALA C O 1
ATOM 2505 N N . ASP C 1 60 ? 26.758 -6.055 110.948 1.00 29.08 60 ASP C N 1
ATOM 2506 C CA . ASP C 1 60 ? 27.274 -4.700 110.853 1.00 29.44 60 ASP C CA 1
ATOM 2507 C C . ASP C 1 60 ? 28.327 -4.469 111.938 1.00 31.29 60 ASP C C 1
ATOM 2508 O O . ASP C 1 60 ? 28.017 -4.449 113.131 1.00 32.16 60 ASP C O 1
ATOM 2513 N N . LEU C 1 61 ? 29.576 -4.302 111.521 1.00 30.96 61 LEU C N 1
ATOM 2514 C CA . LEU C 1 61 ? 30.658 -4.069 112.460 1.00 30.13 61 LEU C CA 1
ATOM 2515 C C . LEU C 1 61 ? 31.464 -2.860 112.006 1.00 31.69 61 LEU C C 1
ATOM 2516 O O . LEU C 1 61 ? 32.664 -2.954 111.760 1.00 33.13 61 LEU C O 1
ATOM 2521 N N . PRO C 1 62 ? 30.808 -1.698 111.895 1.00 33.15 62 PRO C N 1
ATOM 2522 C CA . PRO C 1 62 ? 31.509 -0.489 111.462 1.00 34.25 62 PRO C CA 1
ATOM 2523 C C . PRO C 1 62 ? 32.691 -0.144 112.362 1.00 36.21 62 PRO C C 1
ATOM 2524 O O . PRO C 1 62 ? 32.598 -0.236 113.589 1.00 36.40 62 PRO C O 1
ATOM 2528 N N . GLY C 1 63 ? 33.801 0.244 111.738 1.00 38.21 63 GLY C N 1
ATOM 2529 C CA . GLY C 1 63 ? 34.993 0.610 112.480 1.00 39.49 63 GLY C CA 1
ATOM 2530 C C . GLY C 1 63 ? 35.792 -0.577 112.984 1.00 40.80 63 GLY C C 1
ATOM 2531 O O . GLY C 1 63 ? 36.906 -0.413 113.488 1.00 42.19 63 GLY C O 1
ATOM 2532 N N . VAL C 1 64 ? 35.236 -1.776 112.854 1.00 40.49 64 VAL C N 1
ATOM 2533 C CA . VAL C 1 64 ? 35.930 -2.965 113.319 1.00 41.94 64 VAL C CA 1
ATOM 2534 C C . VAL C 1 64 ? 36.851 -3.526 112.245 1.00 44.78 64 VAL C C 1
ATOM 2535 O O . VAL C 1 64 ? 36.481 -3.605 111.076 1.00 46.22 64 VAL C O 1
ATOM 2539 N N . LYS C 1 65 ? 38.056 -3.913 112.655 1.00 47.20 65 LYS C N 1
ATOM 2540 C CA . LYS C 1 65 ? 39.053 -4.468 111.744 1.00 49.89 65 LYS C CA 1
ATOM 2541 C C . LYS C 1 65 ? 39.200 -5.961 111.992 1.00 50.84 65 LYS C C 1
ATOM 2542 O O . LYS C 1 65 ? 38.882 -6.442 113.077 1.00 51.60 65 LYS C O 1
ATOM 2548 N N . LYS C 1 66 ? 39.691 -6.691 110.993 1.00 52.41 66 LYS C N 1
ATOM 2549 C CA . LYS C 1 66 ? 39.838 -8.139 111.108 1.00 53.16 66 LYS C CA 1
ATOM 2550 C C . LYS C 1 66 ? 40.585 -8.662 112.330 1.00 52.96 66 LYS C C 1
ATOM 2551 O O . LYS C 1 66 ? 40.408 -9.821 112.703 1.00 53.25 66 LYS C O 1
ATOM 2557 N N . GLU C 1 67 ? 41.409 -7.830 112.960 1.00 52.71 67 GLU C N 1
ATOM 2558 C CA . GLU C 1 67 ? 42.140 -8.274 114.146 1.00 52.30 67 GLU C CA 1
ATOM 2559 C C . GLU C 1 67 ? 41.241 -8.180 115.375 1.00 51.88 67 GLU C C 1
ATOM 2560 O O . GLU C 1 67 ? 41.526 -8.776 116.417 1.00 51.28 67 GLU C O 1
ATOM 2566 N N . GLU C 1 68 ? 40.152 -7.425 115.237 1.00 51.77 68 GLU C N 1
ATOM 2567 C CA . GLU C 1 68 ? 39.198 -7.204 116.321 1.00 49.54 68 GLU C CA 1
ATOM 2568 C C . GLU C 1 68 ? 38.003 -8.158 116.285 1.00 47.29 68 GLU C C 1
ATOM 2569 O O . GLU C 1 68 ? 37.301 -8.307 117.276 1.00 46.81 68 GLU C O 1
ATOM 2575 N N . VAL C 1 69 ? 37.773 -8.802 115.146 1.00 46.17 69 VAL C N 1
ATOM 2576 C CA . VAL C 1 69 ? 36.662 -9.743 115.016 1.00 45.39 69 VAL C CA 1
ATOM 2577 C C . VAL C 1 69 ? 37.196 -11.167 115.002 1.00 45.90 69 VAL C C 1
ATOM 2578 O O . VAL C 1 69 ? 38.375 -11.391 114.739 1.00 47.21 69 VAL C O 1
ATOM 2582 N N . LYS C 1 70 ? 36.322 -12.128 115.272 1.00 46.13 70 LYS C N 1
ATOM 2583 C CA . LYS C 1 70 ? 36.713 -13.525 115.289 1.00 46.56 70 LYS C CA 1
ATOM 2584 C C . LYS C 1 70 ? 35.541 -14.415 114.894 1.00 46.78 70 LYS C C 1
ATOM 2585 O O . LYS C 1 70 ? 34.504 -14.417 115.557 1.00 47.24 70 LYS C O 1
ATOM 2591 N N . VAL C 1 71 ? 35.708 -15.165 113.808 1.00 47.01 71 VAL C N 1
ATOM 2592 C CA . VAL C 1 71 ? 34.672 -16.077 113.337 1.00 47.61 71 VAL C CA 1
ATOM 2593 C C . VAL C 1 71 ? 35.131 -17.511 113.591 1.00 48.10 71 VAL C C 1
ATOM 2594 O O . VAL C 1 71 ? 36.264 -17.870 113.270 1.00 49.44 71 VAL C O 1
ATOM 2598 N N . GLU C 1 72 ? 34.257 -18.330 114.166 1.00 48.51 72 GLU C N 1
ATOM 2599 C CA . GLU C 1 72 ? 34.614 -19.712 114.473 1.00 49.41 72 GLU C CA 1
ATOM 2600 C C . GLU C 1 72 ? 33.466 -20.701 114.324 1.00 49.69 72 GLU C C 1
ATOM 2601 O O . GLU C 1 72 ? 32.337 -20.331 114.013 1.00 49.35 72 GLU C O 1
ATOM 2607 N N . VAL C 1 73 ? 33.776 -21.971 114.564 1.00 50.32 73 VAL C N 1
ATOM 2608 C CA . VAL C 1 73 ? 32.798 -23.044 114.489 1.00 50.63 73 VAL C CA 1
ATOM 2609 C C . VAL C 1 73 ? 32.988 -23.928 115.717 1.00 51.72 73 VAL C C 1
ATOM 2610 O O . VAL C 1 73 ? 34.085 -24.428 115.966 1.00 52.50 73 VAL C O 1
ATOM 2614 N N . GLU C 1 74 ? 31.923 -24.101 116.490 1.00 53.10 74 GLU C N 1
ATOM 2615 C CA . GLU C 1 74 ? 31.976 -24.924 117.691 1.00 54.53 74 GLU C CA 1
ATOM 2616 C C . GLU C 1 74 ? 31.044 -26.118 117.517 1.00 55.88 74 GLU C C 1
ATOM 2617 O O . GLU C 1 74 ? 30.091 -26.063 116.735 1.00 56.04 74 GLU C O 1
ATOM 2623 N N . ASP C 1 75 ? 31.325 -27.192 118.252 1.00 56.67 75 ASP C N 1
ATOM 2624 C CA . ASP C 1 75 ? 30.520 -28.409 118.204 1.00 57.29 75 ASP C CA 1
ATOM 2625 C C . ASP C 1 75 ? 30.158 -28.804 116.785 1.00 56.82 75 ASP C C 1
ATOM 2626 O O . ASP C 1 75 ? 29.047 -29.265 116.525 1.00 58.34 75 ASP C O 1
ATOM 2631 N N . GLY C 1 76 ? 31.095 -28.609 115.868 1.00 55.60 76 GLY C N 1
ATOM 2632 C CA . GLY C 1 76 ? 30.858 -28.966 114.484 1.00 54.42 76 GLY C CA 1
ATOM 2633 C C . GLY C 1 76 ? 29.807 -28.176 113.722 1.00 54.15 76 GLY C C 1
ATOM 2634 O O . GLY C 1 76 ? 30.041 -27.816 112.568 1.00 55.21 76 GLY C O 1
ATOM 2635 N N . ASN C 1 77 ? 28.662 -27.892 114.339 1.00 52.87 77 ASN C N 1
ATOM 2636 C CA . ASN C 1 77 ? 27.600 -27.167 113.638 1.00 51.22 77 ASN C CA 1
ATOM 2637 C C . ASN C 1 77 ? 27.139 -25.861 114.289 1.00 49.87 77 ASN C C 1
ATOM 2638 O O . ASN C 1 77 ? 25.959 -25.511 114.210 1.00 48.93 77 ASN C O 1
ATOM 2643 N N . VAL C 1 78 ? 28.061 -25.136 114.916 1.00 48.00 78 VAL C N 1
ATOM 2644 C CA . VAL C 1 78 ? 27.713 -23.877 115.572 1.00 44.75 78 VAL C CA 1
ATOM 2645 C C . VAL C 1 78 ? 28.635 -22.728 115.179 1.00 42.10 78 VAL C C 1
ATOM 2646 O O . VAL C 1 78 ? 29.797 -22.693 115.578 1.00 41.84 78 VAL C O 1
ATOM 2650 N N . LEU C 1 79 ? 28.109 -21.787 114.399 1.00 39.88 79 LEU C N 1
ATOM 2651 C CA . LEU C 1 79 ? 28.889 -20.631 113.972 1.00 37.78 79 LEU C CA 1
ATOM 2652 C C . LEU C 1 79 ? 28.925 -19.631 115.125 1.00 36.55 79 LEU C C 1
ATOM 2653 O O . LEU C 1 79 ? 27.913 -19.399 115.788 1.00 36.08 79 LEU C O 1
ATOM 2658 N N . VAL C 1 80 ? 30.096 -19.051 115.368 1.00 34.73 80 VAL C N 1
ATOM 2659 C CA . VAL C 1 80 ? 30.260 -18.093 116.449 1.00 33.52 80 VAL C CA 1
ATOM 2660 C C . VAL C 1 80 ? 30.935 -16.827 115.946 1.00 33.67 80 VAL C C 1
ATOM 2661 O O . VAL C 1 80 ? 31.970 -16.882 115.290 1.00 32.43 80 VAL C O 1
ATOM 2665 N N . VAL C 1 81 ? 30.333 -15.684 116.250 1.00 35.39 81 VAL C N 1
ATOM 2666 C CA . VAL C 1 81 ? 30.881 -14.391 115.848 1.00 34.84 81 VAL C CA 1
ATOM 2667 C C . VAL C 1 81 ? 31.105 -13.582 117.118 1.00 35.45 81 VAL C C 1
ATOM 2668 O O . VAL C 1 81 ? 30.215 -13.495 117.961 1.00 35.87 81 VAL C O 1
ATOM 2672 N N . SER C 1 82 ? 32.292 -13.003 117.265 1.00 37.33 82 SER C N 1
ATOM 2673 C CA . SER C 1 82 ? 32.591 -12.221 118.461 1.00 39.59 82 SER C CA 1
ATOM 2674 C C . SER C 1 82 ? 33.739 -11.248 118.261 1.00 40.32 82 SER C C 1
ATOM 2675 O O . SER C 1 82 ? 34.664 -11.522 117.503 1.00 42.31 82 SER C O 1
ATOM 2678 N N . GLY C 1 83 ? 33.670 -10.113 118.951 1.00 41.47 83 GLY C N 1
ATOM 2679 C CA . GLY C 1 83 ? 34.714 -9.107 118.845 1.00 42.76 83 GLY C CA 1
ATOM 2680 C C . GLY C 1 83 ? 34.427 -7.875 119.684 1.00 43.11 83 GLY C C 1
ATOM 2681 O O . GLY C 1 83 ? 33.547 -7.894 120.540 1.00 43.20 83 GLY C O 1
ATOM 2682 N N . GLU C 1 84 ? 35.179 -6.805 119.447 1.00 44.46 84 GLU C N 1
ATOM 2683 C CA . GLU C 1 84 ? 35.002 -5.546 120.169 1.00 46.26 84 GLU C CA 1
ATOM 2684 C C . GLU C 1 84 ? 35.823 -4.462 119.498 1.00 47.15 84 GLU C C 1
ATOM 2685 O O . GLU C 1 84 ? 37.047 -4.545 119.462 1.00 46.33 84 GLU C O 1
ATOM 2691 N N . ARG C 1 85 ? 35.152 -3.447 118.964 1.00 49.64 85 ARG C N 1
ATOM 2692 C CA . ARG C 1 85 ? 35.861 -2.365 118.296 1.00 51.95 85 ARG C CA 1
ATOM 2693 C C . ARG C 1 85 ? 36.798 -1.691 119.283 1.00 53.82 85 ARG C C 1
ATOM 2694 O O . ARG C 1 85 ? 36.426 -1.444 120.433 1.00 53.79 85 ARG C O 1
ATOM 2702 N N . THR C 1 86 ? 38.016 -1.404 118.829 1.00 55.60 86 THR C N 1
ATOM 2703 C CA . THR C 1 86 ? 39.014 -0.743 119.658 1.00 56.74 86 THR C CA 1
ATOM 2704 C C . THR C 1 86 ? 38.577 0.691 119.927 1.00 57.49 86 THR C C 1
ATOM 2705 O O . THR C 1 86 ? 37.946 1.327 119.080 1.00 56.70 86 THR C O 1
ATOM 2709 N N . LYS C 1 87 ? 38.903 1.193 121.113 1.00 58.89 87 LYS C N 1
ATOM 2710 C CA . LYS C 1 87 ? 38.547 2.555 121.468 1.00 59.98 87 LYS C CA 1
ATOM 2711 C C . LYS C 1 87 ? 39.288 3.447 120.486 1.00 60.70 87 LYS C C 1
ATOM 2712 O O . LYS C 1 87 ? 40.477 3.256 120.244 1.00 60.84 87 LYS C O 1
ATOM 2718 N N . GLU C 1 88 ? 38.581 4.406 119.902 1.00 62.15 88 GLU C N 1
ATOM 2719 C CA . GLU C 1 88 ? 39.189 5.309 118.937 1.00 63.82 88 GLU C CA 1
ATOM 2720 C C . GLU C 1 88 ? 40.210 6.235 119.591 1.00 65.45 88 GLU C C 1
ATOM 2721 O O . GLU C 1 88 ? 40.265 6.347 120.817 1.00 65.29 88 GLU C O 1
ATOM 2727 N N . LYS C 1 89 ? 41.030 6.881 118.766 1.00 67.14 89 LYS C N 1
ATOM 2728 C CA . LYS C 1 89 ? 42.062 7.787 119.258 1.00 68.94 89 LYS C CA 1
ATOM 2729 C C . LYS C 1 89 ? 41.503 8.835 120.218 1.00 69.44 89 LYS C C 1
ATOM 2730 O O . LYS C 1 89 ? 40.464 9.444 119.958 1.00 70.69 89 LYS C O 1
ATOM 2736 N N . GLU C 1 90 ? 42.205 9.042 121.327 1.00 68.83 90 GLU C N 1
ATOM 2737 C CA . GLU C 1 90 ? 41.781 9.999 122.344 1.00 68.38 90 GLU C CA 1
ATOM 2738 C C . GLU C 1 90 ? 42.842 11.071 122.600 1.00 67.16 90 GLU C C 1
ATOM 2739 O O . GLU C 1 90 ? 44.034 10.831 122.420 1.00 68.13 90 GLU C O 1
ATOM 2745 N N . ASP C 1 91 ? 42.401 12.251 123.022 1.00 64.83 91 ASP C N 1
ATOM 2746 C CA . ASP C 1 91 ? 43.311 13.351 123.318 1.00 62.19 91 ASP C CA 1
ATOM 2747 C C . ASP C 1 91 ? 42.772 14.240 124.435 1.00 60.24 91 ASP C C 1
ATOM 2748 O O . ASP C 1 91 ? 41.637 14.707 124.386 1.00 59.29 91 ASP C O 1
ATOM 2753 N N . LYS C 1 92 ? 43.606 14.471 125.441 1.00 58.55 92 LYS C N 1
ATOM 2754 C CA . LYS C 1 92 ? 43.240 15.290 126.589 1.00 57.88 92 LYS C CA 1
ATOM 2755 C C . LYS C 1 92 ? 42.516 16.591 126.240 1.00 56.79 92 LYS C C 1
ATOM 2756 O O . LYS C 1 92 ? 41.766 17.120 127.061 1.00 56.92 92 LYS C O 1
ATOM 2762 N N . ASN C 1 93 ? 42.735 17.101 125.029 1.00 55.37 93 ASN C N 1
ATOM 2763 C CA . ASN C 1 93 ? 42.106 18.349 124.593 1.00 54.55 93 ASN C CA 1
ATOM 2764 C C . ASN C 1 93 ? 40.836 18.179 123.772 1.00 52.10 93 ASN C C 1
ATOM 2765 O O . ASN C 1 93 ? 40.296 19.157 123.255 1.00 50.24 93 ASN C O 1
ATOM 2770 N N . ASP C 1 94 ? 40.363 16.945 123.645 1.00 50.56 94 ASP C N 1
ATOM 2771 C CA . ASP C 1 94 ? 39.156 16.679 122.872 1.00 49.10 94 ASP C CA 1
ATOM 2772 C C . ASP C 1 94 ? 37.886 17.100 123.597 1.00 46.85 94 ASP C C 1
ATOM 2773 O O . ASP C 1 94 ? 37.755 16.918 124.808 1.00 47.02 94 ASP C O 1
ATOM 2778 N N . LYS C 1 95 ? 36.951 17.670 122.846 1.00 43.50 95 LYS C N 1
ATOM 2779 C CA . LYS C 1 95 ? 35.682 18.092 123.414 1.00 40.77 95 LYS C CA 1
ATOM 2780 C C . LYS C 1 95 ? 34.576 17.342 122.698 1.00 40.12 95 LYS C C 1
ATOM 2781 O O . LYS C 1 95 ? 34.430 17.452 121.482 1.00 40.12 95 LYS C O 1
ATOM 2787 N N . TRP C 1 96 ? 33.801 16.569 123.448 1.00 37.80 96 TRP C N 1
ATOM 2788 C CA . TRP C 1 96 ? 32.718 15.814 122.849 1.00 34.68 96 TRP C CA 1
ATOM 2789 C C . TRP C 1 96 ? 31.418 16.585 122.894 1.00 33.17 96 TRP C C 1
ATOM 2790 O O . TRP C 1 96 ? 30.810 16.727 123.952 1.00 33.62 96 TRP C O 1
ATOM 2801 N N . HIS C 1 97 ? 31.000 17.090 121.740 1.00 31.47 97 HIS C N 1
ATOM 2802 C CA . HIS C 1 97 ? 29.760 17.846 121.650 1.00 31.62 97 HIS C CA 1
ATOM 2803 C C . HIS C 1 97 ? 28.567 16.909 121.662 1.00 31.10 97 HIS C C 1
ATOM 2804 O O . HIS C 1 97 ? 27.519 17.239 122.215 1.00 32.61 97 HIS C O 1
ATOM 2811 N N . ARG C 1 98 ? 28.745 15.738 121.060 1.00 29.33 98 ARG C N 1
ATOM 2812 C CA . ARG C 1 98 ? 27.687 14.742 120.950 1.00 27.50 98 ARG C CA 1
ATOM 2813 C C . ARG C 1 98 ? 28.295 13.365 120.714 1.00 27.56 98 ARG C C 1
ATOM 2814 O O . ARG C 1 98 ? 29.312 13.238 120.033 1.00 27.92 98 ARG C O 1
ATOM 2822 N N . VAL C 1 99 ? 27.672 12.333 121.269 1.00 27.09 99 VAL C N 1
ATOM 2823 C CA . VAL C 1 99 ? 28.163 10.977 121.083 1.00 26.74 99 VAL C CA 1
ATOM 2824 C C . VAL C 1 99 ? 27.015 9.993 120.982 1.00 28.24 99 VAL C C 1
ATOM 2825 O O . VAL C 1 99 ? 26.400 9.642 121.987 1.00 27.88 99 VAL C O 1
ATOM 2829 N N . GLU C 1 100 ? 26.722 9.557 119.761 1.00 29.30 100 GLU C N 1
ATOM 2830 C CA . GLU C 1 100 ? 25.658 8.588 119.539 1.00 29.51 100 GLU C CA 1
ATOM 2831 C C . GLU C 1 100 ? 26.284 7.226 119.269 1.00 30.89 100 GLU C C 1
ATOM 2832 O O . GLU C 1 100 ? 25.682 6.196 119.542 1.00 31.89 100 GLU C O 1
ATOM 2838 N N . ARG C 1 101 ? 27.503 7.225 118.744 1.00 32.74 101 ARG C N 1
ATOM 2839 C CA . ARG C 1 101 ? 28.167 5.975 118.407 1.00 35.07 101 ARG C CA 1
ATOM 2840 C C . ARG C 1 101 ? 28.815 5.270 119.585 1.00 38.11 101 ARG C C 1
ATOM 2841 O O . ARG C 1 101 ? 29.717 5.805 120.221 1.00 40.06 101 ARG C O 1
ATOM 2849 N N . SER C 1 102 ? 28.350 4.062 119.877 1.00 40.87 102 SER C N 1
ATOM 2850 C CA . SER C 1 102 ? 28.920 3.281 120.961 1.00 43.80 102 SER C CA 1
ATOM 2851 C C . SER C 1 102 ? 29.135 1.847 120.524 1.00 44.98 102 SER C C 1
ATOM 2852 O O . SER C 1 102 ? 28.258 1.236 119.915 1.00 47.11 102 SER C O 1
ATOM 2855 N N . SER C 1 103 ? 30.322 1.326 120.811 1.00 44.46 103 SER C N 1
ATOM 2856 C CA . SER C 1 103 ? 30.659 -0.043 120.461 1.00 44.30 103 SER C CA 1
ATOM 2857 C C . SER C 1 103 ? 30.904 -0.813 121.741 1.00 42.75 103 SER C C 1
ATOM 2858 O O . SER C 1 103 ? 31.024 -0.222 122.815 1.00 42.80 103 SER C O 1
ATOM 2861 N N . GLY C 1 104 ? 30.968 -2.132 121.627 1.00 40.23 104 GLY C N 1
ATOM 2862 C CA . GLY C 1 104 ? 31.194 -2.949 122.799 1.00 38.98 104 GLY C CA 1
ATOM 2863 C C . GLY C 1 104 ? 31.355 -4.401 122.433 1.00 37.82 104 GLY C C 1
ATOM 2864 O O . GLY C 1 104 ? 31.079 -4.805 121.309 1.00 38.78 104 GLY C O 1
ATOM 2865 N N . LYS C 1 105 ? 31.810 -5.190 123.391 1.00 37.68 105 LYS C N 1
ATOM 2866 C CA . LYS C 1 105 ? 32.006 -6.611 123.172 1.00 38.32 105 LYS C CA 1
ATOM 2867 C C . LYS C 1 105 ? 30.669 -7.228 122.742 1.00 38.17 105 LYS C C 1
ATOM 2868 O O . LYS C 1 105 ? 29.605 -6.671 123.021 1.00 37.88 105 LYS C O 1
ATOM 2874 N N . PHE C 1 106 ? 30.728 -8.375 122.066 1.00 37.47 106 PHE C N 1
ATOM 2875 C CA . PHE C 1 106 ? 29.526 -9.073 121.614 1.00 35.45 106 PHE C CA 1
ATOM 2876 C C . PHE C 1 106 ? 29.840 -10.516 121.228 1.00 35.36 106 PHE C C 1
ATOM 2877 O O . PHE C 1 106 ? 30.961 -10.835 120.841 1.00 35.29 106 PHE C O 1
ATOM 2885 N N . VAL C 1 107 ? 28.841 -11.385 121.343 1.00 34.58 107 VAL C N 1
ATOM 2886 C CA . VAL C 1 107 ? 28.991 -12.783 120.983 1.00 32.87 107 VAL C CA 1
ATOM 2887 C C . VAL C 1 107 ? 27.667 -13.234 120.397 1.00 32.53 107 VAL C C 1
ATOM 2888 O O . VAL C 1 107 ? 26.631 -13.144 121.056 1.00 31.97 107 VAL C O 1
ATOM 2892 N N . ARG C 1 108 ? 27.704 -13.709 119.157 1.00 32.22 108 ARG C N 1
ATOM 2893 C CA . ARG C 1 108 ? 26.501 -14.183 118.488 1.00 33.27 108 ARG C CA 1
ATOM 2894 C C . ARG C 1 108 ? 26.727 -15.612 118.013 1.00 34.58 108 ARG C C 1
ATOM 2895 O O . ARG C 1 108 ? 27.706 -15.893 117.314 1.00 35.30 108 ARG C O 1
ATOM 2903 N N . ARG C 1 109 ? 25.830 -16.513 118.400 1.00 33.74 109 ARG C N 1
ATOM 2904 C CA . ARG C 1 109 ? 25.942 -17.902 117.992 1.00 34.48 109 ARG C CA 1
ATOM 2905 C C . ARG C 1 109 ? 24.737 -18.364 117.181 1.00 35.74 109 ARG C C 1
ATOM 2906 O O . ARG C 1 109 ? 23.601 -17.983 117.456 1.00 36.16 109 ARG C O 1
ATOM 2914 N N . PHE C 1 110 ? 25.002 -19.182 116.170 1.00 36.80 110 PHE C N 1
ATOM 2915 C CA . PHE C 1 110 ? 23.956 -19.713 115.310 1.00 38.94 110 PHE C CA 1
ATOM 2916 C C . PHE C 1 110 ? 24.174 -21.210 115.107 1.00 41.51 110 PHE C C 1
ATOM 2917 O O . PHE C 1 110 ? 25.309 -21.682 115.069 1.00 41.93 110 PHE C O 1
ATOM 2925 N N . ARG C 1 111 ? 23.085 -21.959 114.985 1.00 44.31 111 ARG C N 1
ATOM 2926 C CA . ARG C 1 111 ? 23.181 -23.396 114.789 1.00 48.17 111 ARG C CA 1
ATOM 2927 C C . ARG C 1 111 ? 22.880 -23.812 113.355 1.00 51.35 111 ARG C C 1
ATOM 2928 O O . ARG C 1 111 ? 21.712 -23.887 112.962 1.00 51.94 111 ARG C O 1
ATOM 2936 N N . LEU C 1 112 ? 23.928 -24.084 112.577 1.00 54.80 112 LEU C N 1
ATOM 2937 C CA . LEU C 1 112 ? 23.744 -24.515 111.194 1.00 58.49 112 LEU C CA 1
ATOM 2938 C C . LEU C 1 112 ? 22.792 -25.705 111.203 1.00 61.48 112 LEU C C 1
ATOM 2939 O O . LEU C 1 112 ? 22.896 -26.581 112.063 1.00 61.57 112 LEU C O 1
ATOM 2944 N N . LEU C 1 113 ? 21.867 -25.734 110.251 1.00 64.94 113 LEU C N 1
ATOM 2945 C CA . LEU C 1 113 ? 20.896 -26.817 110.174 1.00 68.17 113 LEU C CA 1
ATOM 2946 C C . LEU C 1 113 ? 21.575 -28.156 109.902 1.00 70.07 113 LEU C C 1
ATOM 2947 O O . LEU C 1 113 ? 20.961 -29.214 110.036 1.00 70.30 113 LEU C O 1
ATOM 2952 N N . GLU C 1 114 ? 22.848 -28.095 109.521 1.00 72.22 114 GLU C N 1
ATOM 2953 C CA . GLU C 1 114 ? 23.651 -29.283 109.247 1.00 74.42 114 GLU C CA 1
ATOM 2954 C C . GLU C 1 114 ? 25.041 -28.990 109.789 1.00 75.35 114 GLU C C 1
ATOM 2955 O O . GLU C 1 114 ? 25.253 -27.956 110.419 1.00 76.23 114 GLU C O 1
ATOM 2961 N N . ASP C 1 115 ? 25.987 -29.890 109.551 1.00 76.49 115 ASP C N 1
ATOM 2962 C CA . ASP C 1 115 ? 27.348 -29.673 110.025 1.00 77.33 115 ASP C CA 1
ATOM 2963 C C . ASP C 1 115 ? 28.117 -28.771 109.068 1.00 77.10 115 ASP C C 1
ATOM 2964 O O . ASP C 1 115 ? 27.978 -28.870 107.847 1.00 77.02 115 ASP C O 1
ATOM 2969 N N . ALA C 1 116 ? 28.928 -27.888 109.640 1.00 76.49 116 ALA C N 1
ATOM 2970 C CA . ALA C 1 116 ? 29.714 -26.941 108.863 1.00 76.19 116 ALA C CA 1
ATOM 2971 C C . ALA C 1 116 ? 30.942 -27.544 108.194 1.00 75.87 116 ALA C C 1
ATOM 2972 O O . ALA C 1 116 ? 31.661 -28.353 108.781 1.00 75.51 116 ALA C O 1
ATOM 2974 N N . LYS C 1 117 ? 31.168 -27.126 106.954 1.00 75.25 117 LYS C N 1
ATOM 2975 C CA . LYS C 1 117 ? 32.303 -27.574 106.162 1.00 74.64 117 LYS C CA 1
ATOM 2976 C C . LYS C 1 117 ? 33.443 -26.594 106.418 1.00 74.03 117 LYS C C 1
ATOM 2977 O O . LYS C 1 117 ? 33.885 -25.900 105.510 1.00 73.97 117 LYS C O 1
ATOM 2983 N N . VAL C 1 118 ? 33.899 -26.542 107.664 1.00 73.35 118 VAL C N 1
ATOM 2984 C CA . VAL C 1 118 ? 34.971 -25.647 108.097 1.00 73.62 118 VAL C CA 1
ATOM 2985 C C . VAL C 1 118 ? 35.929 -25.132 107.018 1.00 73.88 118 VAL C C 1
ATOM 2986 O O . VAL C 1 118 ? 36.307 -23.961 107.028 1.00 73.88 118 VAL C O 1
ATOM 2990 N N . GLU C 1 119 ? 36.326 -25.999 106.095 1.00 74.58 119 GLU C N 1
ATOM 2991 C CA . GLU C 1 119 ? 37.244 -25.603 105.031 1.00 75.19 119 GLU C CA 1
ATOM 2992 C C . GLU C 1 119 ? 36.556 -24.775 103.951 1.00 74.96 119 GLU C C 1
ATOM 2993 O O . GLU C 1 119 ? 37.207 -24.029 103.219 1.00 74.77 119 GLU C O 1
ATOM 2999 N N . GLU C 1 120 ? 35.237 -24.908 103.858 1.00 75.02 120 GLU C N 1
ATOM 3000 C CA . GLU C 1 120 ? 34.454 -24.198 102.854 1.00 74.73 120 GLU C CA 1
ATOM 3001 C C . GLU C 1 120 ? 33.812 -22.905 103.360 1.00 73.33 120 GLU C C 1
ATOM 3002 O O . GLU C 1 120 ? 33.219 -22.158 102.581 1.00 72.81 120 GLU C O 1
ATOM 3008 N N . VAL C 1 121 ? 33.920 -22.644 104.658 1.00 71.43 121 VAL C N 1
ATOM 3009 C CA . VAL C 1 121 ? 33.347 -21.429 105.224 1.00 69.46 121 VAL C CA 1
ATOM 3010 C C . VAL C 1 121 ? 34.267 -20.261 104.898 1.00 68.11 121 VAL C C 1
ATOM 3011 O O . VAL C 1 121 ? 35.480 -20.352 105.070 1.00 67.46 121 VAL C O 1
ATOM 3015 N N . LYS C 1 122 ? 33.684 -19.167 104.422 1.00 66.99 122 LYS C N 1
ATOM 3016 C CA . LYS C 1 122 ? 34.461 -17.988 104.067 1.00 65.92 122 LYS C CA 1
ATOM 3017 C C . LYS C 1 122 ? 33.943 -16.725 104.749 1.00 64.65 122 LYS C C 1
ATOM 3018 O O . LYS C 1 122 ? 32.768 -16.369 104.633 1.00 64.57 122 LYS C O 1
ATOM 3024 N N . ALA C 1 123 ? 34.836 -16.054 105.466 1.00 62.73 123 ALA C N 1
ATOM 3025 C CA . ALA C 1 123 ? 34.493 -14.831 106.176 1.00 60.92 123 ALA C CA 1
ATOM 3026 C C . ALA C 1 123 ? 35.167 -13.623 105.539 1.00 59.69 123 ALA C C 1
ATOM 3027 O O . ALA C 1 123 ? 36.388 -13.593 105.373 1.00 59.97 123 ALA C O 1
ATOM 3029 N N . GLY C 1 124 ? 34.362 -12.627 105.187 1.00 58.07 124 GLY C N 1
ATOM 3030 C CA . GLY C 1 124 ? 34.893 -11.423 104.577 1.00 55.99 124 GLY C CA 1
ATOM 3031 C C . GLY C 1 124 ? 34.454 -10.197 105.348 1.00 54.06 124 GLY C C 1
ATOM 3032 O O . GLY C 1 124 ? 33.400 -10.200 105.977 1.00 55.41 124 GLY C O 1
ATOM 3033 N N . LEU C 1 125 ? 35.258 -9.143 105.296 1.00 51.92 125 LEU C N 1
ATOM 3034 C CA . LEU C 1 125 ? 34.944 -7.916 106.009 1.00 49.46 125 LEU C CA 1
ATOM 3035 C C . LEU C 1 125 ? 35.106 -6.715 105.082 1.00 49.31 125 LEU C C 1
ATOM 3036 O O . LEU C 1 125 ? 36.224 -6.310 104.780 1.00 49.51 125 LEU C O 1
ATOM 3041 N N . GLU C 1 126 ? 33.988 -6.149 104.630 1.00 48.75 126 GLU C N 1
ATOM 3042 C CA . GLU C 1 126 ? 34.018 -5.002 103.725 1.00 48.51 126 GLU C CA 1
ATOM 3043 C C . GLU C 1 126 ? 33.061 -3.869 104.095 1.00 47.60 126 GLU C C 1
ATOM 3044 O O . GLU C 1 126 ? 31.922 -4.110 104.479 1.00 49.13 126 GLU C O 1
ATOM 3050 N N . ASN C 1 127 ? 33.527 -2.631 103.961 1.00 45.66 127 ASN C N 1
ATOM 3051 C CA . ASN C 1 127 ? 32.712 -1.458 104.262 1.00 44.00 127 ASN C CA 1
ATOM 3052 C C . ASN C 1 127 ? 31.925 -1.540 105.570 1.00 42.23 127 ASN C C 1
ATOM 3053 O O . ASN C 1 127 ? 30.753 -1.160 105.618 1.00 41.16 127 ASN C O 1
ATOM 3058 N N . GLY C 1 128 ? 32.562 -2.041 106.621 1.00 40.55 128 GLY C N 1
ATOM 3059 C CA . GLY C 1 128 ? 31.904 -2.128 107.911 1.00 38.61 128 GLY C CA 1
ATOM 3060 C C . GLY C 1 128 ? 31.038 -3.352 108.133 1.00 38.80 128 GLY C C 1
ATOM 3061 O O . GLY C 1 128 ? 30.536 -3.570 109.239 1.00 37.94 128 GLY C O 1
ATOM 3062 N N . VAL C 1 129 ? 30.850 -4.156 107.094 1.00 37.66 129 VAL C N 1
ATOM 3063 C CA . VAL C 1 129 ? 30.036 -5.351 107.235 1.00 38.31 129 VAL C CA 1
ATOM 3064 C C . VAL C 1 129 ? 30.832 -6.638 107.058 1.00 37.56 129 VAL C C 1
ATOM 3065 O O . VAL C 1 129 ? 31.687 -6.746 106.182 1.00 38.04 129 VAL C O 1
ATOM 3069 N N . LEU C 1 130 ? 30.552 -7.606 107.922 1.00 36.41 130 LEU C N 1
ATOM 3070 C CA . LEU C 1 130 ? 31.210 -8.900 107.880 1.00 35.43 130 LEU C CA 1
ATOM 3071 C C . LEU C 1 130 ? 30.251 -9.896 107.260 1.00 37.65 130 LEU C C 1
ATOM 3072 O O . LEU C 1 130 ? 29.090 -9.975 107.660 1.00 39.46 130 LEU C O 1
ATOM 3077 N N . THR C 1 131 ? 30.727 -10.650 106.277 1.00 38.99 131 THR C N 1
ATOM 3078 C CA . THR C 1 131 ? 29.887 -11.648 105.632 1.00 39.92 131 THR C CA 1
ATOM 3079 C C . THR C 1 131 ? 30.485 -13.023 105.847 1.00 39.99 131 THR C C 1
ATOM 3080 O O . THR C 1 131 ? 31.689 -13.216 105.688 1.00 41.34 131 THR C O 1
ATOM 3084 N N . VAL C 1 132 ? 29.642 -13.974 106.224 1.00 40.21 132 VAL C N 1
ATOM 3085 C CA . VAL C 1 132 ? 30.089 -15.339 106.451 1.00 41.35 132 VAL C CA 1
ATOM 3086 C C . VAL C 1 132 ? 29.191 -16.283 105.676 1.00 42.52 132 VAL C C 1
ATOM 3087 O O . VAL C 1 132 ? 28.012 -16.426 105.990 1.00 42.29 132 VAL C O 1
ATOM 3091 N N . THR C 1 133 ? 29.752 -16.923 104.658 1.00 45.16 133 THR C N 1
ATOM 3092 C CA . THR C 1 133 ? 28.993 -17.859 103.840 1.00 47.95 133 THR C CA 1
ATOM 3093 C C . THR C 1 133 ? 29.369 -19.300 104.154 1.00 48.52 133 THR C C 1
ATOM 3094 O O . THR C 1 133 ? 30.539 -19.675 104.107 1.00 48.74 133 THR C O 1
ATOM 3098 N N . VAL C 1 134 ? 28.364 -20.099 104.486 1.00 49.69 134 VAL C N 1
ATOM 3099 C CA . VAL C 1 134 ? 28.569 -21.504 104.798 1.00 52.05 134 VAL C CA 1
ATOM 3100 C C . VAL C 1 134 ? 27.919 -22.327 103.686 1.00 54.16 134 VAL C C 1
ATOM 3101 O O . VAL C 1 134 ? 26.706 -22.536 103.685 1.00 54.21 134 VAL C O 1
ATOM 3105 N N . PRO C 1 135 ? 28.721 -22.789 102.714 1.00 56.65 135 PRO C N 1
ATOM 3106 C CA . PRO C 1 135 ? 28.220 -23.589 101.593 1.00 59.19 135 PRO C CA 1
ATOM 3107 C C . PRO C 1 135 ? 27.460 -24.826 102.054 1.00 61.59 135 PRO C C 1
ATOM 3108 O O . PRO C 1 135 ? 27.849 -25.477 103.024 1.00 62.21 135 PRO C O 1
ATOM 3112 N N . LYS C 1 136 ? 26.377 -25.144 101.354 1.00 63.98 136 LYS C N 1
ATOM 3113 C CA . LYS C 1 136 ? 25.558 -26.304 101.685 1.00 66.95 136 LYS C CA 1
ATOM 3114 C C . LYS C 1 136 ? 25.862 -27.453 100.732 1.00 69.44 136 LYS C C 1
ATOM 3115 O O . LYS C 1 136 ? 25.811 -27.283 99.513 1.00 70.51 136 LYS C O 1
ATOM 3121 N N . ALA C 1 137 ? 26.186 -28.620 101.277 1.00 71.25 137 ALA C N 1
ATOM 3122 C CA . ALA C 1 137 ? 26.461 -29.771 100.429 1.00 73.83 137 ALA C CA 1
ATOM 3123 C C . ALA C 1 137 ? 25.114 -30.246 99.897 1.00 75.63 137 ALA C C 1
ATOM 3124 O O . ALA C 1 137 ? 24.221 -30.568 100.676 1.00 75.37 137 ALA C O 1
ATOM 3126 N N . GLU C 1 138 ? 24.963 -30.275 98.575 1.00 78.40 138 GLU C N 1
ATOM 3127 C CA . GLU C 1 138 ? 23.704 -30.701 97.964 1.00 81.82 138 GLU C CA 1
ATOM 3128 C C . GLU C 1 138 ? 23.389 -32.167 98.264 1.00 83.40 138 GLU C C 1
ATOM 3129 O O . GLU C 1 138 ? 24.267 -33.029 98.182 1.00 83.16 138 GLU C O 1
ATOM 3135 N N . VAL C 1 139 ? 22.132 -32.447 98.604 1.00 85.20 139 VAL C N 1
ATOM 3136 C CA . VAL C 1 139 ? 21.727 -33.810 98.929 1.00 87.31 139 VAL C CA 1
ATOM 3137 C C . VAL C 1 139 ? 20.542 -34.341 98.111 1.00 88.92 139 VAL C C 1
ATOM 3138 O O . VAL C 1 139 ? 19.503 -34.703 98.668 1.00 88.81 139 VAL C O 1
ATOM 3142 N N . LYS C 1 140 ? 20.711 -34.379 96.790 1.00 90.51 140 LYS C N 1
ATOM 3143 C CA . LYS C 1 140 ? 19.696 -34.896 95.866 1.00 91.94 140 LYS C CA 1
ATOM 3144 C C . LYS C 1 140 ? 18.323 -34.223 95.885 1.00 92.55 140 LYS C C 1
ATOM 3145 O O . LYS C 1 140 ? 17.676 -34.109 94.840 1.00 92.46 140 LYS C O 1
ATOM 3151 N N . LYS C 1 141 ? 17.882 -33.799 97.068 1.00 93.17 141 LYS C N 1
ATOM 3152 C CA . LYS C 1 141 ? 16.580 -33.153 97.265 1.00 93.61 141 LYS C CA 1
ATOM 3153 C C . LYS C 1 141 ? 15.481 -34.203 97.462 1.00 93.92 141 LYS C C 1
ATOM 3154 O O . LYS C 1 141 ? 14.858 -34.643 96.493 1.00 94.71 141 LYS C O 1
ATOM 3160 N N . PRO C 1 142 ? 15.229 -34.623 98.716 1.00 93.74 142 PRO C N 1
ATOM 3161 C CA . PRO C 1 142 ? 14.181 -35.625 98.962 1.00 93.31 142 PRO C CA 1
ATOM 3162 C C . PRO C 1 142 ? 12.840 -35.109 98.437 1.00 93.08 142 PRO C C 1
ATOM 3163 O O . PRO C 1 142 ? 12.305 -34.124 98.951 1.00 93.64 142 PRO C O 1
ATOM 3167 N N . GLU C 1 143 ? 12.295 -35.775 97.421 1.00 92.06 143 GLU C N 1
ATOM 3168 C CA . GLU C 1 143 ? 11.047 -35.323 96.815 1.00 90.95 143 GLU C CA 1
ATOM 3169 C C . GLU C 1 143 ? 9.714 -35.639 97.478 1.00 89.44 143 GLU C C 1
ATOM 3170 O O . GLU C 1 143 ? 9.455 -36.754 97.936 1.00 89.39 143 GLU C O 1
ATOM 3176 N N . VAL C 1 144 ? 8.874 -34.608 97.489 1.00 87.32 144 VAL C N 1
ATOM 3177 C CA . VAL C 1 144 ? 7.541 -34.623 98.076 1.00 85.03 144 VAL C CA 1
ATOM 3178 C C . VAL C 1 144 ? 6.661 -35.792 97.647 1.00 83.59 144 VAL C C 1
ATOM 3179 O O . VAL C 1 144 ? 6.935 -36.473 96.658 1.00 83.31 144 VAL C O 1
ATOM 3183 N N . LYS C 1 145 ? 5.599 -36.008 98.418 1.00 81.88 145 LYS C N 1
ATOM 3184 C CA . LYS C 1 145 ? 4.629 -37.063 98.165 1.00 79.93 145 LYS C CA 1
ATOM 3185 C C . LYS C 1 145 ? 3.248 -36.436 98.016 1.00 78.26 145 LYS C C 1
ATOM 3186 O O . LYS C 1 145 ? 2.826 -35.635 98.850 1.00 77.71 145 LYS C O 1
ATO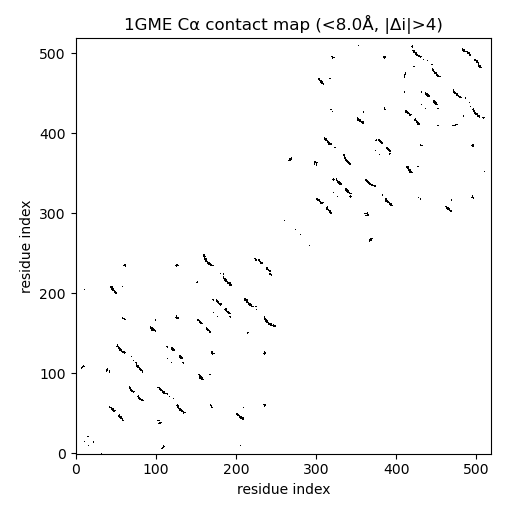M 3192 N N . ALA C 1 146 ? 2.555 -36.798 96.941 1.00 76.14 146 ALA C N 1
ATOM 3193 C CA . ALA C 1 146 ? 1.222 -36.275 96.669 1.00 73.26 146 ALA C CA 1
ATOM 3194 C C . ALA C 1 146 ? 0.178 -37.113 97.390 1.00 71.37 146 ALA C C 1
ATOM 3195 O O . ALA C 1 146 ? 0.006 -38.296 97.093 1.00 70.57 146 ALA C O 1
ATOM 3197 N N . ILE C 1 147 ? -0.520 -36.495 98.336 1.00 69.21 147 ILE C N 1
ATOM 3198 C CA . ILE C 1 147 ? -1.538 -37.200 99.102 1.00 67.57 147 ILE C CA 1
ATOM 3199 C C . ILE C 1 147 ? -2.954 -36.820 98.685 1.00 66.64 147 ILE C C 1
ATOM 3200 O O . ILE C 1 147 ? -3.493 -35.818 99.147 1.00 67.33 147 ILE C O 1
ATOM 3205 N N . GLN C 1 148 ? -3.554 -37.624 97.813 1.00 65.84 148 GLN C N 1
ATOM 3206 C CA . GLN C 1 148 ? -4.916 -37.369 97.353 1.00 65.43 148 GLN C CA 1
ATOM 3207 C C . GLN C 1 148 ? -5.862 -37.291 98.544 1.00 63.84 148 GLN C C 1
ATOM 3208 O O . GLN C 1 148 ? -5.892 -38.190 99.383 1.00 64.49 148 GLN C O 1
ATOM 3214 N N . ILE C 1 149 ? -6.633 -36.214 98.621 1.00 61.64 149 ILE C N 1
ATOM 3215 C CA . ILE C 1 149 ? -7.567 -36.043 99.725 1.00 59.84 149 ILE C CA 1
ATOM 3216 C C . ILE C 1 149 ? -8.950 -36.587 99.397 1.00 59.44 149 ILE C C 1
ATOM 3217 O O . ILE C 1 149 ? -9.545 -36.234 98.383 1.00 59.69 149 ILE C O 1
ATOM 3222 N N . SER C 1 150 ? -9.454 -37.453 100.265 1.00 59.42 150 SER C N 1
ATOM 3223 C CA . SER C 1 150 ? -10.772 -38.036 100.080 1.00 59.49 150 SER C CA 1
ATOM 3224 C C . SER C 1 150 ? -11.789 -37.144 100.778 1.00 60.40 150 SER C C 1
ATOM 3225 O O . SER C 1 150 ? -11.454 -36.444 101.735 1.00 59.70 150 SER C O 1
ATOM 3228 N N . GLY C 1 151 ? -13.026 -37.167 100.295 1.00 61.15 151 GLY C N 1
ATOM 3229 C CA . GLY C 1 151 ? -14.061 -36.355 100.904 1.00 62.91 151 GLY C CA 1
ATOM 3230 C C . GLY C 1 151 ? -15.012 -35.736 99.901 1.00 64.18 151 GLY C C 1
ATOM 3231 O O . GLY C 1 151 ? -14.803 -35.929 98.685 1.00 65.00 151 GLY C O 1
ATOM 3233 N N . ALA D 1 42 ? 16.831 2.730 109.397 1.00 70.08 42 ALA D N 1
ATOM 3234 C CA . ALA D 1 42 ? 17.651 3.580 108.487 1.00 69.33 42 ALA D CA 1
ATOM 3235 C C . ALA D 1 42 ? 18.166 4.799 109.241 1.00 69.00 42 ALA D C 1
ATOM 3236 O O . ALA D 1 42 ? 17.947 5.935 108.822 1.00 70.35 42 ALA D O 1
ATOM 3238 N N . ASN D 1 43 ? 18.845 4.559 110.358 1.00 66.96 43 ASN D N 1
ATOM 3239 C CA . ASN D 1 43 ? 19.384 5.644 111.173 1.00 64.61 43 ASN D CA 1
ATOM 3240 C C . ASN D 1 43 ? 20.910 5.573 111.268 1.00 61.63 43 ASN D C 1
ATOM 3241 O O . ASN D 1 43 ? 21.469 4.575 111.738 1.00 61.71 43 ASN D O 1
ATOM 3246 N N . ALA D 1 44 ? 21.578 6.631 110.814 1.00 55.97 44 ALA D N 1
ATOM 3247 C CA . ALA D 1 44 ? 23.035 6.690 110.849 1.00 51.13 44 ALA D CA 1
ATOM 3248 C C . ALA D 1 44 ? 23.529 7.412 112.101 1.00 48.14 44 ALA D C 1
ATOM 3249 O O . ALA D 1 44 ? 23.346 8.622 112.247 1.00 47.32 44 ALA D O 1
ATOM 3251 N N . ARG D 1 45 ? 24.153 6.661 113.002 1.00 44.04 45 ARG D N 1
ATOM 3252 C CA . ARG D 1 45 ? 24.677 7.223 114.236 1.00 41.95 45 ARG D CA 1
ATOM 3253 C C . ARG D 1 45 ? 25.871 8.133 113.968 1.00 39.98 45 ARG D C 1
ATOM 3254 O O . ARG D 1 45 ? 26.743 7.809 113.166 1.00 39.10 45 ARG D O 1
ATOM 3262 N N . MET D 1 46 ? 25.917 9.269 114.652 1.00 37.65 46 MET D N 1
ATOM 3263 C CA . MET D 1 46 ? 27.009 10.206 114.459 1.00 36.74 46 MET D CA 1
ATOM 3264 C C . MET D 1 46 ? 27.554 10.801 115.745 1.00 35.83 46 MET D C 1
ATOM 3265 O O . MET D 1 46 ? 26.848 10.913 116.744 1.00 35.37 46 MET D O 1
ATOM 3270 N N . ASP D 1 47 ? 28.829 11.170 115.708 1.00 34.25 47 ASP D N 1
ATOM 3271 C CA . ASP D 1 47 ? 29.483 11.789 116.845 1.00 33.17 47 ASP D CA 1
ATOM 3272 C C . ASP D 1 47 ? 29.963 13.144 116.385 1.00 32.43 47 ASP D C 1
ATOM 3273 O O . ASP D 1 47 ? 30.203 13.353 115.200 1.00 32.00 47 ASP D O 1
ATOM 3278 N N . TRP D 1 48 ? 30.089 14.068 117.325 1.00 31.59 48 TRP D N 1
ATOM 3279 C CA . TRP D 1 48 ? 30.577 15.394 117.012 1.00 31.30 48 TRP D CA 1
ATOM 3280 C C . TRP D 1 48 ? 31.602 15.786 118.066 1.00 32.76 48 TRP D C 1
ATOM 3281 O O . TRP D 1 48 ? 31.248 16.121 119.202 1.00 31.36 48 TRP D O 1
ATOM 3292 N N . LYS D 1 49 ? 32.878 15.709 117.690 1.00 33.75 49 LYS D N 1
ATOM 3293 C CA . LYS D 1 49 ? 33.950 16.079 118.597 1.00 35.54 49 LYS D CA 1
ATOM 3294 C C . LYS D 1 49 ? 34.664 17.300 118.034 1.00 35.36 49 LYS D C 1
ATOM 3295 O O . LYS D 1 49 ? 34.556 17.602 116.845 1.00 35.62 49 LYS D O 1
ATOM 3301 N N . GLU D 1 50 ? 35.378 18.007 118.898 1.00 34.73 50 GLU D N 1
ATOM 3302 C CA . GLU D 1 50 ? 36.106 19.196 118.492 1.00 35.72 50 GLU D CA 1
ATOM 3303 C C . GLU D 1 50 ? 37.508 19.203 119.071 1.00 36.19 50 GLU D C 1
ATOM 3304 O O . GLU D 1 50 ? 37.690 19.319 120.283 1.00 36.69 50 GLU D O 1
ATOM 3310 N N . THR D 1 51 ? 38.497 19.063 118.200 1.00 36.01 51 THR D N 1
ATOM 3311 C CA . THR D 1 51 ? 39.879 19.091 118.639 1.00 36.87 51 THR D CA 1
ATOM 3312 C C . THR D 1 51 ? 40.248 20.568 118.640 1.00 37.77 51 THR D C 1
ATOM 3313 O O . THR D 1 51 ? 39.456 21.412 118.208 1.00 38.62 51 THR D O 1
ATOM 3317 N N . PRO D 1 52 ? 41.441 20.912 119.138 1.00 37.66 52 PRO D N 1
ATOM 3318 C CA . PRO D 1 52 ? 41.790 22.335 119.131 1.00 38.07 52 PRO D CA 1
ATOM 3319 C C . PRO D 1 52 ? 41.914 22.847 117.689 1.00 38.84 52 PRO D C 1
ATOM 3320 O O . PRO D 1 52 ? 41.728 24.034 117.413 1.00 38.05 52 PRO D O 1
ATOM 3324 N N . GLU D 1 53 ? 42.207 21.923 116.777 1.00 39.67 53 GLU D N 1
ATOM 3325 C CA . GLU D 1 53 ? 42.385 22.230 115.363 1.00 40.67 53 GLU D CA 1
ATOM 3326 C C . GLU D 1 53 ? 41.135 22.170 114.503 1.00 41.39 53 GLU D C 1
ATOM 3327 O O . GLU D 1 53 ? 40.968 22.975 113.590 1.00 42.55 53 GLU D O 1
ATOM 3333 N N . ALA D 1 54 ? 40.255 21.216 114.774 1.00 42.01 54 ALA D N 1
ATOM 3334 C CA . ALA D 1 54 ? 39.063 21.095 113.953 1.00 41.87 54 ALA D CA 1
ATOM 3335 C C . ALA D 1 54 ? 37.846 20.500 114.636 1.00 42.71 54 ALA D C 1
ATOM 3336 O O . ALA D 1 54 ? 37.868 20.148 115.820 1.00 42.74 54 ALA D O 1
ATOM 3338 N N . HIS D 1 55 ? 36.775 20.421 113.854 1.00 42.51 55 HIS D N 1
ATOM 3339 C CA . HIS D 1 55 ? 35.521 19.829 114.276 1.00 42.14 55 HIS D CA 1
ATOM 3340 C C . HIS D 1 55 ? 35.481 18.533 113.502 1.00 41.24 55 HIS D C 1
ATOM 3341 O O . HIS D 1 55 ? 35.500 18.544 112.273 1.00 41.42 55 HIS D O 1
ATOM 3348 N N . VAL D 1 56 ? 35.451 17.416 114.216 1.00 39.88 56 VAL D N 1
ATOM 3349 C CA . VAL D 1 56 ? 35.431 16.122 113.560 1.00 39.34 56 VAL D CA 1
ATOM 3350 C C . VAL D 1 56 ? 34.131 15.371 113.786 1.00 38.64 56 VAL D C 1
ATOM 3351 O O . VAL D 1 56 ? 33.770 15.054 114.921 1.00 39.03 56 VAL D O 1
ATOM 3355 N N . PHE D 1 57 ? 33.431 15.091 112.692 1.00 37.88 57 PHE D N 1
ATOM 3356 C CA . PHE D 1 57 ? 32.170 14.363 112.742 1.00 36.38 57 PHE D CA 1
ATOM 3357 C C . PHE D 1 57 ? 32.392 12.947 112.241 1.00 36.35 57 PHE D C 1
ATOM 3358 O O . PHE D 1 57 ? 33.016 12.739 111.200 1.00 36.84 57 PHE D O 1
ATOM 3366 N N . LYS D 1 58 ? 31.878 11.978 112.989 1.00 36.36 58 LYS D N 1
ATOM 3367 C CA . LYS D 1 58 ? 32.012 10.578 112.622 1.00 36.91 58 LYS D CA 1
ATOM 3368 C C . LYS D 1 58 ? 30.605 10.024 112.403 1.00 37.12 58 LYS D C 1
ATOM 3369 O O . LYS D 1 58 ? 29.661 10.455 113.066 1.00 36.20 58 LYS D O 1
ATOM 3375 N N . ALA D 1 59 ? 30.457 9.083 111.474 1.00 37.29 59 ALA D N 1
ATOM 3376 C CA . ALA D 1 59 ? 29.148 8.491 111.198 1.00 36.85 59 ALA D CA 1
ATOM 3377 C C . ALA D 1 59 ? 29.282 7.037 110.801 1.00 36.97 59 ALA D C 1
ATOM 3378 O O . ALA D 1 59 ? 30.137 6.688 109.990 1.00 38.12 59 ALA D O 1
ATOM 3380 N N . ASP D 1 60 ? 28.444 6.186 111.383 1.00 37.42 60 ASP D N 1
ATOM 3381 C CA . ASP D 1 60 ? 28.465 4.764 111.057 1.00 36.66 60 ASP D CA 1
ATOM 3382 C C . ASP D 1 60 ? 27.544 4.502 109.873 1.00 35.51 60 ASP D C 1
ATOM 3383 O O . ASP D 1 60 ? 26.326 4.652 109.974 1.00 35.84 60 ASP D O 1
ATOM 3388 N N . LEU D 1 61 ? 28.138 4.125 108.746 1.00 34.36 61 LEU D N 1
ATOM 3389 C CA . LEU D 1 61 ? 27.382 3.834 107.534 1.00 32.88 61 LEU D CA 1
ATOM 3390 C C . LEU D 1 61 ? 27.781 2.460 107.020 1.00 33.33 61 LEU D C 1
ATOM 3391 O O . LEU D 1 61 ? 28.190 2.313 105.871 1.00 33.95 61 LEU D O 1
ATOM 3396 N N . PRO D 1 62 ? 27.664 1.430 107.867 1.00 33.74 62 PRO D N 1
ATOM 3397 C CA . PRO D 1 62 ? 28.039 0.086 107.422 1.00 35.50 62 PRO D CA 1
ATOM 3398 C C . PRO D 1 62 ? 27.319 -0.351 106.157 1.00 37.17 62 PRO D C 1
ATOM 3399 O O . PRO D 1 62 ? 26.128 -0.101 105.988 1.00 36.55 62 PRO D O 1
ATOM 3403 N N . GLY D 1 63 ? 28.062 -0.991 105.262 1.00 39.97 63 GLY D N 1
ATOM 3404 C CA . GLY D 1 63 ? 27.482 -1.482 104.028 1.00 42.14 63 GLY D CA 1
ATOM 3405 C C . GLY D 1 63 ? 27.134 -0.433 102.997 1.00 44.51 63 GLY D C 1
ATOM 3406 O O . GLY D 1 63 ? 26.388 -0.707 102.058 1.00 45.48 63 GLY D O 1
ATOM 3407 N N . VAL D 1 64 ? 27.665 0.771 103.156 1.00 46.37 64 VAL D N 1
ATOM 3408 C CA . VAL D 1 64 ? 27.388 1.829 102.196 1.00 47.96 64 VAL D CA 1
ATOM 3409 C C . VAL D 1 64 ? 28.629 2.099 101.360 1.00 49.23 64 VAL D C 1
ATOM 3410 O O . VAL D 1 64 ? 29.698 2.384 101.896 1.00 49.21 64 VAL D O 1
ATOM 3414 N N . LYS D 1 65 ? 28.479 1.999 100.043 1.00 51.62 65 LYS D N 1
ATOM 3415 C CA . LYS D 1 65 ? 29.585 2.234 99.119 1.00 54.20 65 LYS D CA 1
ATOM 3416 C C . LYS D 1 65 ? 29.812 3.730 98.909 1.00 54.80 65 LYS D C 1
ATOM 3417 O O . LYS D 1 65 ? 28.861 4.506 98.816 1.00 54.75 65 LYS D O 1
ATOM 3423 N N . LYS D 1 66 ? 31.080 4.121 98.828 1.00 56.00 66 LYS D N 1
ATOM 3424 C CA . LYS D 1 66 ? 31.459 5.520 98.647 1.00 57.04 66 LYS D CA 1
ATOM 3425 C C . LYS D 1 66 ? 30.577 6.324 97.691 1.00 57.38 66 LYS D C 1
ATOM 3426 O O . LYS D 1 66 ? 30.353 7.515 97.905 1.00 56.35 66 LYS D O 1
ATOM 3432 N N . GLU D 1 67 ? 30.073 5.677 96.645 1.00 58.33 67 GLU D N 1
ATOM 3433 C CA . GLU D 1 67 ? 29.249 6.367 95.656 1.00 59.25 67 GLU D CA 1
ATOM 3434 C C . GLU D 1 67 ? 27.780 6.453 96.040 1.00 59.10 67 GLU D C 1
ATOM 3435 O O . GLU D 1 67 ? 26.956 6.937 95.264 1.00 58.51 67 GLU D O 1
ATOM 3441 N N . GLU D 1 68 ? 27.450 5.980 97.234 1.00 59.86 68 GLU D N 1
ATOM 3442 C CA . GLU D 1 68 ? 26.071 6.020 97.702 1.00 60.39 68 GLU D CA 1
ATOM 3443 C C . GLU D 1 68 ? 25.931 7.075 98.787 1.00 59.80 68 GLU D C 1
ATOM 3444 O O . GLU D 1 68 ? 24.821 7.450 99.166 1.00 59.21 68 GLU D O 1
ATOM 3450 N N . VAL D 1 69 ? 27.073 7.547 99.280 1.00 59.80 69 VAL D N 1
ATOM 3451 C CA . VAL D 1 69 ? 27.114 8.571 100.317 1.00 59.72 69 VAL D CA 1
ATOM 3452 C C . VAL D 1 69 ? 27.273 9.934 99.651 1.00 59.84 69 VAL D C 1
ATOM 3453 O O . VAL D 1 69 ? 27.565 10.021 98.460 1.00 60.39 69 VAL D O 1
ATOM 3457 N N . LYS D 1 70 ? 27.090 10.999 100.423 1.00 59.85 70 LYS D N 1
ATOM 3458 C CA . LYS D 1 70 ? 27.222 12.343 99.886 1.00 58.86 70 LYS D CA 1
ATOM 3459 C C . LYS D 1 70 ? 27.328 13.355 101.015 1.00 58.80 70 LYS D C 1
ATOM 3460 O O . LYS D 1 70 ? 26.355 13.600 101.728 1.00 59.77 70 LYS D O 1
ATOM 3466 N N . VAL D 1 71 ? 28.512 13.932 101.185 1.00 58.02 71 VAL D N 1
ATOM 3467 C CA . VAL D 1 71 ? 28.721 14.940 102.216 1.00 56.71 71 VAL D CA 1
ATOM 3468 C C . VAL D 1 71 ? 28.588 16.302 101.545 1.00 57.13 71 VAL D C 1
ATOM 3469 O O . VAL D 1 71 ? 29.158 16.534 100.479 1.00 56.19 71 VAL D O 1
ATOM 3473 N N . GLU D 1 72 ? 27.824 17.198 102.161 1.00 58.47 72 GLU D N 1
ATOM 3474 C CA . GLU D 1 72 ? 27.626 18.529 101.598 1.00 59.48 72 GLU D CA 1
ATOM 3475 C C . GLU D 1 72 ? 27.535 19.598 102.670 1.00 59.18 72 GLU D C 1
ATOM 3476 O O . GLU D 1 72 ? 27.453 19.303 103.862 1.00 60.05 72 GLU D O 1
ATOM 3482 N N . VAL D 1 73 ? 27.552 20.847 102.220 1.00 58.81 73 VAL D N 1
ATOM 3483 C CA . VAL D 1 73 ? 27.436 22.001 103.096 1.00 57.37 73 VAL D CA 1
ATOM 3484 C C . VAL D 1 73 ? 26.397 22.920 102.472 1.00 57.32 73 VAL D C 1
ATOM 3485 O O . VAL D 1 73 ? 26.698 23.679 101.557 1.00 57.37 73 VAL D O 1
ATOM 3489 N N . GLU D 1 74 ? 25.166 22.825 102.958 1.00 57.64 74 GLU D N 1
ATOM 3490 C CA . GLU D 1 74 ? 24.073 23.646 102.454 1.00 58.89 74 GLU D CA 1
ATOM 3491 C C . GLU D 1 74 ? 23.979 24.920 103.272 1.00 59.86 74 GLU D C 1
ATOM 3492 O O . GLU D 1 74 ? 24.473 24.975 104.397 1.00 61.20 74 GLU D O 1
ATOM 3498 N N . ASP D 1 75 ? 23.335 25.934 102.703 1.00 59.97 75 ASP D N 1
ATOM 3499 C CA . ASP D 1 75 ? 23.152 27.214 103.375 1.00 59.83 75 ASP D CA 1
ATOM 3500 C C . ASP D 1 75 ? 24.412 27.736 104.051 1.00 58.77 75 ASP D C 1
ATOM 3501 O O . ASP D 1 75 ? 24.361 28.256 105.162 1.00 58.43 75 ASP D O 1
ATOM 3506 N N . GLY D 1 76 ? 25.542 27.574 103.372 1.00 58.14 76 GLY D N 1
ATOM 3507 C CA . GLY D 1 76 ? 26.814 28.053 103.883 1.00 56.56 76 GLY D CA 1
ATOM 3508 C C . GLY D 1 76 ? 27.423 27.407 105.115 1.00 56.11 76 GLY D C 1
ATOM 3509 O O . GLY D 1 76 ? 28.638 27.213 105.165 1.00 56.53 76 GLY D O 1
ATOM 3510 N N . ASN D 1 77 ? 26.610 27.067 106.110 1.00 54.92 77 ASN D N 1
ATOM 3511 C CA . ASN D 1 77 ? 27.160 26.478 107.326 1.00 53.31 77 ASN D CA 1
ATOM 3512 C C . ASN D 1 77 ? 26.424 25.258 107.881 1.00 51.54 77 ASN D C 1
ATOM 3513 O O . ASN D 1 77 ? 26.442 25.019 109.088 1.00 51.87 77 ASN D O 1
ATOM 3518 N N . VAL D 1 78 ? 25.787 24.483 107.010 1.00 49.40 78 VAL D N 1
ATOM 3519 C CA . VAL D 1 78 ? 25.072 23.289 107.457 1.00 46.74 78 VAL D CA 1
ATOM 3520 C C . VAL D 1 78 ? 25.639 22.024 106.829 1.00 44.71 78 VAL D C 1
ATOM 3521 O O . VAL D 1 78 ? 25.447 21.765 105.645 1.00 45.07 78 VAL D O 1
ATOM 3525 N N . LEU D 1 79 ? 26.345 21.238 107.631 1.00 43.20 79 LEU D N 1
ATOM 3526 C CA . LEU D 1 79 ? 26.930 19.998 107.145 1.00 41.66 79 LEU D CA 1
ATOM 3527 C C . LEU D 1 79 ? 25.788 19.025 106.897 1.00 42.01 79 LEU D C 1
ATOM 3528 O O . LEU D 1 79 ? 24.861 18.930 107.703 1.00 42.92 79 LEU D O 1
ATOM 3533 N N . VAL D 1 80 ? 25.841 18.315 105.776 1.00 41.30 80 VAL D N 1
ATOM 3534 C CA . VAL D 1 80 ? 24.792 17.362 105.450 1.00 40.62 80 VAL D CA 1
ATOM 3535 C C . VAL D 1 80 ? 25.343 16.055 104.923 1.00 40.77 80 VAL D C 1
ATOM 3536 O O . VAL D 1 80 ? 25.925 16.005 103.840 1.00 40.38 80 VAL D O 1
ATOM 3540 N N . VAL D 1 81 ? 25.155 14.997 105.703 1.00 41.13 81 VAL D N 1
ATOM 3541 C CA . VAL D 1 81 ? 25.604 13.662 105.325 1.00 40.74 81 VAL D CA 1
ATOM 3542 C C . VAL D 1 81 ? 24.364 12.853 104.968 1.00 41.04 81 VAL D C 1
ATOM 3543 O O . VAL D 1 81 ? 23.561 12.525 105.837 1.00 43.24 81 VAL D O 1
ATOM 3547 N N . SER D 1 82 ? 24.204 12.540 103.690 1.00 41.23 82 SER D N 1
ATOM 3548 C CA . SER D 1 82 ? 23.040 11.791 103.242 1.00 41.74 82 SER D CA 1
ATOM 3549 C C . SER D 1 82 ? 23.389 10.710 102.232 1.00 43.01 82 SER D C 1
ATOM 3550 O O . SER D 1 82 ? 24.431 10.765 101.577 1.00 43.27 82 SER D O 1
ATOM 3553 N N . GLY D 1 83 ? 22.497 9.731 102.115 1.00 43.64 83 GLY D N 1
ATOM 3554 C CA . GLY D 1 83 ? 22.690 8.629 101.195 1.00 44.54 83 GLY D CA 1
ATOM 3555 C C . GLY D 1 83 ? 21.737 7.527 101.593 1.00 46.49 83 GLY D C 1
ATOM 3556 O O . GLY D 1 83 ? 20.746 7.789 102.276 1.00 46.99 83 GLY D O 1
ATOM 3557 N N . GLU D 1 84 ? 22.019 6.297 101.182 1.00 48.77 84 GLU D N 1
ATOM 3558 C CA . GLU D 1 84 ? 21.152 5.186 101.543 1.00 50.82 84 GLU D CA 1
ATOM 3559 C C . GLU D 1 84 ? 21.851 3.839 101.459 1.00 51.55 84 GLU D C 1
ATOM 3560 O O . GLU D 1 84 ? 22.870 3.692 100.788 1.00 51.76 84 GLU D O 1
ATOM 3566 N N . ARG D 1 85 ? 21.287 2.859 102.152 1.00 52.61 85 ARG D N 1
ATOM 3567 C CA . ARG D 1 85 ? 21.814 1.506 102.137 1.00 54.87 85 ARG D CA 1
ATOM 3568 C C . ARG D 1 85 ? 20.741 0.671 101.456 1.00 57.06 85 ARG D C 1
ATOM 3569 O O . ARG D 1 85 ? 19.596 0.660 101.894 1.00 56.93 85 ARG D O 1
ATOM 3577 N N . THR D 1 86 ? 21.117 -0.028 100.392 1.00 61.46 86 THR D N 1
ATOM 3578 C CA . THR D 1 86 ? 20.176 -0.847 99.646 1.00 65.75 86 THR D CA 1
ATOM 3579 C C . THR D 1 86 ? 20.103 -2.300 100.099 1.00 69.08 86 THR D C 1
ATOM 3580 O O . THR D 1 86 ? 21.037 -2.833 100.707 1.00 67.74 86 THR D O 1
ATOM 3584 N N . LYS D 1 87 ? 18.972 -2.922 99.773 1.00 74.06 87 LYS D N 1
ATOM 3585 C CA . LYS D 1 87 ? 18.682 -4.314 100.099 1.00 79.06 87 LYS D CA 1
ATOM 3586 C C . LYS D 1 87 ? 18.838 -5.204 98.868 1.00 81.23 87 LYS D C 1
ATOM 3587 O O . LYS D 1 87 ? 18.613 -4.757 97.743 1.00 82.06 87 LYS D O 1
ATOM 3593 N N . GLU D 1 88 ? 19.219 -6.461 99.084 1.00 83.25 88 GLU D N 1
ATOM 3594 C CA . GLU D 1 88 ? 19.354 -7.396 97.977 1.00 85.29 88 GLU D CA 1
ATOM 3595 C C . GLU D 1 88 ? 17.963 -7.918 97.640 1.00 86.27 88 GLU D C 1
ATOM 3596 O O . GLU D 1 88 ? 17.302 -8.539 98.477 1.00 86.79 88 GLU D O 1
ATOM 3602 N N . LYS D 1 89 ? 17.519 -7.657 96.415 1.00 86.42 89 LYS D N 1
ATOM 3603 C CA . LYS D 1 89 ? 16.203 -8.093 95.967 1.00 86.08 89 LYS D CA 1
ATOM 3604 C C . LYS D 1 89 ? 16.033 -9.597 96.171 1.00 85.73 89 LYS D C 1
ATOM 3605 O O . LYS D 1 89 ? 16.945 -10.373 95.890 1.00 85.68 89 LYS D O 1
ATOM 3611 N N . GLU D 1 90 ? 14.860 -9.994 96.658 1.00 85.34 90 GLU D N 1
ATOM 3612 C CA . GLU D 1 90 ? 14.562 -11.396 96.928 1.00 85.06 90 GLU D CA 1
ATOM 3613 C C . GLU D 1 90 ? 14.631 -12.291 95.699 1.00 84.15 90 GLU D C 1
ATOM 3614 O O . GLU D 1 90 ? 14.198 -11.898 94.613 1.00 83.93 90 GLU D O 1
ATOM 3620 N N . ASP D 1 91 ? 15.180 -13.493 95.869 1.00 83.16 91 ASP D N 1
ATOM 3621 C CA . ASP D 1 91 ? 15.254 -14.452 94.771 1.00 82.34 91 ASP D CA 1
ATOM 3622 C C . ASP D 1 91 ? 14.024 -15.323 94.967 1.00 81.39 91 ASP D C 1
ATOM 3623 O O . ASP D 1 91 ? 13.717 -16.193 94.151 1.00 81.36 91 ASP D O 1
ATOM 3628 N N . LYS D 1 92 ? 13.327 -15.068 96.073 1.00 79.99 92 LYS D N 1
ATOM 3629 C CA . LYS D 1 92 ? 12.115 -15.798 96.425 1.00 78.51 92 LYS D CA 1
ATOM 3630 C C . LYS D 1 92 ? 12.445 -17.264 96.681 1.00 77.39 92 LYS D C 1
ATOM 3631 O O . LYS D 1 92 ? 11.647 -18.002 97.257 1.00 76.89 92 LYS D O 1
ATOM 3637 N N . ASN D 1 93 ? 13.635 -17.671 96.250 1.00 75.25 93 ASN D N 1
ATOM 3638 C CA . ASN D 1 93 ? 14.114 -19.028 96.450 1.00 72.99 93 ASN D CA 1
ATOM 3639 C C . ASN D 1 93 ? 15.234 -19.005 97.486 1.00 71.32 93 ASN D C 1
ATOM 3640 O O . ASN D 1 93 ? 16.268 -19.657 97.334 1.00 71.45 93 ASN D O 1
ATOM 3645 N N . ASP D 1 94 ? 15.011 -18.216 98.530 1.00 68.57 94 ASP D N 1
ATOM 3646 C CA . ASP D 1 94 ? 15.943 -18.077 99.638 1.00 65.70 94 ASP D CA 1
ATOM 3647 C C . ASP D 1 94 ? 15.088 -17.636 100.815 1.00 62.78 94 ASP D C 1
ATOM 3648 O O . ASP D 1 94 ? 14.104 -16.922 100.633 1.00 61.68 94 ASP D O 1
ATOM 3653 N N . LYS D 1 95 ? 15.450 -18.067 102.017 1.00 59.49 95 LYS D N 1
ATOM 3654 C CA . LYS D 1 95 ? 14.670 -17.722 103.193 1.00 57.08 95 LYS D CA 1
ATOM 3655 C C . LYS D 1 95 ? 15.488 -17.044 104.285 1.00 54.81 95 LYS D C 1
ATOM 3656 O O . LYS D 1 95 ? 16.679 -17.311 104.446 1.00 53.99 95 LYS D O 1
ATOM 3662 N N . TRP D 1 96 ? 14.834 -16.160 105.032 1.00 52.06 96 TRP D N 1
ATOM 3663 C CA . TRP D 1 96 ? 15.486 -15.436 106.110 1.00 49.25 96 TRP D CA 1
ATOM 3664 C C . TRP D 1 96 ? 15.118 -16.023 107.458 1.00 47.07 96 TRP D C 1
ATOM 3665 O O . TRP D 1 96 ? 13.940 -16.089 107.810 1.00 47.10 96 TRP D O 1
ATOM 3676 N N . HIS D 1 97 ? 16.128 -16.448 108.210 1.00 44.50 97 HIS D N 1
ATOM 3677 C CA . HIS D 1 97 ? 15.904 -17.021 109.531 1.00 42.65 97 HIS D CA 1
ATOM 3678 C C . HIS D 1 97 ? 16.045 -15.941 110.596 1.00 41.79 97 HIS D C 1
ATOM 3679 O O . HIS D 1 97 ? 15.532 -16.083 111.704 1.00 41.17 97 HIS D O 1
ATOM 3686 N N . ARG D 1 98 ? 16.739 -14.860 110.250 1.00 41.52 98 ARG D N 1
ATOM 3687 C CA . ARG D 1 98 ? 16.961 -13.752 111.178 1.00 41.04 98 ARG D CA 1
ATOM 3688 C C . ARG D 1 98 ? 17.194 -12.459 110.416 1.00 40.32 98 ARG D C 1
ATOM 3689 O O . ARG D 1 98 ? 17.939 -12.441 109.437 1.00 40.27 98 ARG D O 1
ATOM 3697 N N . VAL D 1 99 ? 16.570 -11.376 110.867 1.00 38.79 99 VAL D N 1
ATOM 3698 C CA . VAL D 1 99 ? 16.738 -10.084 110.213 1.00 38.19 99 VAL D CA 1
ATOM 3699 C C . VAL D 1 99 ? 16.793 -8.960 111.234 1.00 37.83 99 VAL D C 1
ATOM 3700 O O . VAL D 1 99 ? 15.786 -8.651 111.870 1.00 38.74 99 VAL D O 1
ATOM 3704 N N . GLU D 1 100 ? 17.961 -8.344 111.388 1.00 36.74 100 GLU D N 1
ATOM 3705 C CA . GLU D 1 100 ? 18.114 -7.251 112.342 1.00 36.91 100 GLU D CA 1
ATOM 3706 C C . GLU D 1 100 ? 18.678 -5.990 111.694 1.00 37.48 100 GLU D C 1
ATOM 3707 O O . GLU D 1 100 ? 18.525 -4.894 112.226 1.00 38.60 100 GLU D O 1
ATOM 3713 N N . ARG D 1 101 ? 19.338 -6.146 110.553 1.00 37.78 101 ARG D N 1
ATOM 3714 C CA . ARG D 1 101 ? 19.932 -5.008 109.869 1.00 39.41 101 ARG D CA 1
ATOM 3715 C C . ARG D 1 101 ? 18.881 -4.169 109.152 1.00 41.19 101 ARG D C 1
ATOM 3716 O O . ARG D 1 101 ? 17.944 -4.700 108.558 1.00 41.92 101 ARG D O 1
ATOM 3724 N N . SER D 1 102 ? 19.046 -2.853 109.212 1.00 42.25 102 SER D N 1
ATOM 3725 C CA . SER D 1 102 ? 18.114 -1.931 108.578 1.00 43.79 102 SER D CA 1
ATOM 3726 C C . SER D 1 102 ? 18.601 -1.563 107.186 1.00 44.24 102 SER D C 1
ATOM 3727 O O . SER D 1 102 ? 19.688 -1.961 106.774 1.00 44.47 102 SER D O 1
ATOM 3730 N N . SER D 1 103 ? 17.787 -0.802 106.466 1.00 44.22 103 SER D N 1
ATOM 3731 C CA . SER D 1 103 ? 18.137 -0.361 105.126 1.00 45.66 103 SER D CA 1
ATOM 3732 C C . SER D 1 103 ? 17.294 0.861 104.787 1.00 46.28 103 SER D C 1
ATOM 3733 O O . SER D 1 103 ? 16.329 1.169 105.483 1.00 46.89 103 SER D O 1
ATOM 3736 N N . GLY D 1 104 ? 17.662 1.561 103.723 1.00 46.65 104 GLY D N 1
ATOM 3737 C CA . GLY D 1 104 ? 16.907 2.736 103.340 1.00 48.37 104 GLY D CA 1
ATOM 3738 C C . GLY D 1 104 ? 17.740 3.994 103.434 1.00 48.93 104 GLY D C 1
ATOM 3739 O O . GLY D 1 104 ? 18.860 3.966 103.941 1.00 50.06 104 GLY D O 1
ATOM 3740 N N . LYS D 1 105 ? 17.193 5.101 102.945 1.00 48.82 105 LYS D N 1
ATOM 3741 C CA . LYS D 1 105 ? 17.897 6.374 102.965 1.00 48.47 105 LYS D CA 1
ATOM 3742 C C . LYS D 1 105 ? 18.231 6.794 104.381 1.00 47.32 105 LYS D C 1
ATOM 3743 O O . LYS D 1 105 ? 17.763 6.185 105.341 1.00 47.88 105 LYS D O 1
ATOM 3749 N N . PHE D 1 106 ? 19.060 7.827 104.494 1.00 45.57 106 PHE D N 1
ATOM 3750 C CA . PHE D 1 106 ? 19.455 8.388 105.781 1.00 43.29 106 PHE D CA 1
ATOM 3751 C C . PHE D 1 106 ? 19.891 9.832 105.561 1.00 42.81 106 PHE D C 1
ATOM 3752 O O . PHE D 1 106 ? 20.322 10.195 104.462 1.00 41.69 106 PHE D O 1
ATOM 3760 N N . VAL D 1 107 ? 19.755 10.662 106.592 1.00 42.80 107 VAL D N 1
ATOM 3761 C CA . VAL D 1 107 ? 20.147 12.068 106.494 1.00 43.22 107 VAL D CA 1
ATOM 3762 C C . VAL D 1 107 ? 20.518 12.628 107.859 1.00 42.42 107 VAL D C 1
ATOM 3763 O O . VAL D 1 107 ? 19.816 12.402 108.842 1.00 43.90 107 VAL D O 1
ATOM 3767 N N . ARG D 1 108 ? 21.624 13.358 107.921 1.00 41.35 108 ARG D N 1
ATOM 3768 C CA . ARG D 1 108 ? 22.047 13.972 109.171 1.00 39.99 108 ARG D CA 1
ATOM 3769 C C . ARG D 1 108 ? 22.592 15.361 108.889 1.00 40.22 108 ARG D C 1
ATOM 3770 O O . ARG D 1 108 ? 23.414 15.548 107.992 1.00 40.56 108 ARG D O 1
ATOM 3778 N N . ARG D 1 109 ? 22.123 16.336 109.657 1.00 40.33 109 ARG D N 1
ATOM 3779 C CA . ARG D 1 109 ? 22.549 17.714 109.476 1.00 41.03 109 ARG D CA 1
ATOM 3780 C C . ARG D 1 109 ? 23.094 18.322 110.759 1.00 40.62 109 ARG D C 1
ATOM 3781 O O . ARG D 1 109 ? 22.503 18.172 111.829 1.00 39.92 109 ARG D O 1
ATOM 3789 N N . PHE D 1 110 ? 24.224 19.011 110.636 1.00 40.59 110 PHE D N 1
ATOM 3790 C CA . PHE D 1 110 ? 24.846 19.694 111.764 1.00 40.22 110 PHE D CA 1
ATOM 3791 C C . PHE D 1 110 ? 25.160 21.108 111.314 1.00 41.63 110 PHE D C 1
ATOM 3792 O O . PHE D 1 110 ? 25.726 21.312 110.237 1.00 41.53 110 PHE D O 1
ATOM 3800 N N . ARG D 1 111 ? 24.784 22.088 112.126 1.00 43.08 111 ARG D N 1
ATOM 3801 C CA . ARG D 1 111 ? 25.063 23.471 111.784 1.00 44.13 111 ARG D CA 1
ATOM 3802 C C . ARG D 1 111 ? 26.464 23.785 112.277 1.00 45.07 111 ARG D C 1
ATOM 3803 O O . ARG D 1 111 ? 26.714 23.863 113.483 1.00 45.09 111 ARG D O 1
ATOM 3811 N N . LEU D 1 112 ? 27.383 23.936 111.331 1.00 46.23 112 LEU D N 1
ATOM 3812 C CA . LEU D 1 112 ? 28.768 24.236 111.649 1.00 46.92 112 LEU D CA 1
ATOM 3813 C C . LEU D 1 112 ? 28.845 25.573 112.364 1.00 48.81 112 LEU D C 1
ATOM 3814 O O . LEU D 1 112 ? 28.127 26.513 112.019 1.00 48.72 112 LEU D O 1
ATOM 3819 N N . LEU D 1 113 ? 29.714 25.653 113.366 1.00 51.34 113 LEU D N 1
ATOM 3820 C CA . LEU D 1 113 ? 29.878 26.882 114.134 1.00 53.42 113 LEU D CA 1
ATOM 3821 C C . LEU D 1 113 ? 30.586 27.961 113.309 1.00 54.52 113 LEU D C 1
ATOM 3822 O O . LEU D 1 113 ? 30.987 27.717 112.171 1.00 53.72 113 LEU D O 1
ATOM 3827 N N . GLU D 1 114 ? 30.735 29.152 113.883 1.00 56.99 114 GLU D N 1
ATOM 3828 C CA . GLU D 1 114 ? 31.369 30.269 113.179 1.00 59.45 114 GLU D CA 1
ATOM 3829 C C . GLU D 1 114 ? 32.843 30.071 112.849 1.00 59.58 114 GLU D C 1
ATOM 3830 O O . GLU D 1 114 ? 33.307 30.501 111.795 1.00 60.47 114 GLU D O 1
ATOM 3836 N N . ASP D 1 115 ? 33.578 29.423 113.743 1.00 59.50 115 ASP D N 1
ATOM 3837 C CA . ASP D 1 115 ? 34.998 29.191 113.521 1.00 59.93 115 ASP D CA 1
ATOM 3838 C C . ASP D 1 115 ? 35.275 28.151 112.439 1.00 59.65 115 ASP D C 1
ATOM 3839 O O . ASP D 1 115 ? 36.431 27.858 112.141 1.00 59.80 115 ASP D O 1
ATOM 3844 N N . ALA D 1 116 ? 34.225 27.597 111.843 1.00 59.07 116 ALA D N 1
ATOM 3845 C CA . ALA D 1 116 ? 34.399 26.580 110.811 1.00 58.53 116 ALA D CA 1
ATOM 3846 C C . ALA D 1 116 ? 34.861 27.139 109.467 1.00 58.77 116 ALA D C 1
ATOM 3847 O O . ALA D 1 116 ? 34.330 28.135 108.979 1.00 58.89 116 ALA D O 1
ATOM 3849 N N . LYS D 1 117 ? 35.855 26.484 108.876 1.00 58.97 117 LYS D N 1
ATOM 3850 C CA . LYS D 1 117 ? 36.393 26.886 107.580 1.00 59.63 117 LYS D CA 1
ATOM 3851 C C . LYS D 1 117 ? 35.786 25.974 106.515 1.00 59.76 117 LYS D C 1
ATOM 3852 O O . LYS D 1 117 ? 36.404 25.010 106.070 1.00 59.25 117 LYS D O 1
ATOM 3858 N N . VAL D 1 118 ? 34.560 26.303 106.121 1.00 61.23 118 VAL D N 1
ATOM 3859 C CA . VAL D 1 118 ? 33.790 25.543 105.139 1.00 62.30 118 VAL D CA 1
ATOM 3860 C C . VAL D 1 118 ? 34.496 25.115 103.852 1.00 62.36 118 VAL D C 1
ATOM 3861 O O . VAL D 1 118 ? 34.260 24.017 103.355 1.00 62.82 118 VAL D O 1
ATOM 3865 N N . GLU D 1 119 ? 35.350 25.970 103.302 1.00 62.81 119 GLU D N 1
ATOM 3866 C CA . GLU D 1 119 ? 36.043 25.626 102.064 1.00 62.50 119 GLU D CA 1
ATOM 3867 C C . GLU D 1 119 ? 37.127 24.572 102.243 1.00 61.55 119 GLU D C 1
ATOM 3868 O O . GLU D 1 119 ? 37.753 24.150 101.273 1.00 61.32 119 GLU D O 1
ATOM 3874 N N . GLU D 1 120 ? 37.340 24.136 103.478 1.00 60.75 120 GLU D N 1
ATOM 3875 C CA . GLU D 1 120 ? 38.364 23.139 103.755 1.00 59.80 120 GLU D CA 1
ATOM 3876 C C . GLU D 1 120 ? 37.818 21.860 104.374 1.00 57.80 120 GLU D C 1
ATOM 3877 O O . GLU D 1 120 ? 38.543 21.138 105.056 1.00 57.93 120 GLU D O 1
ATOM 3883 N N . VAL D 1 121 ? 36.542 21.580 104.134 1.00 55.73 121 VAL D N 1
ATOM 3884 C CA . VAL D 1 121 ? 35.918 20.372 104.664 1.00 53.59 121 VAL D CA 1
ATOM 3885 C C . VAL D 1 121 ? 36.387 19.173 103.854 1.00 51.76 121 VAL D C 1
ATOM 3886 O O . VAL D 1 121 ? 36.409 19.217 102.630 1.00 51.16 121 VAL D O 1
ATOM 3890 N N . LYS D 1 122 ? 36.777 18.107 104.540 1.00 50.82 122 LYS D N 1
ATOM 3891 C CA . LYS D 1 122 ? 37.231 16.903 103.859 1.00 50.45 122 LYS D CA 1
ATOM 3892 C C . LYS D 1 122 ? 36.615 15.679 104.524 1.00 49.88 122 LYS D C 1
ATOM 3893 O O . LYS D 1 122 ? 36.602 15.568 105.748 1.00 50.68 122 LYS D O 1
ATOM 3899 N N . ALA D 1 123 ? 36.101 14.764 103.707 1.00 49.54 123 ALA D N 1
ATOM 3900 C CA . ALA D 1 123 ? 35.469 13.551 104.210 1.00 48.84 123 ALA D CA 1
ATOM 3901 C C . ALA D 1 123 ? 36.219 12.286 103.800 1.00 48.42 123 ALA D C 1
ATOM 3902 O O . ALA D 1 123 ? 36.804 12.217 102.717 1.00 48.50 123 ALA D O 1
ATOM 3904 N N . GLY D 1 124 ? 36.191 11.290 104.681 1.00 47.94 124 GLY D N 1
ATOM 3905 C CA . GLY D 1 124 ? 36.850 10.024 104.417 1.00 46.67 124 GLY D CA 1
ATOM 3906 C C . GLY D 1 124 ? 35.911 8.888 104.768 1.00 46.76 124 GLY D C 1
ATOM 3907 O O . GLY D 1 124 ? 35.067 9.034 105.646 1.00 47.14 124 GLY D O 1
ATOM 3908 N N . LEU D 1 125 ? 36.053 7.754 104.090 1.00 46.75 125 LEU D N 1
ATOM 3909 C CA . LEU D 1 125 ? 35.191 6.604 104.334 1.00 45.98 125 LEU D CA 1
ATOM 3910 C C . LEU D 1 125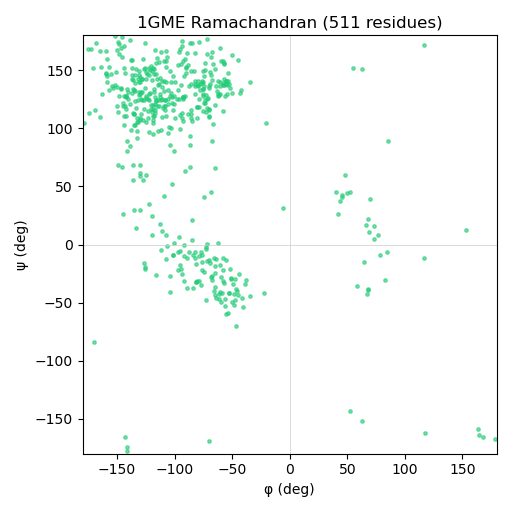 ? 36.020 5.335 104.465 1.00 46.90 125 LEU D C 1
ATOM 3911 O O . LEU D 1 125 ? 36.558 4.840 103.477 1.00 48.47 125 LEU D O 1
ATOM 3916 N N . GLU D 1 126 ? 36.113 4.803 105.681 1.00 47.36 126 GLU D N 1
ATOM 3917 C CA . GLU D 1 126 ? 36.891 3.594 105.926 1.00 47.07 126 GLU D CA 1
ATOM 3918 C C . GLU D 1 126 ? 36.261 2.642 106.941 1.00 45.77 126 GLU D C 1
ATOM 3919 O O . GLU D 1 126 ? 36.118 2.979 108.115 1.00 45.18 126 GLU D O 1
ATOM 3925 N N . ASN D 1 127 ? 35.905 1.447 106.475 1.00 45.23 127 ASN D N 1
ATOM 3926 C CA . ASN D 1 127 ? 35.298 0.407 107.310 1.00 44.45 127 ASN D CA 1
ATOM 3927 C C . ASN D 1 127 ? 33.872 0.729 107.766 1.00 42.74 127 ASN D C 1
ATOM 3928 O O . ASN D 1 127 ? 33.498 0.444 108.902 1.00 41.67 127 ASN D O 1
ATOM 3933 N N . GLY D 1 128 ? 33.075 1.316 106.880 1.00 41.48 128 GLY D N 1
ATOM 3934 C CA . GLY D 1 128 ? 31.705 1.643 107.235 1.00 39.88 128 GLY D CA 1
ATOM 3935 C C . GLY D 1 128 ? 31.584 2.870 108.116 1.00 38.56 128 GLY D C 1
ATOM 3936 O O . GLY D 1 128 ? 30.505 3.177 108.625 1.00 37.60 128 GLY D O 1
ATOM 3937 N N . VAL D 1 129 ? 32.697 3.571 108.300 1.00 37.38 129 VAL D N 1
ATOM 3938 C CA . VAL D 1 129 ? 32.721 4.776 109.118 1.00 35.48 129 VAL D CA 1
ATOM 3939 C C . VAL D 1 129 ? 33.118 5.968 108.260 1.00 36.16 129 VAL D C 1
ATOM 3940 O O . VAL D 1 129 ? 34.104 5.912 107.521 1.00 36.20 129 VAL D O 1
ATOM 3944 N N . LEU D 1 130 ? 32.342 7.042 108.364 1.00 35.15 130 LEU D N 1
ATOM 3945 C CA . LEU D 1 130 ? 32.601 8.258 107.610 1.00 33.98 130 LEU D CA 1
ATOM 3946 C C . LEU D 1 130 ? 33.171 9.316 108.535 1.00 34.50 130 LEU D C 1
ATOM 3947 O O . LEU D 1 130 ? 32.537 9.688 109.517 1.00 35.98 130 LEU D O 1
ATOM 3952 N N . THR D 1 131 ? 34.370 9.798 108.231 1.00 34.48 131 THR D N 1
ATOM 3953 C CA . THR D 1 131 ? 34.989 10.831 109.054 1.00 35.18 131 THR D CA 1
ATOM 3954 C C . THR D 1 131 ? 35.005 12.165 108.318 1.00 36.24 131 THR D C 1
ATOM 3955 O O . THR D 1 131 ? 35.648 12.311 107.278 1.00 38.34 131 THR D O 1
ATOM 3959 N N . VAL D 1 132 ? 34.282 13.137 108.853 1.00 35.94 132 VAL D N 1
ATOM 3960 C CA . VAL D 1 132 ? 34.233 14.450 108.238 1.00 36.83 132 VAL D CA 1
ATOM 3961 C C . VAL D 1 132 ? 35.007 15.422 109.116 1.00 37.77 132 VAL D C 1
ATOM 3962 O O . VAL D 1 132 ? 34.725 15.557 110.305 1.00 38.52 132 VAL D O 1
ATOM 3966 N N . THR D 1 133 ? 35.994 16.090 108.529 1.00 37.76 133 THR D N 1
ATOM 3967 C CA . THR D 1 133 ? 36.798 17.046 109.273 1.00 37.75 133 THR D CA 1
ATOM 3968 C C . THR D 1 133 ? 36.564 18.461 108.780 1.00 38.15 133 THR D C 1
ATOM 3969 O O . THR D 1 133 ? 36.674 18.739 107.589 1.00 38.94 133 THR D O 1
ATOM 3973 N N . VAL D 1 134 ? 36.232 19.349 109.710 1.00 39.18 134 VAL D N 1
ATOM 3974 C CA . VAL D 1 134 ? 35.989 20.752 109.397 1.00 40.91 134 VAL D CA 1
ATOM 3975 C C . VAL D 1 134 ? 36.949 21.606 110.220 1.00 42.13 134 VAL D C 1
ATOM 3976 O O . VAL D 1 134 ? 36.681 21.908 111.385 1.00 41.21 134 VAL D O 1
ATOM 3980 N N . PRO D 1 135 ? 38.084 22.008 109.618 1.00 43.65 135 PRO D N 1
ATOM 3981 C CA . PRO D 1 135 ? 39.093 22.829 110.295 1.00 43.46 135 PRO D CA 1
ATOM 3982 C C . PRO D 1 135 ? 38.518 24.105 110.891 1.00 43.63 135 PRO D C 1
ATOM 3983 O O . PRO D 1 135 ? 37.564 24.679 110.364 1.00 43.11 135 PRO D O 1
ATOM 3987 N N . LYS D 1 136 ? 39.100 24.539 112.000 1.00 44.13 136 LYS D N 1
ATOM 3988 C CA . LYS D 1 136 ? 38.667 25.760 112.667 1.00 46.29 136 LYS D CA 1
ATOM 3989 C C . LYS D 1 136 ? 39.552 26.913 112.176 1.00 47.94 136 LYS D C 1
ATOM 3990 O O . LYS D 1 136 ? 40.680 26.693 111.729 1.00 47.32 136 LYS D O 1
ATOM 3996 N N . ALA D 1 137 ? 39.031 28.134 112.243 1.00 49.32 137 ALA D N 1
ATOM 3997 C CA . ALA D 1 137 ? 39.771 29.309 111.797 1.00 50.67 137 ALA D CA 1
ATOM 3998 C C . ALA D 1 137 ? 41.184 29.313 112.361 1.00 51.97 137 ALA D C 1
ATOM 3999 O O . ALA D 1 137 ? 42.152 29.530 111.633 1.00 52.53 137 ALA D O 1
ATOM 4001 N N . GLU D 1 138 ? 41.300 29.071 113.660 1.00 53.15 138 GLU D N 1
ATOM 4002 C CA . GLU D 1 138 ? 42.605 29.056 114.305 1.00 55.38 138 GLU D CA 1
ATOM 4003 C C . GLU D 1 138 ? 42.627 28.114 115.495 1.00 55.40 138 GLU D C 1
ATOM 4004 O O . GLU D 1 138 ? 41.691 28.087 116.290 1.00 56.60 138 GLU D O 1
ATOM 4010 N N . VAL D 1 139 ? 43.696 27.331 115.599 1.00 54.68 139 VAL D N 1
ATOM 4011 C CA . VAL D 1 139 ? 43.847 26.383 116.689 1.00 54.79 139 VAL D CA 1
ATOM 4012 C C . VAL D 1 139 ? 43.418 27.034 117.992 1.00 56.36 139 VAL D C 1
ATOM 4013 O O . VAL D 1 139 ? 43.805 28.165 118.282 1.00 57.04 139 VAL D O 1
ATOM 4017 N N . LYS D 1 140 ? 42.606 26.324 118.771 1.00 57.69 140 LYS D N 1
ATOM 4018 C CA . LYS D 1 140 ? 42.120 26.862 120.037 1.00 58.88 140 LYS D CA 1
ATOM 4019 C C . LYS D 1 140 ? 41.559 25.784 120.953 1.00 58.81 140 LYS D C 1
ATOM 4020 O O . LYS D 1 140 ? 40.732 24.974 120.535 1.00 59.61 140 LYS D O 1
ATOM 4026 N N . LYS D 1 141 ? 42.016 25.772 122.201 1.00 58.85 141 LYS D N 1
ATOM 4027 C CA . LYS D 1 141 ? 41.530 24.798 123.169 1.00 58.61 141 LYS D CA 1
ATOM 4028 C C . LYS D 1 141 ? 40.216 25.316 123.736 1.00 59.14 141 LYS D C 1
ATOM 4029 O O . LYS D 1 141 ? 40.085 26.500 124.046 1.00 58.40 141 LYS D O 1
ATOM 4035 N N . PRO D 1 142 ? 39.216 24.434 123.860 1.00 60.13 142 PRO D N 1
ATOM 4036 C CA . PRO D 1 142 ? 37.893 24.790 124.384 1.00 60.21 142 PRO D CA 1
ATOM 4037 C C . PRO D 1 142 ? 37.911 25.376 125.794 1.00 60.13 142 PRO D C 1
ATOM 4038 O O . PRO D 1 142 ? 38.645 24.910 126.665 1.00 59.93 142 PRO D O 1
ATOM 4042 N N . GLU D 1 143 ? 37.093 26.401 126.008 1.00 59.91 143 GLU D N 1
ATOM 4043 C CA . GLU D 1 143 ? 37.014 27.065 127.304 1.00 60.08 143 GLU D CA 1
ATOM 4044 C C . GLU D 1 143 ? 36.418 26.118 128.337 1.00 58.81 143 GLU D C 1
ATOM 4045 O O . GLU D 1 143 ? 35.204 26.082 128.540 1.00 58.58 143 GLU D O 1
ATOM 4051 N N . VAL D 1 144 ? 37.283 25.351 128.989 1.00 57.44 144 VAL D N 1
ATOM 4052 C CA . VAL D 1 144 ? 36.847 24.392 129.992 1.00 56.55 144 VAL D CA 1
ATOM 4053 C C . VAL D 1 144 ? 37.792 24.452 131.183 1.00 55.96 144 VAL D C 1
ATOM 4054 O O . VAL D 1 144 ? 38.925 24.906 131.052 1.00 56.79 144 VAL D O 1
ATOM 4058 N N . LYS D 1 145 ? 37.332 23.997 132.342 1.00 55.50 145 LYS D N 1
ATOM 4059 C CA . LYS D 1 145 ? 38.165 24.008 133.542 1.00 54.89 145 LYS D CA 1
ATOM 4060 C C . LYS D 1 145 ? 38.030 22.726 134.356 1.00 54.16 145 LYS D C 1
ATOM 4061 O O . LYS D 1 145 ? 37.094 22.561 135.136 1.00 54.85 145 LYS D O 1
ATOM 4067 N N . ALA D 1 146 ? 38.993 21.830 134.168 1.00 53.44 146 ALA D N 1
ATOM 4068 C CA . ALA D 1 146 ? 39.016 20.536 134.837 1.00 53.28 146 ALA D CA 1
ATOM 4069 C C . ALA D 1 146 ? 38.695 20.569 136.322 1.00 54.12 146 ALA D C 1
ATOM 4070 O O . ALA D 1 146 ? 38.820 21.604 136.979 1.00 54.49 146 ALA D O 1
ATOM 4072 N N . ILE D 1 147 ? 38.276 19.415 136.838 1.00 55.04 147 ILE D N 1
ATOM 4073 C CA . ILE D 1 147 ? 37.933 19.251 138.247 1.00 55.28 147 ILE D CA 1
ATOM 4074 C C . ILE D 1 147 ? 38.432 17.882 138.689 1.00 55.68 147 ILE D C 1
ATOM 4075 O O . ILE D 1 147 ? 37.710 16.892 138.623 1.00 56.50 147 ILE D O 1
ATOM 4080 N N . GLN D 1 148 ? 39.678 17.845 139.145 1.00 56.42 148 GLN D N 1
ATOM 4081 C CA . GLN D 1 148 ? 40.329 16.619 139.596 1.00 57.56 148 GLN D CA 1
ATOM 4082 C C . GLN D 1 148 ? 39.399 15.622 140.281 1.00 56.95 148 GLN D C 1
ATOM 4083 O O . GLN D 1 148 ? 38.532 15.987 141.067 1.00 55.83 148 GLN D O 1
ATOM 4089 N N . ILE D 1 149 ? 39.612 14.349 139.973 1.00 56.44 149 ILE D N 1
ATOM 4090 C CA . ILE D 1 149 ? 38.822 13.268 140.532 1.00 57.30 149 ILE D CA 1
ATOM 4091 C C . ILE D 1 149 ? 39.659 12.415 141.466 1.00 58.27 149 ILE D C 1
ATOM 4092 O O . ILE D 1 149 ? 40.701 11.894 141.079 1.00 58.59 149 ILE D O 1
ATOM 4097 N N . SER D 1 150 ? 39.194 12.281 142.701 1.00 60.13 150 SER D N 1
ATOM 4098 C CA . SER D 1 150 ? 39.897 11.483 143.694 1.00 63.03 150 SER D CA 1
ATOM 4099 C C . SER D 1 150 ? 39.482 10.010 143.615 1.00 65.40 150 SER D C 1
ATOM 4100 O O . SER D 1 150 ? 38.500 9.591 144.233 1.00 64.89 150 SER D O 1
ATOM 4103 N N . GLY D 1 151 ? 40.241 9.230 142.850 1.00 67.37 151 GLY D N 1
ATOM 4104 C CA . GLY D 1 151 ? 39.941 7.816 142.698 1.00 69.20 151 GLY D CA 1
ATOM 4105 C C . GLY D 1 151 ? 40.920 6.916 143.433 1.00 70.64 151 GLY D C 1
ATOM 4106 O O . GLY D 1 151 ? 41.059 7.070 144.665 1.00 71.22 151 GLY D O 1
#

GO terms:
  GO:0051260 protein homooligomerization (P, IDA)

InterPro domains:
  IPR002068 Alpha crystallin/Hsp20 domain [PF00011] (47-150)
  IPR002068 Alpha crystallin/Hsp20 domain [PS01031] (37-151)
  IPR008978 HSP20-like chaperone [G3DSA:2.60.40.790] (1-151)
  IPR008978 HSP20-like chaperone [SSF49764] (7-151)
  IPR031107 Small heat shock protein [PTHR11527] (8-150)

B-factor: mean 48.97, std 16.15, range [16.35, 99.93]

Nearest PDB structures (foldseek):
  1gme-assembly1_A  TM=1.007E+00  e=2.216E-27  Triticum aestivum
  1gme-assembly1_B  TM=8.288E-01  e=3.103E-15  Triticum aestivum
  2byu-assembly1_B  TM=8.845E-01  e=3.629E-14  Triticum aestivum
  2h50-assembly1_P  TM=9.204E-01  e=4.009E-13  Saccharomyces cerevisiae
  5ds2-assembly2_D  TM=9.106E-01  e=8.309E-12  Pisum sativum

Radius of gyration: 34.37 Å; Cα contacts (8 Å, |Δi|>4): 958; chains: 4; bounding box: 84×84×104 Å

Solvent-accessible surface area: 35602 Å² total; per-residue (Å²): 144,161,135,222,129,41,93,19,29,28,25,121,31,129,94,120,90,77,92,129,79,41,111,156,72,85,67,103,64,130,113,46,73,74,86,73,96,83,33,38,47,24,0,110,0,9,0,27,24,21,41,125,9,1,21,1,58,1,16,3,15,25,10,122,144,138,29,19,122,46,74,40,61,131,30,43,8,0,2,0,22,15,85,36,67,185,72,200,67,87,199,82,22,79,172,61,117,70,44,9,82,37,25,153,11,53,14,47,2,73,6,74,65,94,13,125,89,138,71,28,141,60,40,51,127,53,2,12,8,36,1,41,3,42,45,57,162,112,194,123,103,133,135,140,101,141,178,166,105,138,152,7,68,1,3,63,20,16,18,31,96,5,16,25,2,31,0,11,6,15,31,1,136,148,130,50,24,110,48,72,44,61,122,52,18,13,0,6,2,22,18,70,29,82,88,118,172,67,89,208,102,22,109,101,26,76,75,40,45,70,53,26,166,17,81,50,132,19,170,9,84,165,85,17,90,42,163,87,36,119,54,38,49,127,66,0,16,6,30,1,32,3,23,26,42,141,100,148,101,23,169,109,193,102,153,173,170,106,134,124,152,127,230,122,47,90,20,30,24,30,137,35,135,86,127,90,80,85,145,65,40,115,151,73,101,68,103,84,126,107,76,42,78,89,79,94,84,36,35,40,37,0,96,1,13,0,29,19,24,66,121,12,3,25,0,54,0,14,1,19,16,6,102,164,131,35,18,115,44,71,43,58,109,39,35,2,0,3,0,21,13,81,29,82,148,46,134,105,68,181,40,25,90,105,57,116,84,48,13,76,52,19,133,5,51,9,49,1,69,2,73,68,100,16,64,101,160,62,28,127,60,37,58,120,48,2,18,7,35,1,40,4,39,54,54,121,104,194,135,129,126,134,158,105,138,174,159,109,143,56,144,8,89,0,8,44,18,16,27,22,118,8,0,17,1,20,0,18,4,19,23,4,118,154,140,52,21,114,42,69,46,70,124,52,52,16,0,4,1,16,17,58,25,89,125,100,197,105,101,177,99,22,117,91,39,71,97,51,51,57,54,26,144,16,77,55,141,18,149,3,76,183,45,16,74,50,179,85,39,142,56,36,50,123,46,1,13,5,43,0,25,0,30,14,64,133,109,120,129,25,157,127,174,94,152,173,163,119,133

Secondary structure (DSSP, 8-state):
----S---B-TT-GGGSSHHHHHHHHGGGTTSS--SHHHHGGG-EEEEE-SSEEEEEEE-TT--GGGEEEEEETTTEEEEEE-PPP----TT-EEEE-------EEEEEE-SS---GGG-EEEEETTEEEEEEEPPP--TT---------/---EEEEE-SSEEEEEEE-TT--TTSEEEEEETTTEEEEEEEE------TT--EEE-----EEEEEEEE--TTB-GGG-EEEEETTEEEEEEEBSS-------------/----S--EE-TT-GGGSSHHHHHHHHGGGSSSS--SHHHHTTS-EEEEE-SSEEEEEEE-TT--TTTEEEEEETTTEEEEEE-PPPPP--TT-EEEEE------EEEEEE-SS---TTT-EEEEETTEEEEEEEPPP---------PPP-/----EEEEE-SSEEEEEEE-TT--GGGEEEEEETTTEEEEEEEEPPPPP-SSSEEEEE----EEEEEEEE--TTB-GGG-EEEE-SSEEEEEEEBSS----S--------

Foldseek 3Di:
DDDDDDDAAEPPDCCVVDVVVNVVPCVVVPPDDDDCVVQCVQWDKDWDQDVFWIKMKTQQAQADPVFWDWDAPPQFKTKIWGARDDDPPDDPDDDPDDDPDHGTHMYIYGHPGRFPVVPWDWDADNRMIMIITGDDDDPVPDDDDDDDDD/DWDKDWDAALWWIKMKTQAPQDDPVFWDWAAPPQFKTKIKGWNDDPPDDPVDDDPDDDDDTTI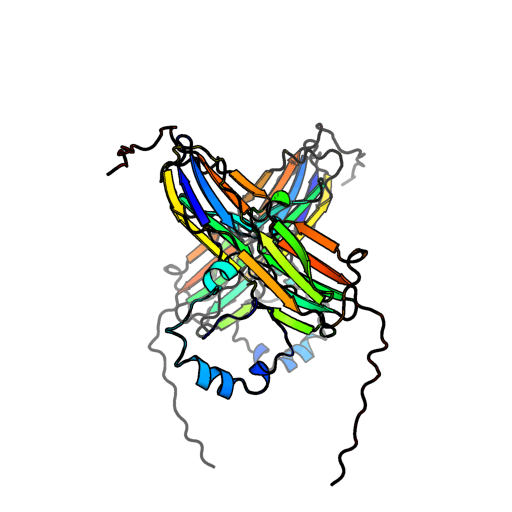DIDIDGGDNAWPRVPWDWDDDPRMIMITITGNGRGDDDDDDDDDDD/DDDDDDDADEPPDPCVVCVVVNVVVVVVPPDDDDDCVVQCVQWPKDWDQDVFWIKMKTFHPQDDPVFWDWDDPPQFKIKIWGWHDDDDDDPPDDDPDDPDDIGIHMYMYGHPDGFPVVPWDWDAPPRMIMIITTDDDDVDPDDDDDDDDD/DEWDKDWDAALWWIKMKTQQPQDDPVQWDWDAPPNFKTKIKGWHDDDDDPVPDDDPDDDDDTTIYMDIDGHDPQWDVVPWDWDDDNRMIMIITTGVDRGDDPDDDDDDDD

Sequence (519 aa):
SIVRRSNVFDPFADLWADPFDTFRSIVPAISGGGSETAAFANARMDWKETPEAHVFKADLPGVKKEEVKVEVEDGNVLVVSGERTKEKEDKNDKWHRVERSSGKFVRRFRLLEDAKVEEVKAGLENGVLTVTVPKAEVKKPEVKAIQISGNARMDWKETPEAHVFKADLPGVKKEEVKVEVEDGNVLVVSGERTKEKEDKNDKWHRVERSSGKFVRRFRLLEDAKVEEVKAGLENGVLTVTVPKAEVKKPEVKAIQISGSIVRRSNVFDPFADLWADPFDTFRSIVPAISGGGSETAAFANARMDWKETPEAHVFKADLPGVKKEEVKVEVEDGNVLVVSGERTKEKEDKNDKWHRVERSSGKFVRRFRLLEDAKVEEVKAGLENGVLTVTVPKAEVKKPEVKAIQISGANARMDWKETPEAHVFKADLPGVKKEEVKVEVEDGNVLVVSGERTKEKEDKNDKWHRVERSSGKFVRRFRLLEDAKVEEVKAGLENGVLTVTVPKAEVKKPEVKAIQISG